Protein AF-A0A812R023-F1 (afdb_monomer_lite)

Structure (mmCIF, N/CA/C/O backbone):
data_AF-A0A812R023-F1
#
_entry.id   AF-A0A812R023-F1
#
loop_
_atom_site.group_PDB
_atom_site.id
_atom_site.type_symbol
_atom_site.label_atom_id
_atom_site.label_alt_id
_atom_site.label_comp_id
_atom_site.label_asym_id
_atom_site.label_entity_id
_atom_site.label_seq_id
_atom_site.pdbx_PDB_ins_code
_atom_site.Cartn_x
_atom_site.Cartn_y
_atom_site.Cartn_z
_atom_site.occupancy
_atom_site.B_iso_or_equiv
_atom_site.auth_seq_id
_atom_site.auth_comp_id
_atom_site.auth_asym_id
_atom_site.auth_atom_id
_atom_site.pdbx_PDB_model_num
ATOM 1 N N . MET A 1 1 ? 58.157 10.864 -123.471 1.00 41.25 1 MET A N 1
ATOM 2 C CA . MET A 1 1 ? 57.936 10.294 -122.129 1.00 41.25 1 MET A CA 1
ATOM 3 C C . MET A 1 1 ? 59.299 10.211 -121.471 1.00 41.25 1 MET A C 1
ATOM 5 O O . MET A 1 1 ? 60.120 9.439 -121.938 1.00 41.25 1 MET A O 1
ATOM 9 N N . ALA A 1 2 ? 59.599 11.113 -120.538 1.00 41.41 2 ALA A N 1
ATOM 10 C CA . ALA A 1 2 ? 60.885 11.131 -119.848 1.00 41.41 2 ALA A CA 1
ATOM 11 C C . ALA A 1 2 ? 60.764 10.238 -118.611 1.00 41.41 2 ALA A C 1
ATOM 13 O O . ALA A 1 2 ? 59.977 10.541 -117.714 1.00 41.41 2 ALA A O 1
ATOM 14 N N . GLU A 1 3 ? 61.476 9.114 -118.613 1.00 44.78 3 GLU A N 1
ATOM 15 C CA . GLU A 1 3 ? 61.574 8.230 -117.456 1.00 44.78 3 GLU A CA 1
ATOM 16 C C . GLU A 1 3 ? 62.321 8.965 -116.332 1.00 44.78 3 GLU A C 1
ATOM 18 O O . GLU A 1 3 ? 63.429 9.460 -116.559 1.00 44.78 3 GLU A O 1
ATOM 23 N N . PRO A 1 4 ? 61.737 9.096 -115.130 1.00 53.81 4 PRO A N 1
ATOM 24 C CA . PRO A 1 4 ? 62.428 9.713 -114.012 1.00 53.81 4 PRO A CA 1
ATOM 25 C C . PRO A 1 4 ? 63.581 8.804 -113.571 1.00 53.81 4 PRO A C 1
ATOM 27 O O . PRO A 1 4 ? 63.375 7.716 -113.035 1.00 53.81 4 PRO A O 1
ATOM 30 N N . THR A 1 5 ? 64.810 9.263 -113.801 1.00 57.03 5 THR A N 1
ATOM 31 C CA . THR A 1 5 ? 66.040 8.636 -113.311 1.00 57.03 5 THR A CA 1
ATOM 32 C C . THR A 1 5 ? 66.011 8.532 -111.789 1.00 57.03 5 THR A C 1
ATOM 34 O O . THR A 1 5 ? 65.862 9.539 -111.092 1.00 57.03 5 THR A O 1
ATOM 37 N N . SER A 1 6 ? 66.159 7.305 -111.286 1.00 55.06 6 SER A N 1
ATOM 38 C CA . SER A 1 6 ? 66.149 7.003 -109.856 1.00 55.06 6 SER A CA 1
ATOM 39 C C . SER A 1 6 ? 67.286 7.738 -109.122 1.00 55.06 6 SER A C 1
ATOM 41 O O . SER A 1 6 ? 68.417 7.759 -109.616 1.00 55.06 6 SER A O 1
ATOM 43 N N . PRO A 1 7 ? 67.030 8.360 -107.958 1.00 61.06 7 PRO A N 1
ATOM 44 C CA . PRO A 1 7 ? 68.030 9.144 -107.240 1.00 61.06 7 PRO A CA 1
ATOM 45 C C . PRO A 1 7 ? 69.207 8.278 -106.758 1.00 61.06 7 PRO A C 1
ATOM 47 O O . PRO A 1 7 ? 69.014 7.238 -106.132 1.00 61.06 7 PRO A O 1
ATOM 50 N N . ALA A 1 8 ? 70.441 8.753 -106.964 1.00 62.56 8 ALA A N 1
ATOM 51 C CA . ALA A 1 8 ? 71.709 8.052 -106.686 1.00 62.56 8 ALA A CA 1
ATOM 52 C C . ALA A 1 8 ? 71.958 7.635 -105.210 1.00 62.56 8 ALA A C 1
ATOM 54 O O . ALA A 1 8 ? 72.985 7.043 -104.897 1.00 62.56 8 ALA A O 1
ATOM 55 N N . ASN A 1 9 ? 71.025 7.917 -104.295 1.00 63.94 9 ASN A N 1
ATOM 56 C CA . ASN A 1 9 ? 71.064 7.553 -102.871 1.00 63.94 9 ASN A CA 1
ATOM 57 C C . ASN A 1 9 ? 69.840 6.718 -102.435 1.00 63.94 9 ASN A C 1
ATOM 59 O O . ASN A 1 9 ? 69.484 6.698 -101.256 1.00 63.94 9 ASN A O 1
ATOM 63 N N . GLN A 1 10 ? 69.185 6.024 -103.371 1.00 75.31 10 GLN A N 1
ATOM 64 C CA . GLN A 1 10 ? 67.965 5.251 -103.118 1.00 75.31 10 GLN A CA 1
ATOM 65 C C . GLN A 1 10 ? 68.116 4.229 -101.974 1.00 75.31 10 GLN A C 1
ATOM 67 O O . GLN A 1 10 ? 67.227 4.135 -101.134 1.00 75.31 10 GLN A O 1
ATOM 72 N N . GLY A 1 11 ? 69.257 3.535 -101.872 1.00 79.25 11 GLY A N 1
ATOM 73 C CA . GLY A 1 11 ? 69.516 2.571 -100.791 1.00 79.25 11 GLY A CA 1
ATOM 74 C C . GLY A 1 11 ? 69.517 3.203 -99.392 1.00 79.25 11 GLY A C 1
ATOM 75 O O . GLY A 1 11 ? 68.808 2.738 -98.506 1.00 79.25 11 GLY A O 1
ATOM 76 N N . LYS A 1 12 ? 70.215 4.335 -99.212 1.00 82.38 12 LYS A N 1
ATOM 77 C CA . LYS A 1 12 ? 70.228 5.080 -97.935 1.00 82.38 12 LYS A CA 1
ATOM 78 C C . LYS A 1 12 ? 68.857 5.659 -97.585 1.00 82.38 12 LYS A C 1
ATOM 80 O O . LYS A 1 12 ? 68.513 5.769 -96.411 1.00 82.38 12 LYS A O 1
ATOM 85 N N . TRP A 1 13 ? 68.071 6.043 -98.592 1.00 82.94 13 TRP A N 1
ATOM 86 C CA . TRP A 1 13 ? 66.703 6.520 -98.388 1.00 82.94 13 TRP A CA 1
ATOM 87 C C . TRP A 1 13 ? 65.764 5.393 -97.942 1.00 82.94 13 TRP A C 1
ATOM 89 O O . TRP A 1 13 ? 64.949 5.618 -97.048 1.00 82.94 13 TRP A O 1
ATOM 99 N N . ILE A 1 14 ? 65.912 4.186 -98.500 1.00 86.56 14 ILE A N 1
ATOM 100 C CA . ILE A 1 14 ? 65.163 2.993 -98.080 1.00 86.56 14 ILE A CA 1
ATOM 101 C C . ILE A 1 14 ? 65.532 2.613 -96.643 1.00 86.56 14 ILE A C 1
ATOM 103 O O . ILE A 1 14 ? 64.632 2.512 -95.818 1.00 86.56 14 ILE A O 1
ATOM 107 N N . GLU A 1 15 ? 66.822 2.502 -96.307 1.00 87.62 15 GLU A N 1
ATOM 108 C CA . GLU A 1 15 ? 67.268 2.179 -94.940 1.00 87.62 15 GLU A CA 1
ATOM 109 C C . GLU A 1 15 ? 66.812 3.227 -93.914 1.00 87.62 15 GLU A C 1
ATOM 111 O O . GLU A 1 15 ? 66.339 2.885 -92.831 1.00 87.62 15 GLU A O 1
ATOM 116 N N . SER A 1 16 ? 66.912 4.518 -94.251 1.00 89.31 16 SER A N 1
ATOM 117 C CA . SER A 1 16 ? 66.426 5.607 -93.395 1.00 89.31 16 SER A CA 1
ATOM 118 C C . SER A 1 16 ? 64.905 5.560 -93.230 1.00 89.31 16 SER A C 1
ATOM 120 O O . SER A 1 16 ? 64.399 5.686 -92.116 1.00 89.31 16 SER A O 1
ATOM 122 N N . SER A 1 17 ? 64.162 5.312 -94.312 1.00 87.50 17 SER A N 1
ATOM 123 C CA . SER A 1 17 ? 62.701 5.180 -94.270 1.00 87.50 17 SER A CA 1
ATOM 124 C C . SER A 1 17 ? 62.262 3.953 -93.477 1.00 87.50 17 SER A C 1
ATOM 126 O O . SER A 1 17 ? 61.326 4.046 -92.690 1.00 87.50 17 SER A O 1
ATOM 128 N N . GLU A 1 18 ? 62.952 2.822 -93.620 1.00 91.62 18 GLU A N 1
ATOM 129 C CA . GLU A 1 18 ? 62.696 1.600 -92.860 1.00 91.62 18 GLU A CA 1
ATOM 130 C C . GLU A 1 18 ? 63.017 1.792 -91.375 1.00 91.62 18 GLU A C 1
ATOM 132 O O . GLU A 1 18 ? 62.207 1.437 -90.518 1.00 91.62 18 GLU A O 1
ATOM 137 N N . LYS A 1 19 ? 64.135 2.453 -91.055 1.00 92.44 19 LYS A N 1
ATOM 138 C CA . LYS A 1 19 ? 64.490 2.827 -89.683 1.00 92.44 19 LYS A CA 1
ATOM 139 C C . LYS A 1 19 ? 63.460 3.779 -89.074 1.00 92.44 19 LYS A C 1
ATOM 141 O O . LYS A 1 19 ? 63.036 3.552 -87.943 1.00 92.44 19 LYS A O 1
ATOM 146 N N . ASN A 1 20 ? 62.997 4.783 -89.818 1.00 90.12 20 ASN A N 1
ATOM 147 C CA . ASN A 1 20 ? 61.951 5.711 -89.377 1.00 90.12 20 ASN A CA 1
ATOM 148 C C . ASN A 1 20 ? 60.595 5.004 -89.212 1.00 90.12 20 ASN A C 1
ATOM 150 O O . ASN A 1 20 ? 59.886 5.253 -88.241 1.00 90.12 20 ASN A O 1
ATOM 154 N N . MET A 1 21 ? 60.245 4.073 -90.105 1.00 90.19 21 MET A N 1
ATOM 155 C CA . MET A 1 21 ? 59.043 3.238 -89.995 1.00 90.19 21 MET A CA 1
ATOM 156 C C . MET A 1 21 ? 59.114 2.300 -88.785 1.00 90.19 21 MET A C 1
ATOM 158 O O . MET A 1 21 ? 58.121 2.125 -88.078 1.00 90.19 21 MET A O 1
ATOM 162 N N . MET A 1 22 ? 60.280 1.711 -88.509 1.00 92.62 22 MET A N 1
ATOM 163 C CA . MET A 1 22 ? 60.506 0.880 -87.328 1.00 92.62 22 MET A CA 1
ATOM 164 C C . MET A 1 22 ? 60.440 1.717 -86.044 1.00 92.62 22 MET A C 1
ATOM 166 O O . MET A 1 22 ? 59.779 1.307 -85.093 1.00 92.62 22 MET A O 1
ATOM 170 N N . GLN A 1 23 ? 61.042 2.911 -86.029 1.00 92.75 23 GLN A N 1
ATOM 171 C CA . GLN A 1 23 ? 60.918 3.870 -84.927 1.00 92.75 23 GLN A CA 1
ATOM 172 C C . GLN A 1 23 ? 59.460 4.285 -84.698 1.00 92.75 23 GLN A C 1
ATOM 174 O O . GLN A 1 23 ? 58.998 4.241 -83.563 1.00 92.75 23 GLN A O 1
ATOM 179 N N . ALA A 1 24 ? 58.705 4.597 -85.755 1.00 92.00 24 ALA A N 1
ATOM 180 C CA . ALA A 1 24 ? 57.287 4.938 -85.657 1.00 92.00 24 ALA A CA 1
ATOM 181 C C . ALA A 1 24 ? 56.447 3.770 -85.107 1.00 92.00 24 ALA A C 1
ATOM 183 O O . ALA A 1 24 ? 55.613 3.969 -84.226 1.00 92.00 24 ALA A O 1
ATOM 184 N N . ARG A 1 25 ? 56.695 2.533 -85.562 1.00 94.12 25 ARG A N 1
ATOM 185 C CA . ARG A 1 25 ? 56.036 1.326 -85.024 1.00 94.12 25 ARG A CA 1
ATOM 186 C C . ARG A 1 25 ? 56.373 1.089 -83.552 1.00 94.12 25 ARG A C 1
ATOM 188 O O . ARG A 1 25 ? 55.485 0.715 -82.788 1.00 94.12 25 ARG A O 1
ATOM 195 N N . ASN A 1 26 ? 57.627 1.305 -8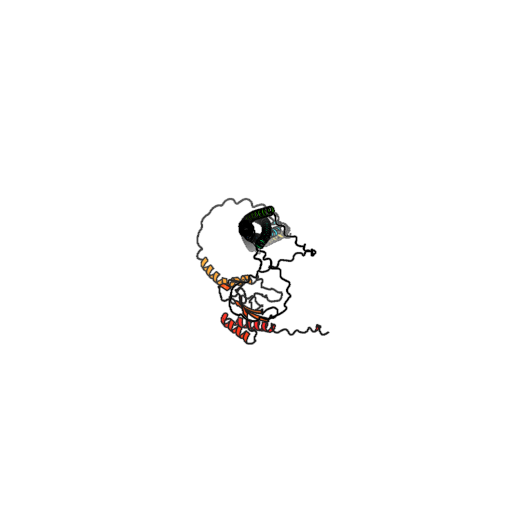3.157 1.00 94.44 26 ASN A N 1
ATOM 196 C CA . ASN A 1 26 ? 58.050 1.189 -81.763 1.00 94.44 26 ASN A CA 1
ATOM 197 C C . ASN A 1 26 ? 57.389 2.273 -80.898 1.00 94.44 26 ASN A C 1
ATOM 199 O O . ASN A 1 26 ? 56.789 1.925 -79.891 1.00 94.44 26 ASN A O 1
ATOM 203 N N . LEU A 1 27 ? 57.352 3.533 -81.347 1.00 94.31 27 LEU A N 1
ATOM 204 C CA . LEU A 1 27 ? 56.651 4.622 -80.653 1.00 94.31 27 LEU A CA 1
ATOM 205 C C . LEU A 1 27 ? 55.151 4.343 -80.472 1.00 94.31 27 LEU A C 1
ATOM 207 O O . LEU A 1 27 ? 54.616 4.573 -79.392 1.00 94.31 27 LEU A O 1
ATOM 211 N N . ILE A 1 28 ? 54.464 3.814 -81.493 1.00 93.69 28 ILE A N 1
ATOM 212 C CA . ILE A 1 28 ? 53.045 3.431 -81.378 1.00 93.69 28 ILE A CA 1
ATOM 213 C C . ILE A 1 28 ? 52.867 2.294 -80.361 1.00 93.69 28 ILE A C 1
ATOM 215 O O . ILE A 1 28 ? 51.945 2.341 -79.546 1.00 93.69 28 ILE A O 1
ATOM 219 N N . ARG A 1 29 ? 53.743 1.278 -80.380 1.00 95.62 29 ARG A N 1
ATOM 220 C CA . ARG A 1 29 ? 53.711 0.176 -79.404 1.00 95.62 29 ARG A CA 1
ATOM 221 C C . ARG A 1 29 ? 53.935 0.691 -77.980 1.00 95.62 29 ARG A C 1
ATOM 223 O O . ARG A 1 29 ? 53.199 0.292 -77.076 1.00 95.62 29 ARG A O 1
ATOM 230 N N . ASP A 1 30 ? 54.904 1.579 -77.794 1.00 94.31 30 ASP A N 1
ATOM 231 C CA . ASP A 1 30 ? 55.222 2.185 -76.501 1.00 94.31 30 ASP A CA 1
ATOM 232 C C . ASP A 1 30 ? 54.046 3.037 -76.006 1.00 94.31 30 ASP A C 1
ATOM 234 O O . ASP A 1 30 ? 53.598 2.863 -74.874 1.00 94.31 30 ASP A O 1
ATOM 238 N N . MET A 1 31 ? 53.453 3.862 -76.876 1.00 96.19 31 MET A N 1
ATOM 239 C CA . MET A 1 31 ? 52.259 4.655 -76.566 1.00 96.19 31 MET A CA 1
ATOM 240 C C . MET A 1 31 ? 51.079 3.773 -76.127 1.00 96.19 31 MET A C 1
ATOM 242 O O . MET A 1 31 ? 50.470 4.042 -75.094 1.00 96.19 31 MET A O 1
ATOM 246 N N . LEU A 1 32 ? 50.762 2.699 -76.860 1.00 95.75 32 LEU A N 1
ATOM 247 C CA . LEU A 1 32 ? 49.682 1.772 -76.487 1.00 95.75 32 LEU A CA 1
ATOM 248 C C . LEU A 1 32 ? 49.969 1.037 -75.169 1.00 95.75 32 LEU A C 1
ATOM 250 O O . LEU A 1 32 ? 49.051 0.783 -74.390 1.00 95.75 32 LEU A O 1
ATOM 254 N N . THR A 1 33 ? 51.237 0.717 -74.902 1.00 95.62 33 THR A N 1
ATOM 255 C CA . THR A 1 33 ? 51.662 0.110 -73.633 1.00 95.62 33 THR A CA 1
ATOM 256 C C . THR A 1 33 ? 51.467 1.084 -72.472 1.00 95.62 33 THR A C 1
ATOM 258 O O . THR A 1 33 ? 50.935 0.693 -71.436 1.00 95.62 33 THR A O 1
ATOM 261 N N . VAL A 1 34 ? 51.813 2.363 -72.654 1.00 95.75 34 VAL A N 1
ATOM 262 C CA . VAL A 1 34 ? 51.565 3.425 -71.666 1.00 95.75 34 VAL A CA 1
ATOM 263 C C . VAL A 1 34 ? 50.067 3.616 -71.420 1.00 95.75 34 VAL A C 1
ATOM 265 O O . VAL A 1 34 ? 49.662 3.676 -70.263 1.00 95.75 34 VAL A O 1
ATOM 268 N N . VAL A 1 35 ? 49.229 3.644 -72.465 1.00 95.50 35 VAL A N 1
ATOM 269 C CA . VAL A 1 35 ? 47.763 3.759 -72.315 1.00 95.50 35 VAL A CA 1
ATOM 270 C C . VAL A 1 35 ? 47.196 2.582 -71.522 1.00 95.50 35 VAL A C 1
ATOM 272 O O . VAL A 1 35 ? 46.502 2.803 -70.534 1.00 95.50 35 VAL A O 1
ATOM 275 N N . ARG A 1 36 ? 47.548 1.338 -71.875 1.00 96.12 36 ARG A N 1
ATOM 276 C CA . ARG A 1 36 ? 47.102 0.151 -71.126 1.00 96.12 36 ARG A CA 1
ATOM 277 C C . ARG A 1 36 ? 47.586 0.181 -69.673 1.00 96.12 36 ARG A C 1
ATOM 279 O O . ARG A 1 36 ? 46.825 -0.156 -68.771 1.00 96.12 36 ARG A O 1
ATOM 286 N N . ASN A 1 37 ? 48.832 0.588 -69.427 1.00 94.94 37 ASN A N 1
ATOM 287 C CA . ASN A 1 37 ? 49.352 0.721 -68.066 1.00 94.94 37 ASN A CA 1
ATOM 288 C C . ASN A 1 37 ? 48.592 1.795 -67.274 1.00 94.94 37 ASN A C 1
ATOM 290 O O . ASN A 1 37 ? 48.282 1.563 -66.109 1.00 94.94 37 ASN A O 1
ATOM 294 N N . ASN A 1 38 ? 48.238 2.922 -67.896 1.00 95.31 38 ASN A N 1
ATOM 295 C CA . ASN A 1 38 ? 47.414 3.961 -67.275 1.00 95.31 38 ASN A CA 1
ATOM 296 C C . ASN A 1 38 ? 45.992 3.468 -66.970 1.00 95.31 38 ASN A C 1
ATOM 298 O O . ASN A 1 38 ? 45.473 3.735 -65.895 1.00 95.31 38 ASN A O 1
ATOM 302 N N . GLU A 1 39 ? 45.372 2.692 -67.859 1.00 94.69 39 GLU A N 1
ATOM 303 C CA . GLU A 1 39 ? 44.062 2.081 -67.593 1.00 94.69 39 GLU A CA 1
ATOM 304 C C . GLU A 1 39 ? 44.117 1.109 -66.407 1.00 94.69 39 GLU A C 1
ATOM 306 O O . GLU A 1 39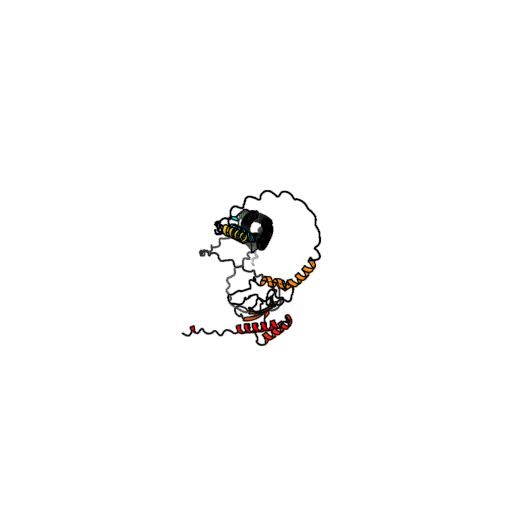 ? 43.234 1.117 -65.548 1.00 94.69 39 GLU A O 1
ATOM 311 N N . VAL A 1 40 ? 45.173 0.291 -66.324 1.00 95.25 40 VAL A N 1
ATOM 312 C CA . VAL A 1 40 ? 45.383 -0.640 -65.206 1.00 95.25 40 VAL A CA 1
ATOM 313 C C . VAL A 1 40 ? 45.623 0.115 -63.897 1.00 95.25 40 VAL A C 1
ATOM 315 O O . VAL A 1 40 ? 45.049 -0.257 -62.871 1.00 95.25 40 VAL A O 1
ATOM 318 N N . THR A 1 41 ? 46.424 1.185 -63.901 1.00 94.06 41 THR A N 1
ATOM 319 C CA . THR A 1 41 ? 46.658 1.993 -62.694 1.00 94.06 41 THR A CA 1
ATOM 320 C C . THR A 1 41 ? 45.411 2.770 -62.282 1.00 94.06 41 THR A C 1
ATOM 322 O O . THR A 1 41 ? 45.093 2.798 -61.097 1.00 94.06 41 THR A O 1
ATOM 325 N N . GLU A 1 42 ? 44.638 3.320 -63.220 1.00 94.50 42 GLU A N 1
ATOM 326 C CA . GLU A 1 42 ? 43.349 3.953 -62.929 1.00 94.50 42 GLU A CA 1
ATOM 327 C C . GLU A 1 42 ? 42.329 2.966 -62.358 1.00 94.50 42 GLU A C 1
ATOM 329 O O . GLU A 1 42 ? 41.632 3.293 -61.396 1.00 94.50 42 GLU A O 1
ATOM 334 N N . ALA A 1 43 ? 42.226 1.764 -62.931 1.00 94.75 43 ALA A N 1
ATOM 335 C CA . ALA A 1 43 ? 41.343 0.720 -62.425 1.00 94.75 43 ALA A CA 1
ATOM 336 C C . ALA A 1 43 ? 41.761 0.277 -61.014 1.00 94.75 43 ALA A C 1
ATOM 338 O O . ALA A 1 43 ? 40.909 0.169 -60.132 1.00 94.75 43 ALA A O 1
ATOM 339 N N . SER A 1 44 ? 43.065 0.097 -60.782 1.00 95.06 44 SER A N 1
ATOM 340 C CA . SER A 1 44 ? 43.631 -0.214 -59.465 1.00 95.06 44 SER A CA 1
ATOM 341 C C . SER A 1 44 ? 43.351 0.896 -58.448 1.00 95.06 44 SER A C 1
ATOM 343 O O . SER A 1 44 ? 42.867 0.623 -57.353 1.00 95.06 44 SER A O 1
ATOM 345 N N . ASN A 1 45 ? 43.543 2.162 -58.827 1.00 94.75 45 ASN A N 1
ATOM 346 C CA . ASN A 1 45 ? 43.265 3.310 -57.966 1.00 94.75 45 ASN A CA 1
ATOM 347 C C . ASN A 1 45 ? 41.768 3.432 -57.647 1.00 94.75 45 ASN A C 1
ATOM 349 O O . ASN A 1 45 ? 41.407 3.646 -56.492 1.00 94.75 45 ASN A O 1
ATOM 353 N N . LYS A 1 46 ? 40.878 3.236 -58.631 1.00 95.81 46 LYS A N 1
ATOM 354 C CA . LYS A 1 46 ? 39.420 3.203 -58.415 1.00 95.81 46 LYS A CA 1
ATOM 355 C C . LYS A 1 46 ? 39.021 2.068 -57.470 1.00 95.81 46 LYS A C 1
ATOM 357 O O . LYS A 1 46 ? 38.210 2.292 -56.574 1.00 95.81 46 LYS A O 1
ATOM 362 N N . ALA A 1 47 ? 39.601 0.879 -57.632 1.00 95.19 47 ALA A N 1
ATOM 363 C CA . ALA A 1 47 ? 39.366 -0.251 -56.736 1.00 95.19 47 ALA A CA 1
ATOM 364 C C . ALA A 1 47 ? 39.877 0.032 -55.313 1.00 95.19 47 ALA A C 1
ATOM 366 O O . ALA A 1 47 ? 39.150 -0.199 -54.349 1.00 95.19 47 ALA A O 1
ATOM 367 N N . ALA A 1 48 ? 41.076 0.607 -55.175 1.00 94.62 48 ALA A N 1
ATOM 368 C CA . ALA A 1 48 ? 41.653 0.978 -53.885 1.00 94.62 48 ALA A CA 1
ATOM 369 C C . ALA A 1 48 ? 40.822 2.059 -53.174 1.00 94.62 48 ALA A C 1
ATOM 371 O O . ALA A 1 48 ? 40.590 1.961 -51.970 1.00 94.62 48 ALA A O 1
ATOM 372 N N . MET A 1 49 ? 40.309 3.051 -53.912 1.00 93.94 49 MET A N 1
ATOM 373 C CA . MET A 1 49 ? 39.388 4.059 -53.375 1.00 93.94 49 MET A CA 1
ATOM 374 C C . MET A 1 49 ? 38.070 3.434 -52.904 1.00 93.94 49 MET A C 1
ATOM 376 O O . MET A 1 49 ? 37.622 3.712 -51.796 1.00 93.94 49 MET A O 1
ATOM 380 N N . GLN A 1 50 ? 37.470 2.542 -53.697 1.00 93.94 50 GLN A N 1
ATOM 381 C CA . GLN A 1 50 ? 36.242 1.841 -53.301 1.00 93.94 50 GLN A CA 1
ATOM 382 C C . GLN A 1 50 ? 36.449 0.950 -52.070 1.00 93.94 50 GLN A C 1
ATOM 384 O O . GLN A 1 50 ? 35.567 0.859 -51.213 1.00 93.94 50 GLN A O 1
ATOM 389 N N . GLU A 1 51 ? 37.603 0.291 -51.965 1.00 95.25 51 GLU A N 1
ATOM 390 C CA . GLU A 1 51 ? 37.950 -0.517 -50.800 1.00 95.25 51 GLU A CA 1
ATOM 391 C C . GLU A 1 51 ? 38.183 0.352 -49.556 1.00 95.25 51 GLU A C 1
ATOM 393 O O . GLU A 1 51 ? 37.682 0.015 -48.481 1.00 95.25 51 GLU A O 1
ATOM 398 N N . ALA A 1 52 ? 38.873 1.488 -49.693 1.00 94.88 52 ALA A N 1
ATOM 399 C CA . ALA A 1 52 ? 39.051 2.454 -48.611 1.00 94.88 52 ALA A CA 1
ATOM 400 C C . ALA A 1 52 ? 37.699 2.991 -48.107 1.00 94.88 52 ALA A C 1
ATOM 402 O O . ALA A 1 52 ? 37.429 2.923 -46.906 1.00 94.88 52 ALA A O 1
ATOM 403 N N . ASP A 1 53 ? 36.802 3.394 -49.013 1.00 92.69 53 ASP A N 1
ATOM 404 C CA . ASP A 1 53 ? 35.440 3.832 -48.682 1.00 92.69 53 ASP A CA 1
ATOM 405 C C . ASP A 1 53 ? 34.636 2.731 -47.977 1.00 92.69 53 ASP A C 1
ATOM 407 O O . ASP A 1 53 ? 33.853 2.995 -47.059 1.00 92.69 53 ASP A O 1
ATOM 411 N N . LYS A 1 54 ? 34.795 1.474 -48.411 1.00 93.81 54 LYS A N 1
ATOM 412 C CA . LYS A 1 54 ? 34.135 0.325 -47.786 1.00 93.81 54 LYS A CA 1
ATOM 413 C C . LYS A 1 54 ? 34.657 0.101 -46.367 1.00 93.81 54 LYS A C 1
ATOM 415 O O . LYS A 1 54 ? 33.839 -0.037 -45.458 1.00 93.81 54 LYS A O 1
ATOM 420 N N . ARG A 1 55 ? 35.978 0.128 -46.160 1.00 95.00 55 ARG A N 1
ATOM 421 C CA . ARG A 1 55 ? 36.601 -0.009 -44.832 1.00 95.00 55 ARG A CA 1
ATOM 422 C C . ARG A 1 55 ? 36.183 1.121 -43.897 1.00 95.00 55 ARG A C 1
ATOM 424 O O . ARG A 1 55 ? 35.858 0.862 -42.743 1.00 95.00 55 ARG A O 1
ATOM 431 N N . GLU A 1 56 ? 36.115 2.356 -44.389 1.00 93.88 56 GLU A N 1
ATOM 432 C CA . GLU A 1 56 ? 35.653 3.495 -43.593 1.00 93.88 56 GLU A CA 1
ATOM 433 C C . GLU A 1 56 ? 34.174 3.347 -43.196 1.00 93.88 56 GLU A C 1
ATOM 435 O O . GLU A 1 56 ? 33.806 3.564 -42.038 1.00 93.88 56 GLU A O 1
ATOM 440 N N . LYS A 1 57 ? 33.311 2.911 -44.125 1.00 92.94 57 LYS A N 1
ATOM 441 C CA . LYS A 1 57 ? 31.895 2.620 -43.838 1.00 92.94 57 LYS A CA 1
ATOM 442 C C . LYS A 1 57 ? 31.735 1.477 -42.837 1.00 92.94 57 LYS A C 1
ATOM 444 O O . LYS A 1 57 ? 30.874 1.558 -41.964 1.00 92.94 57 LYS A O 1
ATOM 449 N N . GLU A 1 58 ? 32.532 0.418 -42.947 1.00 94.81 58 GLU A N 1
ATOM 450 C CA . GLU A 1 58 ? 32.529 -0.704 -42.002 1.00 94.81 58 GLU A CA 1
ATOM 451 C C . GLU A 1 58 ? 33.021 -0.282 -40.612 1.00 94.81 58 GLU A C 1
ATOM 453 O O . GLU A 1 58 ? 32.382 -0.627 -39.618 1.00 94.81 58 GLU A O 1
ATOM 458 N N . ALA A 1 59 ? 34.064 0.549 -40.530 1.00 95.25 59 ALA A N 1
ATOM 459 C CA . ALA A 1 59 ? 34.537 1.121 -39.271 1.00 95.25 59 ALA A CA 1
ATOM 460 C C . ALA A 1 59 ? 33.461 1.999 -38.605 1.00 95.25 59 ALA A C 1
ATOM 462 O O . ALA A 1 59 ? 33.168 1.829 -37.421 1.00 95.25 59 ALA A O 1
ATOM 463 N N . LYS A 1 60 ? 32.795 2.877 -39.370 1.00 93.38 60 LYS A N 1
ATOM 464 C CA . LYS A 1 60 ? 31.668 3.697 -38.883 1.00 93.38 60 LYS A CA 1
ATOM 465 C C . LYS A 1 60 ? 30.501 2.838 -38.391 1.00 93.38 60 LYS A C 1
ATOM 467 O O . LYS A 1 60 ? 29.965 3.093 -37.313 1.00 93.38 60 LYS A O 1
ATOM 472 N N . LYS A 1 61 ? 30.143 1.785 -39.136 1.00 95.12 61 LYS A N 1
ATOM 473 C CA . LYS A 1 61 ? 29.129 0.803 -38.715 1.00 95.12 61 LYS A CA 1
ATOM 474 C C . LYS A 1 61 ? 29.506 0.146 -37.393 1.00 95.12 61 LYS A C 1
ATOM 476 O O . LYS A 1 61 ? 28.677 0.120 -36.491 1.00 95.12 61 LYS A O 1
ATOM 481 N N . ALA A 1 62 ? 30.738 -0.344 -37.255 1.00 95.50 62 ALA A N 1
ATOM 482 C CA . ALA A 1 62 ? 31.197 -0.997 -36.031 1.00 95.50 62 ALA A CA 1
ATOM 483 C C . ALA A 1 62 ? 31.109 -0.064 -34.810 1.00 95.50 62 ALA A C 1
ATOM 485 O O . ALA A 1 62 ? 30.627 -0.476 -33.757 1.00 95.50 62 ALA A O 1
ATOM 486 N N . VAL A 1 63 ? 31.499 1.207 -34.959 1.00 93.50 63 VAL A N 1
ATOM 487 C CA . VAL A 1 63 ? 31.393 2.212 -33.886 1.00 93.50 63 VAL A CA 1
ATOM 488 C C . VAL A 1 63 ? 29.936 2.437 -33.473 1.00 93.50 63 VAL A C 1
ATOM 490 O O . VAL A 1 63 ? 29.625 2.380 -32.282 1.00 93.50 63 VAL A O 1
ATOM 493 N N . VAL A 1 64 ? 29.029 2.632 -34.435 1.00 94.19 64 VAL A N 1
ATOM 494 C CA . VAL A 1 64 ? 27.599 2.839 -34.155 1.00 94.19 64 VAL A CA 1
ATOM 495 C C . VAL A 1 64 ? 26.959 1.603 -33.518 1.00 94.19 64 VAL A C 1
ATOM 497 O O . VAL A 1 64 ? 26.228 1.742 -32.541 1.00 94.19 64 VAL A O 1
ATOM 500 N N . PHE A 1 65 ? 27.253 0.394 -34.004 1.00 94.00 65 PHE A N 1
ATOM 501 C CA . PHE A 1 65 ? 26.720 -0.837 -33.411 1.00 94.00 65 PHE A CA 1
ATOM 502 C C . PHE A 1 65 ? 27.226 -1.062 -31.984 1.00 94.00 65 PHE A C 1
ATOM 504 O O . PHE A 1 65 ? 26.438 -1.432 -31.116 1.00 94.00 65 PHE A O 1
ATOM 511 N N . ASN A 1 66 ? 28.503 -0.785 -31.708 1.00 93.94 66 ASN A N 1
ATOM 512 C CA . ASN A 1 66 ? 29.045 -0.871 -30.351 1.00 93.94 66 ASN A CA 1
ATOM 513 C C . ASN A 1 66 ? 28.374 0.137 -29.406 1.00 93.94 66 ASN A C 1
ATOM 515 O O . ASN A 1 66 ? 28.041 -0.209 -28.271 1.00 93.94 66 ASN A O 1
ATOM 519 N N . LYS A 1 67 ? 28.123 1.364 -29.882 1.00 93.31 67 LYS A N 1
ATOM 520 C CA . LYS A 1 67 ? 27.402 2.393 -29.123 1.00 93.31 67 LYS A CA 1
ATOM 521 C C . LYS A 1 67 ? 25.943 1.994 -28.872 1.00 93.31 67 LYS A C 1
ATOM 523 O O . LYS A 1 67 ? 25.477 2.073 -27.737 1.00 93.31 67 LYS A O 1
ATOM 528 N N . ALA A 1 68 ? 25.246 1.488 -29.888 1.00 94.56 68 ALA A N 1
ATOM 529 C CA . ALA A 1 68 ? 23.880 0.982 -29.761 1.00 94.56 68 ALA A CA 1
ATOM 530 C C . ALA A 1 68 ? 23.794 -0.180 -28.757 1.00 94.56 68 ALA A C 1
ATOM 532 O O . ALA A 1 68 ? 22.941 -0.158 -27.873 1.00 94.56 68 ALA A O 1
ATOM 533 N N . ALA A 1 69 ? 24.729 -1.134 -28.812 1.00 95.88 69 ALA A N 1
ATOM 534 C CA . ALA A 1 69 ? 24.801 -2.241 -27.860 1.00 95.88 69 ALA A CA 1
ATOM 535 C C . ALA A 1 69 ? 25.068 -1.766 -26.418 1.00 95.88 69 ALA A C 1
ATOM 537 O O . ALA A 1 69 ? 24.551 -2.350 -25.463 1.00 95.88 69 ALA A O 1
ATOM 538 N N . ALA A 1 70 ? 25.856 -0.700 -26.230 1.00 93.56 70 ALA A N 1
ATOM 539 C CA . ALA A 1 70 ? 26.056 -0.086 -24.917 1.00 93.56 70 ALA A CA 1
ATOM 540 C C . ALA A 1 70 ? 24.766 0.571 -24.392 1.00 93.56 70 ALA A C 1
ATOM 542 O O . ALA A 1 70 ? 24.384 0.335 -23.243 1.00 93.56 70 ALA A O 1
ATOM 543 N N . HIS A 1 71 ? 24.052 1.327 -25.236 1.00 94.31 71 HIS A N 1
ATOM 544 C CA . HIS A 1 71 ? 22.749 1.897 -24.880 1.00 94.31 71 HIS A CA 1
ATOM 545 C C . HIS A 1 71 ? 21.715 0.815 -24.555 1.00 94.31 71 HIS A C 1
ATOM 547 O O . HIS A 1 71 ? 20.998 0.946 -23.565 1.00 94.31 71 HIS A O 1
ATOM 553 N N . GLU A 1 72 ? 21.661 -0.269 -25.330 1.00 96.44 72 GLU A N 1
ATOM 554 C CA . GLU A 1 72 ? 20.734 -1.383 -25.118 1.00 96.44 72 GLU A CA 1
ATOM 555 C C . GLU A 1 72 ? 20.931 -2.043 -23.746 1.00 96.44 72 GLU A C 1
ATOM 557 O O . GLU A 1 72 ? 19.956 -2.261 -23.024 1.00 96.44 72 GLU A O 1
ATOM 562 N N . LYS A 1 73 ? 22.186 -2.273 -23.333 1.00 95.94 73 LYS A N 1
ATOM 563 C CA . LYS A 1 73 ? 22.504 -2.801 -21.995 1.00 95.94 73 LYS A CA 1
ATOM 564 C C . LYS A 1 73 ? 21.989 -1.889 -20.882 1.00 95.94 73 LYS A C 1
ATOM 566 O O . LYS A 1 73 ? 21.348 -2.382 -19.957 1.00 95.94 73 LYS A O 1
ATOM 571 N N . VAL A 1 74 ? 22.226 -0.578 -20.990 1.00 94.69 74 VAL A N 1
ATOM 572 C CA . VAL A 1 74 ? 21.755 0.404 -19.996 1.00 94.69 74 VAL A CA 1
ATOM 573 C C . VAL A 1 74 ? 20.227 0.464 -19.967 1.00 94.69 74 VAL A C 1
ATOM 575 O O . VAL A 1 74 ? 19.630 0.463 -18.894 1.00 94.69 74 VAL A O 1
ATOM 578 N N . ILE A 1 75 ? 19.570 0.451 -21.130 1.00 96.00 75 ILE A N 1
ATOM 579 C CA . ILE A 1 75 ? 18.104 0.450 -21.226 1.00 96.00 75 ILE A CA 1
ATOM 580 C C . ILE A 1 75 ? 17.520 -0.800 -20.558 1.00 96.00 75 ILE A C 1
ATOM 582 O O . ILE A 1 75 ? 16.550 -0.688 -19.809 1.00 96.00 75 ILE A O 1
ATOM 586 N N . ALA A 1 76 ? 18.110 -1.974 -20.794 1.00 97.19 76 ALA A N 1
ATOM 587 C CA . ALA A 1 76 ? 17.666 -3.221 -20.181 1.00 97.19 76 ALA A CA 1
ATOM 588 C C . ALA A 1 76 ? 17.814 -3.195 -18.649 1.00 97.19 76 ALA A C 1
ATOM 590 O O . ALA A 1 76 ? 16.875 -3.563 -17.939 1.00 97.19 76 ALA A O 1
ATOM 591 N N . THR A 1 77 ? 18.947 -2.709 -18.125 1.00 96.69 77 THR A N 1
ATOM 592 C CA . THR A 1 77 ? 19.143 -2.567 -16.672 1.00 96.69 77 THR A CA 1
ATOM 593 C C . THR A 1 77 ? 18.185 -1.549 -16.062 1.00 96.69 77 THR A C 1
ATOM 595 O O . THR A 1 77 ? 17.558 -1.844 -15.048 1.00 96.69 77 THR A O 1
ATOM 598 N N . SER A 1 78 ? 17.994 -0.394 -16.705 1.00 96.00 78 SER A N 1
ATOM 599 C CA . SER A 1 78 ? 17.070 0.642 -16.234 1.00 96.00 78 SER A CA 1
ATOM 600 C C . SER A 1 78 ? 15.620 0.163 -16.244 1.00 96.00 78 SER A C 1
ATOM 602 O O . SER A 1 78 ? 14.868 0.488 -15.330 1.00 96.00 78 SER A O 1
ATOM 604 N N . PHE A 1 79 ? 15.219 -0.646 -17.231 1.00 97.50 79 PHE A N 1
ATOM 605 C CA . PHE A 1 79 ? 13.882 -1.240 -17.269 1.00 97.50 79 PHE A CA 1
ATOM 606 C C . PHE A 1 79 ? 13.640 -2.187 -16.093 1.00 97.50 79 PHE A C 1
ATOM 608 O O . PHE A 1 79 ? 12.604 -2.091 -15.437 1.00 97.50 79 PHE A O 1
ATOM 615 N N . LYS A 1 80 ? 14.618 -3.042 -15.773 1.00 97.88 80 LYS A N 1
ATOM 616 C CA . LYS A 1 80 ? 14.547 -3.900 -14.586 1.00 97.88 80 LYS A CA 1
ATOM 617 C C . LYS A 1 80 ? 14.454 -3.072 -13.299 1.00 97.88 80 LYS A C 1
ATOM 619 O O . LYS A 1 80 ? 13.571 -3.326 -12.490 1.00 97.88 80 LYS A O 1
ATOM 624 N N . CYS A 1 81 ? 15.280 -2.034 -13.152 1.00 97.56 81 CYS A N 1
ATOM 625 C CA . CYS A 1 81 ? 15.208 -1.137 -11.996 1.00 97.56 81 CYS A CA 1
ATOM 626 C C . CYS A 1 81 ? 13.851 -0.427 -11.878 1.00 97.56 81 CYS A C 1
ATOM 628 O O . CYS A 1 81 ? 13.353 -0.267 -10.770 1.00 97.56 81 CYS A O 1
ATOM 630 N N . MET A 1 82 ? 13.226 -0.019 -12.989 1.00 98.00 82 MET A N 1
ATOM 631 C CA . MET A 1 82 ? 11.876 0.560 -12.959 1.00 98.00 82 MET A CA 1
ATOM 632 C C . MET A 1 82 ? 10.830 -0.441 -12.457 1.00 98.00 82 MET A C 1
ATOM 634 O O . MET A 1 82 ? 9.968 -0.056 -11.672 1.00 98.00 82 MET A O 1
ATOM 638 N N . GLN A 1 83 ? 10.927 -1.711 -12.858 1.00 98.31 83 GLN A N 1
ATOM 639 C CA . GLN A 1 83 ? 10.042 -2.768 -12.368 1.00 98.31 83 GLN A CA 1
ATOM 640 C C . GLN A 1 83 ? 10.253 -3.028 -10.867 1.00 98.31 83 GLN A C 1
ATOM 642 O O . GLN A 1 83 ? 9.285 -3.070 -10.111 1.00 98.31 83 GLN A O 1
ATOM 647 N N . ASP A 1 84 ? 11.509 -3.096 -10.417 1.00 98.12 84 ASP A N 1
ATOM 648 C CA . ASP A 1 84 ? 11.842 -3.248 -8.996 1.00 98.12 84 ASP A CA 1
ATOM 649 C C . ASP A 1 84 ? 11.339 -2.044 -8.162 1.00 98.12 84 ASP A C 1
ATOM 651 O O . ASP A 1 84 ? 10.860 -2.218 -7.039 1.00 98.12 84 ASP A O 1
ATOM 655 N N . ILE A 1 85 ? 11.381 -0.819 -8.714 1.00 98.25 85 ILE A N 1
ATOM 656 C CA . ILE A 1 85 ? 10.777 0.378 -8.101 1.00 98.25 85 ILE A CA 1
ATOM 657 C C . ILE A 1 85 ? 9.257 0.238 -7.985 1.00 98.25 85 ILE A C 1
ATOM 659 O O . ILE A 1 85 ? 8.703 0.555 -6.934 1.00 98.25 85 ILE A O 1
ATOM 663 N N . GLU A 1 86 ? 8.570 -0.198 -9.040 1.00 98.50 86 GLU A N 1
ATOM 664 C CA . GLU A 1 86 ? 7.114 -0.379 -9.020 1.00 98.50 86 GLU A CA 1
ATOM 665 C C . GLU A 1 86 ? 6.692 -1.401 -7.958 1.00 98.50 86 GLU A C 1
ATOM 667 O O . GLU A 1 86 ? 5.791 -1.126 -7.161 1.00 98.50 86 GLU A O 1
ATOM 672 N N . ASP A 1 87 ? 7.407 -2.523 -7.869 1.00 98.25 87 ASP A N 1
ATOM 673 C CA . ASP A 1 87 ? 7.199 -3.521 -6.822 1.00 98.25 87 ASP A CA 1
ATOM 674 C C . ASP A 1 87 ? 7.487 -2.944 -5.424 1.00 98.25 87 ASP A C 1
ATOM 676 O O . ASP A 1 87 ? 6.724 -3.179 -4.481 1.00 98.25 87 ASP A O 1
ATOM 680 N N . GLY A 1 88 ? 8.547 -2.143 -5.278 1.00 98.25 88 GLY A N 1
ATOM 681 C CA . GLY A 1 88 ? 8.874 -1.433 -4.039 1.00 98.25 88 GLY A CA 1
ATOM 682 C C . GLY A 1 88 ? 7.783 -0.449 -3.601 1.00 98.25 88 GLY A C 1
ATOM 683 O O . GLY A 1 88 ? 7.416 -0.415 -2.421 1.00 98.25 88 GLY A O 1
ATOM 684 N N . ILE A 1 89 ? 7.208 0.307 -4.542 1.00 98.50 89 ILE A N 1
ATOM 685 C CA . ILE A 1 89 ? 6.081 1.218 -4.291 1.00 98.50 89 ILE A CA 1
ATOM 686 C C . ILE A 1 89 ? 4.873 0.421 -3.794 1.00 98.50 89 ILE A C 1
ATOM 688 O O . ILE A 1 89 ? 4.358 0.728 -2.720 1.00 98.50 89 ILE A O 1
ATOM 692 N N . LEU A 1 90 ? 4.471 -0.638 -4.507 1.00 98.44 90 LEU A N 1
ATOM 693 C CA . LEU A 1 90 ? 3.321 -1.469 -4.131 1.00 98.44 90 LEU A CA 1
ATOM 694 C C . LEU A 1 90 ? 3.481 -2.085 -2.733 1.00 98.44 90 LEU A C 1
ATOM 696 O O . LEU A 1 90 ? 2.550 -2.075 -1.925 1.00 98.44 90 LEU A O 1
ATOM 700 N N . GLN A 1 91 ? 4.673 -2.595 -2.416 1.00 98.19 91 GLN A N 1
ATOM 701 C CA . GLN A 1 91 ? 4.966 -3.159 -1.098 1.00 98.19 91 GLN A CA 1
ATOM 702 C C . GLN A 1 91 ? 4.917 -2.107 0.018 1.00 98.19 91 GLN A C 1
ATOM 704 O O . GLN A 1 91 ? 4.436 -2.392 1.120 1.00 98.19 91 GLN A O 1
ATOM 709 N N . THR A 1 92 ? 5.397 -0.893 -0.258 1.00 98.25 92 THR A N 1
ATOM 710 C CA . THR A 1 92 ? 5.356 0.215 0.705 1.00 98.25 92 THR A CA 1
ATOM 711 C C . THR A 1 92 ? 3.924 0.685 0.927 1.00 98.25 92 THR A C 1
ATOM 713 O O . THR A 1 92 ? 3.507 0.844 2.073 1.00 98.25 92 THR A O 1
ATOM 716 N N . GLU A 1 93 ? 3.133 0.833 -0.133 1.00 98.38 93 GLU A N 1
ATOM 717 C CA . GLU A 1 93 ? 1.723 1.232 -0.059 1.00 98.38 93 GLU A CA 1
ATOM 718 C C . GLU A 1 93 ? 0.858 0.208 0.706 1.00 98.38 93 GLU A C 1
ATOM 720 O O . GLU A 1 93 ? 0.008 0.600 1.513 1.00 98.38 93 GLU A O 1
ATOM 725 N N . ASP A 1 94 ? 1.116 -1.099 0.558 1.00 98.31 94 ASP A N 1
ATOM 726 C CA . ASP A 1 94 ? 0.487 -2.142 1.389 1.00 98.31 94 ASP A CA 1
ATOM 727 C C . ASP A 1 94 ? 0.850 -1.978 2.878 1.00 98.31 94 ASP A C 1
ATOM 729 O O . ASP A 1 94 ? -0.016 -2.045 3.757 1.00 98.31 94 ASP A O 1
ATOM 733 N N . SER A 1 95 ? 2.122 -1.700 3.186 1.00 98.31 95 SER A N 1
ATOM 734 C CA . SER A 1 95 ? 2.553 -1.453 4.568 1.00 98.31 95 SER A CA 1
ATOM 735 C C . SER A 1 95 ? 1.929 -0.180 5.163 1.00 98.31 95 SER A C 1
ATOM 737 O O . SER A 1 95 ? 1.440 -0.219 6.292 1.00 98.31 95 SER A O 1
ATOM 739 N N . LEU A 1 96 ? 1.815 0.902 4.384 1.00 98.44 96 LEU A N 1
ATOM 740 C CA . LEU A 1 96 ? 1.121 2.136 4.771 1.00 98.44 96 LEU A CA 1
ATOM 741 C C . LEU A 1 96 ? -0.370 1.892 5.036 1.00 98.44 96 LEU A C 1
ATOM 743 O O . LEU A 1 96 ? -0.927 2.396 6.013 1.00 98.44 96 LEU A O 1
ATOM 747 N N . SER A 1 97 ? -1.022 1.072 4.211 1.00 98.50 97 SER A N 1
ATOM 748 C CA . SER A 1 97 ? -2.424 0.682 4.406 1.00 98.50 97 SER A CA 1
ATOM 749 C C . SER A 1 97 ? -2.625 -0.084 5.721 1.00 98.50 97 SER A C 1
ATOM 751 O O . SER A 1 97 ? -3.613 0.118 6.429 1.00 98.50 97 SER A O 1
ATOM 753 N N . LYS A 1 98 ? -1.658 -0.924 6.108 1.00 98.38 98 LYS A N 1
ATOM 754 C CA . LYS A 1 98 ? -1.671 -1.632 7.399 1.00 98.38 98 LYS A CA 1
ATOM 755 C C . LYS A 1 98 ? -1.432 -0.689 8.578 1.00 98.38 98 LYS A C 1
ATOM 757 O O . LYS A 1 98 ? -2.173 -0.768 9.556 1.00 98.38 98 LYS A O 1
ATOM 762 N N . LEU A 1 99 ? -0.453 0.212 8.479 1.00 98.44 99 LEU A N 1
ATOM 763 C CA . LEU A 1 99 ? -0.176 1.220 9.511 1.00 98.44 99 LEU A CA 1
ATOM 764 C C . LEU A 1 99 ? -1.404 2.109 9.759 1.00 98.44 99 LEU A C 1
ATOM 766 O O . LEU A 1 99 ? -1.856 2.234 10.898 1.00 98.44 99 LEU A O 1
ATOM 770 N N . THR A 1 100 ? -2.012 2.625 8.688 1.00 98.38 100 THR A N 1
ATOM 771 C CA . THR A 1 100 ? -3.216 3.468 8.768 1.00 98.38 100 THR A CA 1
ATOM 772 C C . THR A 1 100 ? -4.401 2.727 9.369 1.00 98.38 100 THR A C 1
ATOM 774 O O . THR A 1 100 ? -5.091 3.279 10.230 1.00 98.38 100 THR A O 1
ATOM 777 N N . HIS A 1 101 ? -4.627 1.468 8.983 1.00 98.38 101 HIS A N 1
ATOM 778 C CA . HIS A 1 101 ? -5.683 0.646 9.567 1.00 98.38 101 HIS A CA 1
ATOM 779 C C . HIS A 1 101 ? -5.510 0.476 11.082 1.00 98.38 101 HIS A C 1
ATOM 781 O O . HIS A 1 101 ? -6.453 0.711 11.843 1.00 98.38 101 HIS A O 1
ATOM 787 N N . GLU A 1 102 ? -4.309 0.113 11.536 1.00 98.25 102 GLU A N 1
ATOM 788 C CA . GLU A 1 102 ? -4.037 -0.065 12.965 1.00 98.25 102 GLU A CA 1
ATOM 789 C C . GLU A 1 102 ? -4.088 1.256 13.734 1.00 98.25 102 GLU A C 1
ATOM 791 O O . GLU A 1 102 ? -4.592 1.284 14.855 1.00 98.25 102 GLU A O 1
ATOM 796 N N . ARG A 1 103 ? -3.678 2.372 13.123 1.00 98.12 103 ARG A N 1
ATOM 797 C CA . ARG A 1 103 ? -3.819 3.710 13.710 1.00 98.12 103 ARG A CA 1
ATOM 798 C C . ARG A 1 103 ? -5.286 4.064 13.959 1.00 98.12 103 ARG A C 1
ATOM 800 O O . ARG A 1 103 ? -5.630 4.508 15.056 1.00 98.12 103 ARG A O 1
ATOM 807 N N . TYR A 1 104 ? -6.168 3.844 12.980 1.00 98.25 104 TYR A N 1
ATOM 808 C CA . TYR A 1 104 ? -7.608 4.090 13.148 1.00 98.25 104 TYR A CA 1
ATOM 809 C C . TYR A 1 104 ? -8.242 3.145 14.169 1.00 98.25 104 TYR A C 1
ATOM 811 O O . TYR A 1 104 ? -9.072 3.570 14.976 1.00 98.25 104 TYR A O 1
ATOM 819 N N . ARG A 1 105 ? -7.824 1.878 14.177 1.00 97.25 105 ARG A N 1
ATOM 820 C CA . ARG A 1 105 ? -8.262 0.904 15.176 1.00 97.25 105 ARG A CA 1
ATOM 821 C C . ARG A 1 105 ? -7.838 1.317 16.591 1.00 97.25 105 ARG A C 1
ATOM 823 O O . ARG A 1 105 ? -8.671 1.321 17.494 1.00 97.25 105 ARG A O 1
ATOM 830 N N . GLY A 1 106 ? -6.578 1.709 16.777 1.00 96.56 106 GLY A N 1
ATOM 831 C CA . GLY A 1 106 ? -6.037 2.217 18.040 1.00 96.56 106 GLY A CA 1
ATOM 832 C C . GLY A 1 106 ? -6.756 3.475 18.531 1.00 96.56 106 GLY A C 1
ATOM 833 O O . GLY A 1 106 ? -7.050 3.594 19.718 1.00 96.56 106 GLY A O 1
ATOM 834 N N . PHE A 1 107 ? -7.127 4.379 17.619 1.00 97.75 107 PHE A N 1
ATOM 835 C CA . PHE A 1 107 ? -7.891 5.583 17.955 1.00 97.75 107 PHE A CA 1
ATOM 836 C C . PHE A 1 107 ? -9.269 5.268 18.553 1.00 97.75 107 PHE A C 1
ATOM 838 O O . PHE A 1 107 ? -9.673 5.907 19.523 1.00 97.75 107 PHE A O 1
ATOM 845 N N . ALA A 1 108 ? -9.970 4.256 18.034 1.00 97.69 108 ALA A N 1
ATOM 846 C CA . ALA A 1 108 ? -11.247 3.832 18.604 1.00 97.69 108 ALA A CA 1
ATOM 847 C C . ALA A 1 108 ? -11.090 3.314 20.047 1.00 97.69 108 ALA A C 1
ATOM 849 O O . ALA A 1 108 ? -11.892 3.662 20.914 1.00 97.69 108 ALA A O 1
ATOM 850 N N . TYR A 1 109 ? -10.039 2.534 20.330 1.00 97.38 109 TYR A N 1
ATOM 851 C CA . TYR A 1 109 ? -9.740 2.086 21.696 1.00 97.38 109 TYR A CA 1
ATOM 852 C C . TYR A 1 109 ? -9.385 3.256 22.621 1.00 97.38 109 TYR A C 1
ATOM 854 O O . TYR A 1 109 ? -9.880 3.321 23.746 1.00 97.38 109 TYR A O 1
ATOM 862 N N . LEU A 1 110 ? -8.610 4.227 22.127 1.00 98.00 110 LEU A N 1
ATOM 863 C CA . LEU A 1 110 ? -8.245 5.423 22.885 1.00 98.00 110 LEU A CA 1
ATOM 864 C C . LEU A 1 110 ? -9.484 6.226 23.300 1.00 98.00 110 LEU A C 1
ATOM 866 O O . LEU A 1 110 ? -9.611 6.567 24.472 1.00 98.00 110 LEU A O 1
ATOM 870 N N . GLN A 1 111 ? -10.440 6.441 22.389 1.00 98.31 111 GLN A N 1
ATOM 871 C CA . GLN A 1 111 ? -11.694 7.139 22.704 1.00 98.31 111 GLN A CA 1
ATOM 872 C C . GLN A 1 111 ? -12.510 6.427 23.792 1.00 98.31 111 GLN A C 1
ATOM 874 O O . GLN A 1 111 ? -13.091 7.073 24.667 1.00 98.31 111 GLN A O 1
ATOM 879 N N . VAL A 1 112 ? -12.556 5.091 23.764 1.00 97.81 112 VAL A N 1
ATOM 880 C CA . VAL A 1 112 ? -13.226 4.306 24.811 1.00 97.81 112 VAL A CA 1
ATOM 881 C C . VAL A 1 112 ? -12.511 4.484 26.151 1.00 97.81 112 VAL A C 1
ATOM 883 O O . VAL A 1 112 ? -13.171 4.703 27.169 1.00 97.81 112 VAL A O 1
ATOM 886 N N . CYS A 1 113 ? -11.179 4.428 26.161 1.00 98.19 113 CYS A N 1
ATOM 887 C CA . CYS A 1 113 ? -10.374 4.619 27.363 1.00 98.19 113 CYS A CA 1
ATOM 888 C C . CYS A 1 113 ? -10.549 6.029 27.956 1.00 98.19 113 CYS A C 1
ATOM 890 O O . CYS A 1 113 ? -10.809 6.174 29.153 1.00 98.19 113 CYS A O 1
ATOM 892 N N . GLU A 1 114 ? -10.502 7.069 27.123 1.00 98.25 114 GLU A N 1
ATOM 893 C CA . GLU A 1 114 ? -10.753 8.457 27.526 1.00 98.25 114 GLU A CA 1
ATOM 894 C C . GLU A 1 114 ? -12.155 8.627 28.106 1.00 98.25 114 GLU A C 1
ATOM 896 O O . GLU A 1 114 ? -12.312 9.211 29.178 1.00 98.25 114 GLU A O 1
ATOM 901 N N . ARG A 1 115 ? -13.174 8.041 27.467 1.00 98.38 115 ARG A N 1
ATOM 902 C CA . ARG A 1 115 ? -14.545 8.097 27.979 1.00 98.38 115 ARG A CA 1
ATOM 903 C C . ARG A 1 115 ? -14.691 7.385 29.324 1.00 98.38 115 ARG A C 1
ATOM 905 O O . ARG A 1 115 ? -15.416 7.868 30.192 1.00 98.38 115 ARG A O 1
ATOM 912 N N . ARG A 1 116 ? -14.012 6.249 29.526 1.00 97.50 116 ARG A N 1
ATOM 913 C CA . ARG A 1 116 ? -13.991 5.538 30.819 1.00 97.50 116 ARG A CA 1
ATOM 914 C C . ARG A 1 116 ? -13.355 6.396 31.916 1.00 97.50 116 ARG A C 1
ATOM 916 O O . ARG A 1 116 ? -13.884 6.433 33.027 1.00 97.50 116 ARG A O 1
ATOM 923 N N . LEU A 1 117 ? -12.264 7.098 31.609 1.00 97.38 117 LEU A N 1
ATOM 924 C CA . LEU A 1 117 ? -11.609 8.027 32.534 1.00 97.38 117 LEU A CA 1
ATOM 925 C C . LEU A 1 117 ? -12.487 9.253 32.835 1.00 97.38 117 LEU A C 1
ATOM 927 O O . LEU A 1 117 ? -12.649 9.609 33.998 1.00 97.38 117 LEU A O 1
ATOM 931 N N . GLU A 1 118 ? -13.129 9.845 31.827 1.00 97.38 118 GLU A N 1
ATOM 932 C CA . GLU A 1 118 ? -14.047 10.982 31.995 1.00 97.38 118 GLU A CA 1
ATOM 933 C C . GLU A 1 118 ? -15.239 10.621 32.900 1.00 97.38 118 GLU A C 1
ATOM 935 O O . GLU A 1 118 ? -15.585 11.361 33.820 1.00 97.38 118 GLU A O 1
ATOM 940 N N . LEU A 1 119 ? -15.853 9.450 32.690 1.00 96.56 119 LEU A N 1
ATOM 941 C CA . LEU A 1 119 ? -16.950 8.968 33.538 1.00 96.56 119 LEU A CA 1
ATOM 942 C C . LEU A 1 119 ? -16.514 8.737 34.990 1.00 96.56 119 LEU A C 1
ATOM 944 O O . LEU A 1 119 ? -17.334 8.845 35.898 1.00 96.56 119 LEU A O 1
ATOM 948 N N . ARG A 1 120 ? -15.237 8.421 35.220 1.00 95.00 120 ARG A N 1
ATOM 949 C CA . ARG A 1 120 ? -14.667 8.275 36.565 1.00 95.00 120 ARG A CA 1
ATOM 950 C C . ARG A 1 120 ? -14.403 9.622 37.226 1.00 95.00 120 ARG A C 1
ATOM 952 O O . ARG A 1 120 ? -14.683 9.761 38.409 1.00 95.00 120 ARG A O 1
ATOM 959 N N . GLN A 1 121 ? -13.944 10.612 36.466 1.00 95.69 121 GLN A N 1
ATOM 960 C CA . GLN A 1 121 ? -13.749 11.980 36.955 1.00 95.69 121 GLN A CA 1
ATOM 961 C C . GLN A 1 121 ? -15.065 12.662 37.355 1.00 95.69 121 GLN A C 1
ATOM 963 O O . GLN A 1 121 ? -15.057 13.533 38.213 1.00 95.69 121 GLN A O 1
ATOM 968 N N . LYS A 1 122 ? -16.197 12.256 36.763 1.00 96.88 122 LYS A N 1
ATOM 969 C CA . LYS A 1 122 ? -17.537 12.777 37.095 1.00 96.88 122 LYS A CA 1
ATOM 970 C C . LYS A 1 122 ? -18.181 12.151 38.337 1.00 96.88 122 LYS A C 1
ATOM 972 O O . LYS A 1 122 ? -19.306 12.519 38.672 1.00 96.88 122 LYS A O 1
ATOM 977 N N . ARG A 1 123 ? -17.534 11.181 38.988 1.00 95.00 123 ARG A N 1
ATOM 978 C CA . ARG A 1 123 ? -18.071 10.576 40.216 1.00 95.00 123 ARG A CA 1
ATOM 979 C C . ARG A 1 123 ? -18.035 11.590 41.368 1.00 95.00 123 ARG A C 1
ATOM 981 O O . ARG A 1 123 ? -17.171 12.467 41.355 1.00 95.00 123 ARG A O 1
ATOM 988 N N . PRO A 1 124 ? -18.939 11.487 42.360 1.00 96.25 124 PRO A N 1
ATOM 989 C CA . PRO A 1 124 ? -18.887 12.324 43.555 1.00 96.25 124 PRO A CA 1
ATOM 990 C C . PRO A 1 124 ? -17.502 12.265 44.203 1.00 96.25 124 PRO A C 1
ATOM 992 O O . PRO A 1 124 ? -16.864 11.214 44.198 1.00 96.25 124 PRO A O 1
ATOM 995 N N . GLN A 1 125 ? -17.050 13.369 44.801 1.00 93.00 125 GLN A N 1
ATOM 996 C CA . GLN A 1 125 ? -15.697 13.474 45.361 1.00 93.00 125 GLN A CA 1
ATOM 997 C C . GLN A 1 125 ? -15.394 12.389 46.412 1.00 93.00 125 GLN A C 1
ATOM 999 O O . GLN A 1 125 ? -14.263 11.919 46.499 1.00 93.00 125 GLN A O 1
ATOM 1004 N N . ALA A 1 126 ? -16.414 11.917 47.138 1.00 92.19 126 ALA A N 1
ATOM 1005 C CA . ALA A 1 126 ? -16.307 10.802 48.082 1.00 92.19 126 ALA A CA 1
ATOM 1006 C C . ALA A 1 126 ? -15.925 9.455 47.425 1.00 92.19 126 ALA A C 1
ATOM 1008 O O . ALA A 1 126 ? -15.366 8.583 48.083 1.00 92.19 126 ALA A O 1
ATOM 1009 N N . GLU A 1 127 ? -16.196 9.279 46.130 1.00 86.81 127 GLU A N 1
ATOM 1010 C CA . GLU A 1 127 ? -15.877 8.073 45.355 1.00 86.81 127 GLU A CA 1
ATOM 1011 C C . GLU A 1 127 ? -14.625 8.233 44.476 1.00 86.81 127 GLU A C 1
ATOM 1013 O O . GLU A 1 127 ? -14.238 7.303 43.762 1.00 86.81 127 GLU A O 1
ATOM 1018 N N . MET A 1 128 ? -13.974 9.400 44.508 1.00 89.50 128 MET A N 1
ATOM 1019 C CA . MET A 1 128 ? -12.749 9.672 43.757 1.00 89.50 128 MET A CA 1
ATOM 1020 C C . MET A 1 128 ? -11.519 9.106 44.480 1.00 89.50 128 MET A C 1
ATOM 1022 O O . MET A 1 128 ? -10.670 9.846 44.970 1.00 89.50 128 MET A O 1
ATOM 1026 N N . PHE A 1 129 ? -11.398 7.782 44.545 1.00 89.38 129 PHE A N 1
ATOM 1027 C CA . PHE A 1 129 ? -10.178 7.122 45.013 1.00 89.38 129 PHE A CA 1
ATOM 1028 C C . PHE A 1 129 ? -9.381 6.548 43.837 1.00 89.38 129 PHE A C 1
ATOM 1030 O O . PHE A 1 129 ? -9.943 6.095 42.838 1.00 89.38 129 PHE A O 1
ATOM 1037 N N . LYS A 1 130 ? -8.049 6.570 43.957 1.00 92.88 130 LYS A N 1
ATOM 1038 C CA . LYS A 1 130 ? -7.152 5.911 43.002 1.00 92.88 130 LYS A CA 1
ATOM 1039 C C . LYS A 1 130 ? -7.226 4.403 43.234 1.00 92.88 130 LYS A C 1
ATOM 1041 O O . LYS A 1 130 ? -6.745 3.907 44.248 1.00 92.88 130 LYS A O 1
ATOM 1046 N N . ASP A 1 131 ? -7.883 3.699 42.323 1.00 94.81 131 ASP A N 1
ATOM 1047 C CA . ASP A 1 131 ? -7.988 2.241 42.309 1.00 94.81 131 ASP A CA 1
ATOM 1048 C C . ASP A 1 131 ? -7.092 1.629 41.224 1.00 94.81 131 ASP A C 1
ATOM 1050 O O . ASP A 1 131 ? -6.685 2.296 40.271 1.00 94.81 131 ASP A O 1
ATOM 1054 N N . ALA A 1 132 ? -6.860 0.317 41.322 1.00 96.62 132 ALA A N 1
ATOM 1055 C CA . ALA A 1 132 ? -6.081 -0.434 40.335 1.00 96.62 132 ALA A CA 1
ATOM 1056 C C . ALA A 1 132 ? -6.626 -0.291 38.900 1.00 96.62 132 ALA A C 1
ATOM 1058 O O . ALA A 1 132 ? -5.877 -0.375 37.931 1.00 96.62 132 ALA A O 1
ATOM 1059 N N . LEU A 1 133 ? -7.933 -0.052 38.748 1.00 96.25 133 LEU A N 1
ATOM 1060 C CA . LEU A 1 133 ? -8.545 0.184 37.444 1.00 96.25 133 LEU A CA 1
ATOM 1061 C C . LEU A 1 133 ? -8.224 1.580 36.885 1.00 96.25 133 LEU A C 1
ATOM 1063 O O . LEU A 1 133 ? -8.107 1.722 35.673 1.00 96.25 133 LEU A O 1
ATOM 1067 N N . THR A 1 134 ? -8.054 2.607 37.722 1.00 96.62 134 THR A N 1
ATOM 1068 C CA . THR A 1 134 ? -7.577 3.921 37.264 1.00 96.62 134 THR A CA 1
ATOM 1069 C C . THR A 1 134 ? -6.163 3.788 36.721 1.00 96.62 134 THR A C 1
ATOM 1071 O O . THR A 1 134 ? -5.912 4.254 35.615 1.00 96.62 134 THR A O 1
ATOM 1074 N N . ASP A 1 135 ? -5.286 3.081 37.434 1.00 97.38 135 ASP A N 1
ATOM 1075 C CA . ASP A 1 135 ? -3.903 2.841 37.006 1.00 97.38 135 ASP A CA 1
ATOM 1076 C C . ASP A 1 135 ? -3.833 1.982 35.725 1.00 97.38 135 ASP A C 1
ATOM 1078 O O . ASP A 1 135 ? -3.027 2.230 34.822 1.00 97.38 135 ASP A O 1
ATOM 1082 N N . ALA A 1 136 ? -4.723 0.993 35.588 1.00 98.06 136 ALA A N 1
ATOM 1083 C CA . ALA A 1 136 ? -4.843 0.201 34.364 1.00 98.06 136 ALA A CA 1
ATOM 1084 C C . ALA A 1 136 ? -5.316 1.049 33.168 1.00 98.06 136 ALA A C 1
ATOM 1086 O O . ALA A 1 136 ? -4.757 0.938 32.082 1.00 98.06 136 ALA A O 1
ATOM 1087 N N . LEU A 1 137 ? -6.302 1.932 33.356 1.00 98.00 137 LEU A N 1
ATOM 1088 C CA . LEU A 1 137 ? -6.797 2.808 32.286 1.00 98.00 137 LEU A CA 1
ATOM 1089 C C . LEU A 1 137 ? -5.792 3.907 31.909 1.00 98.00 137 LEU A C 1
ATOM 1091 O O . LEU A 1 137 ? -5.676 4.252 30.737 1.00 98.00 137 LEU A O 1
ATOM 1095 N N . THR A 1 138 ? -5.050 4.472 32.864 1.00 97.81 138 THR A N 1
ATOM 1096 C CA . THR A 1 138 ? -4.011 5.471 32.555 1.00 97.81 138 THR A CA 1
ATOM 1097 C C . THR A 1 138 ? -2.838 4.842 31.809 1.00 97.81 138 THR A C 1
ATOM 1099 O O . THR A 1 138 ? -2.375 5.418 30.824 1.00 97.81 138 THR A O 1
ATOM 1102 N N . SER A 1 139 ? -2.407 3.640 32.207 1.00 97.75 139 SER A N 1
ATOM 1103 C CA . SER A 1 139 ? -1.377 2.889 31.477 1.00 97.75 139 SER A CA 1
ATOM 1104 C C . SER A 1 139 ? -1.848 2.435 30.089 1.00 97.75 139 SER A C 1
ATOM 1106 O O . SER A 1 139 ? -1.081 2.536 29.132 1.00 97.75 139 SER A O 1
ATOM 1108 N N . GLU A 1 140 ? -3.112 2.020 29.935 1.00 98.12 140 GLU A N 1
ATOM 1109 C CA . GLU A 1 140 ? -3.717 1.718 28.629 1.00 98.12 140 GLU A CA 1
ATOM 1110 C C . GLU A 1 140 ? -3.743 2.950 27.716 1.00 98.12 140 GLU A C 1
ATOM 1112 O O . GLU A 1 140 ? -3.304 2.874 26.566 1.00 98.12 140 GLU A O 1
ATOM 1117 N N . LYS A 1 141 ? -4.179 4.103 28.240 1.00 98.38 141 LYS A N 1
ATOM 1118 C CA . LYS A 1 141 ? -4.160 5.377 27.512 1.00 98.38 141 LYS A CA 1
ATOM 1119 C C . LYS A 1 141 ? -2.749 5.724 27.033 1.00 98.38 141 LYS A C 1
ATOM 1121 O O . LYS A 1 141 ? -2.561 6.006 25.851 1.00 98.38 141 LYS A O 1
ATOM 1126 N N . GLN A 1 142 ? -1.761 5.670 27.926 1.00 98.25 142 GLN A N 1
ATOM 1127 C CA . GLN A 1 142 ? -0.372 5.987 27.593 1.00 98.25 142 GLN A CA 1
ATOM 1128 C C . GLN A 1 142 ? 0.183 5.042 26.517 1.00 98.25 142 GLN A C 1
ATOM 1130 O O . GLN A 1 142 ? 0.815 5.503 25.567 1.00 98.25 142 GLN A O 1
ATOM 1135 N N . ALA A 1 143 ? -0.085 3.736 26.619 1.00 98.00 143 ALA A N 1
ATOM 1136 C CA . ALA A 1 143 ? 0.345 2.758 25.620 1.00 98.00 143 ALA A CA 1
ATOM 1137 C C . ALA A 1 143 ? -0.261 3.043 24.233 1.00 98.00 143 ALA A C 1
ATOM 1139 O O . ALA A 1 143 ? 0.447 2.999 23.227 1.00 98.00 143 ALA A O 1
ATOM 1140 N N . LEU A 1 144 ? -1.552 3.390 24.173 1.00 97.94 144 LEU A N 1
ATOM 1141 C CA . LEU A 1 144 ? -2.241 3.746 22.927 1.00 97.94 144 LEU A CA 1
ATOM 1142 C C . LEU A 1 144 ? -1.713 5.052 22.312 1.00 97.94 144 LEU A C 1
ATOM 1144 O O . LEU A 1 144 ? -1.584 5.145 21.090 1.00 97.94 144 LEU A O 1
ATOM 1148 N N . GLU A 1 145 ? -1.385 6.055 23.129 1.00 98.25 145 GLU A N 1
ATOM 1149 C CA . GLU A 1 145 ? -0.800 7.318 22.660 1.00 98.25 145 GLU A CA 1
ATOM 1150 C C . GLU A 1 145 ? 0.613 7.133 22.097 1.00 98.25 145 GLU A C 1
ATOM 1152 O O . GLU A 1 145 ? 0.918 7.676 21.032 1.00 98.25 145 GLU A O 1
ATOM 1157 N N . VAL A 1 146 ? 1.459 6.347 22.774 1.00 98.06 146 VAL A N 1
ATOM 1158 C CA . VAL A 1 146 ? 2.807 6.005 22.291 1.00 98.06 146 VAL A CA 1
ATOM 1159 C C . VAL A 1 146 ? 2.715 5.239 20.974 1.00 98.06 146 VAL A C 1
ATOM 1161 O O . VAL A 1 146 ? 3.315 5.658 19.986 1.00 98.06 146 VAL A O 1
ATOM 1164 N N . ALA A 1 147 ? 1.881 4.196 20.915 1.00 98.06 147 ALA A N 1
ATOM 1165 C CA . ALA A 1 147 ? 1.652 3.426 19.694 1.00 98.06 147 ALA A CA 1
ATOM 1166 C C . ALA A 1 147 ? 1.184 4.308 18.526 1.00 98.06 147 ALA A C 1
ATOM 1168 O O . ALA A 1 147 ? 1.648 4.161 17.398 1.00 98.06 147 ALA A O 1
ATOM 1169 N N . ARG A 1 148 ? 0.282 5.263 18.781 1.00 98.06 148 ARG A N 1
ATOM 1170 C CA . ARG A 1 148 ? -0.211 6.182 17.749 1.00 98.06 148 ARG A CA 1
ATOM 1171 C C . ARG A 1 148 ? 0.895 7.077 17.189 1.00 98.06 148 ARG A C 1
ATOM 1173 O O . ARG A 1 148 ? 0.899 7.314 15.983 1.00 98.06 148 ARG A O 1
ATOM 1180 N N . LYS A 1 149 ? 1.795 7.582 18.038 1.00 98.38 149 LYS A N 1
ATOM 1181 C CA . LYS A 1 149 ? 2.941 8.398 17.604 1.00 98.38 149 LYS A CA 1
ATOM 1182 C C . LYS A 1 149 ? 3.906 7.576 16.749 1.00 98.38 149 LYS A C 1
ATOM 1184 O O . LYS A 1 149 ? 4.205 7.991 15.636 1.00 98.38 149 LYS A O 1
ATOM 1189 N N . GLU A 1 150 ? 4.277 6.379 17.209 1.00 98.12 150 GLU A N 1
ATOM 1190 C CA . GLU A 1 150 ? 5.155 5.467 16.457 1.00 98.12 150 GLU A CA 1
ATOM 1191 C C . GLU A 1 150 ? 4.576 5.128 15.067 1.00 98.12 150 GLU A C 1
ATOM 1193 O O . GLU A 1 150 ? 5.287 5.172 14.063 1.00 98.12 150 GLU A O 1
ATOM 1198 N N . LEU A 1 151 ? 3.271 4.835 14.983 1.00 98.06 151 LEU A N 1
ATOM 1199 C CA . LEU A 1 151 ? 2.603 4.549 13.707 1.00 98.06 151 LEU A CA 1
ATOM 1200 C C . LEU A 1 151 ? 2.579 5.767 12.769 1.00 98.06 151 LEU A C 1
ATOM 1202 O O . LEU A 1 151 ? 2.797 5.607 11.572 1.00 98.06 151 LEU A O 1
ATOM 1206 N N . LEU A 1 152 ? 2.338 6.975 13.291 1.00 98.25 152 LEU A N 1
ATOM 1207 C CA . LEU A 1 152 ? 2.341 8.212 12.497 1.00 98.25 152 LEU A CA 1
ATOM 1208 C C . LEU A 1 152 ? 3.723 8.520 11.909 1.00 98.25 152 LEU A C 1
ATOM 1210 O O . LEU A 1 152 ? 3.825 8.844 10.728 1.00 98.25 152 LEU A O 1
ATOM 1214 N N . GLU A 1 153 ? 4.783 8.378 12.705 1.00 98.38 153 GLU A N 1
ATOM 1215 C CA . GLU A 1 153 ? 6.157 8.598 12.243 1.00 98.38 153 GLU A CA 1
ATOM 1216 C C . GLU A 1 153 ? 6.534 7.629 11.113 1.00 98.38 153 GLU A C 1
ATOM 1218 O O . GLU A 1 153 ? 7.146 8.030 10.120 1.00 98.38 153 GLU A O 1
ATOM 1223 N N . LEU A 1 154 ? 6.129 6.358 11.224 1.00 98.31 154 LEU A N 1
ATOM 1224 C CA . LEU A 1 154 ? 6.329 5.374 10.159 1.00 98.31 154 LEU A CA 1
ATOM 1225 C C . LEU A 1 154 ? 5.481 5.683 8.919 1.00 98.31 154 LEU A C 1
ATOM 1227 O O . LEU A 1 154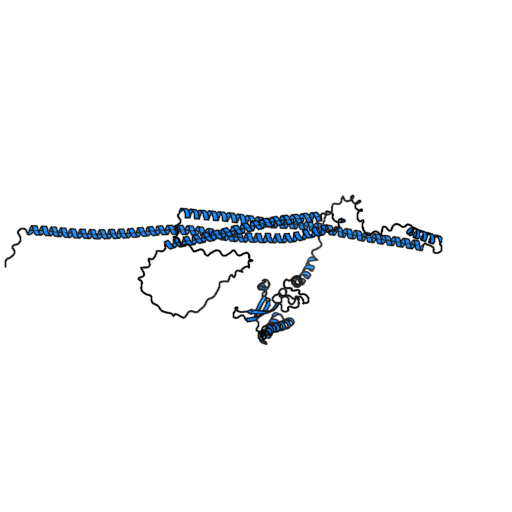 ? 5.990 5.570 7.806 1.00 98.31 154 LEU A O 1
ATOM 1231 N N . GLU A 1 155 ? 4.230 6.124 9.075 1.00 98.31 155 GLU A N 1
ATOM 1232 C CA . GLU A 1 155 ? 3.399 6.551 7.940 1.00 98.31 155 GLU A CA 1
ATOM 1233 C C . GLU A 1 155 ? 4.056 7.697 7.150 1.00 98.31 155 GLU A C 1
ATOM 1235 O O . GLU A 1 155 ? 4.063 7.682 5.918 1.00 98.31 155 GLU A O 1
ATOM 1240 N N . GLU A 1 156 ? 4.624 8.691 7.835 1.00 98.44 156 GLU A N 1
ATOM 1241 C CA . GLU A 1 156 ? 5.328 9.803 7.189 1.00 98.44 156 GLU A CA 1
ATOM 1242 C C . GLU A 1 156 ? 6.610 9.351 6.483 1.00 98.44 156 GLU A C 1
ATOM 1244 O O . GLU A 1 156 ? 6.877 9.776 5.356 1.00 98.44 156 GLU A O 1
ATOM 1249 N N . GLN A 1 157 ? 7.388 8.464 7.109 1.00 98.31 157 GLN A N 1
ATOM 1250 C CA . GLN A 1 157 ? 8.589 7.888 6.498 1.00 98.31 157 GLN A CA 1
ATOM 1251 C C . GLN A 1 157 ? 8.253 7.091 5.233 1.00 98.31 157 GLN A C 1
ATOM 1253 O O . GLN A 1 157 ? 8.903 7.283 4.205 1.00 98.31 157 GLN A O 1
ATOM 1258 N N . GLY A 1 158 ? 7.218 6.248 5.275 1.00 98.12 158 GLY A N 1
ATOM 1259 C CA . GLY A 1 158 ? 6.794 5.462 4.118 1.00 98.12 158 GLY A CA 1
ATOM 1260 C C . GLY A 1 158 ? 6.303 6.341 2.968 1.00 98.12 158 GLY A C 1
ATOM 1261 O O . GLY A 1 158 ? 6.661 6.097 1.818 1.00 98.12 158 GLY A O 1
ATOM 1262 N N . LYS A 1 159 ? 5.572 7.428 3.259 1.00 98.50 159 LYS A N 1
ATOM 1263 C CA . LYS A 1 159 ? 5.165 8.411 2.237 1.00 98.50 159 LYS A CA 1
ATOM 1264 C C . LYS A 1 159 ? 6.365 9.070 1.554 1.00 98.50 159 LYS A C 1
ATOM 1266 O O . LYS A 1 159 ? 6.362 9.171 0.331 1.00 98.50 159 LYS A O 1
ATOM 1271 N N . LYS A 1 160 ? 7.394 9.461 2.319 1.00 98.44 160 LYS A N 1
ATOM 1272 C CA . LYS A 1 160 ? 8.641 10.032 1.773 1.00 98.44 160 LYS A CA 1
ATOM 1273 C C . LYS A 1 160 ? 9.381 9.038 0.870 1.00 98.44 160 LYS A C 1
ATOM 1275 O O . LYS A 1 160 ? 9.845 9.410 -0.202 1.00 98.44 160 LYS A O 1
ATOM 1280 N N . ILE A 1 161 ? 9.442 7.764 1.263 1.00 98.25 161 ILE A N 1
ATOM 1281 C CA . ILE A 1 161 ? 10.049 6.705 0.438 1.00 98.25 161 ILE A CA 1
ATOM 1282 C C . ILE A 1 161 ? 9.276 6.529 -0.878 1.00 98.25 161 ILE A C 1
ATOM 1284 O O . ILE A 1 161 ? 9.890 6.462 -1.940 1.00 98.25 161 ILE A O 1
ATOM 1288 N N . VAL A 1 162 ? 7.938 6.511 -0.837 1.00 98.38 162 VAL A N 1
ATOM 1289 C CA . VAL A 1 162 ? 7.109 6.399 -2.051 1.00 98.38 162 VAL A CA 1
ATOM 1290 C C . VAL A 1 162 ? 7.328 7.587 -2.992 1.00 98.38 162 VAL A C 1
ATOM 1292 O O . VAL A 1 162 ? 7.424 7.381 -4.202 1.00 98.38 162 VAL A O 1
ATOM 1295 N N . THR A 1 163 ? 7.439 8.816 -2.476 1.00 98.31 163 THR A N 1
ATOM 1296 C CA . THR A 1 163 ? 7.749 9.986 -3.315 1.00 98.31 163 THR A CA 1
ATOM 1297 C C . THR A 1 163 ? 9.144 9.890 -3.933 1.00 98.31 163 THR A C 1
ATOM 1299 O O . THR A 1 163 ? 9.261 10.026 -5.147 1.00 98.31 163 THR A O 1
ATOM 1302 N N . GLU A 1 164 ? 10.171 9.533 -3.146 1.00 98.19 164 GLU A N 1
ATOM 1303 C CA . GLU A 1 164 ? 11.547 9.341 -3.640 1.00 98.19 164 GLU A CA 1
ATOM 1304 C C . GLU A 1 164 ? 11.603 8.277 -4.758 1.00 98.19 164 GLU A C 1
ATOM 1306 O O . GLU A 1 164 ? 12.252 8.475 -5.787 1.00 98.19 164 GLU A O 1
ATOM 1311 N N . LEU A 1 165 ? 10.880 7.160 -4.599 1.00 98.25 165 LEU A N 1
ATOM 1312 C CA . LEU A 1 165 ? 10.797 6.094 -5.603 1.00 98.25 165 LEU A CA 1
ATOM 1313 C C . LEU A 1 165 ? 10.104 6.561 -6.891 1.00 98.25 165 LEU A C 1
ATOM 1315 O O . LEU A 1 165 ? 10.574 6.261 -7.990 1.00 98.25 165 LEU A O 1
ATOM 1319 N N . ARG A 1 166 ? 9.004 7.317 -6.781 1.00 98.31 166 ARG A N 1
ATOM 1320 C CA . ARG A 1 166 ? 8.287 7.867 -7.946 1.00 98.31 166 ARG A CA 1
ATOM 1321 C C . ARG A 1 166 ? 9.157 8.848 -8.734 1.00 98.31 166 ARG A C 1
ATOM 1323 O O . ARG A 1 166 ? 9.164 8.779 -9.964 1.00 98.31 166 ARG A O 1
ATOM 1330 N N . ASP A 1 167 ? 9.931 9.686 -8.049 1.00 97.88 167 ASP A N 1
ATOM 1331 C CA . ASP A 1 167 ? 10.851 10.633 -8.685 1.00 97.88 167 ASP A CA 1
ATOM 1332 C C . ASP A 1 167 ? 11.983 9.907 -9.426 1.00 97.88 167 ASP A C 1
ATOM 1334 O O . ASP A 1 167 ? 12.267 10.207 -10.589 1.00 97.88 167 ASP A O 1
ATOM 1338 N N . LYS A 1 168 ? 12.579 8.877 -8.806 1.00 97.69 168 LYS A N 1
ATOM 1339 C CA . LYS A 1 168 ? 13.606 8.043 -9.455 1.00 97.69 168 LYS A CA 1
ATOM 1340 C C . LYS A 1 168 ? 13.050 7.277 -10.660 1.00 97.69 168 LYS A C 1
ATOM 1342 O O . LYS A 1 168 ? 13.712 7.223 -11.696 1.00 97.69 168 LYS A O 1
ATOM 1347 N N . ARG A 1 169 ? 11.820 6.751 -10.575 1.00 97.94 169 ARG A N 1
ATOM 1348 C CA . ARG A 1 169 ? 11.132 6.106 -11.711 1.00 97.94 169 ARG A CA 1
ATOM 1349 C C . ARG A 1 169 ? 10.944 7.075 -12.875 1.00 97.94 169 ARG A C 1
ATOM 1351 O O . ARG A 1 169 ? 11.215 6.707 -14.016 1.00 97.94 169 ARG A O 1
ATOM 1358 N N . LYS A 1 170 ? 10.508 8.309 -12.598 1.00 97.81 170 LYS A N 1
ATOM 1359 C CA . LYS A 1 170 ? 10.346 9.355 -13.618 1.00 97.81 170 LYS A CA 1
ATOM 1360 C C . LYS A 1 170 ? 11.676 9.657 -14.313 1.00 97.81 170 LYS A C 1
ATO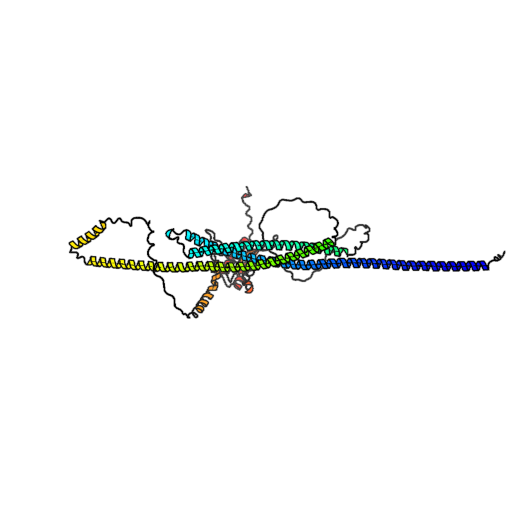M 1362 O O . LYS A 1 170 ? 11.728 9.626 -15.538 1.00 97.81 170 LYS A O 1
ATOM 1367 N N . PHE A 1 171 ? 12.749 9.848 -13.545 1.00 96.56 171 PHE A N 1
ATOM 1368 C CA . PHE A 1 171 ? 14.074 10.123 -14.105 1.00 96.56 171 PHE A CA 1
ATOM 1369 C C . PHE A 1 171 ? 14.587 8.969 -14.983 1.00 96.56 171 PHE A C 1
ATOM 1371 O O . PHE A 1 171 ? 15.054 9.199 -16.096 1.00 96.56 171 PHE A O 1
ATOM 1378 N N . LEU A 1 172 ? 14.466 7.714 -14.528 1.00 96.44 172 LEU A N 1
ATOM 1379 C CA . LEU A 1 172 ? 14.860 6.541 -15.323 1.00 96.44 172 LEU A CA 1
ATOM 1380 C C . LEU A 1 172 ? 14.042 6.420 -16.616 1.00 96.44 172 LEU A C 1
ATOM 1382 O O . LEU A 1 172 ? 14.579 6.063 -17.666 1.00 96.44 172 LEU A O 1
ATOM 1386 N N . SER A 1 173 ? 12.749 6.739 -16.563 1.00 97.31 173 SER A N 1
ATOM 1387 C CA . SER A 1 173 ? 11.891 6.760 -17.749 1.00 97.31 173 SER A CA 1
ATOM 1388 C C . SER A 1 173 ? 12.332 7.827 -18.760 1.00 97.31 173 SER A C 1
ATOM 1390 O O . SER A 1 173 ? 12.326 7.568 -19.962 1.00 97.31 173 SER A O 1
ATOM 1392 N N . GLU A 1 174 ? 12.722 9.016 -18.299 1.00 96.38 174 GLU A N 1
ATOM 1393 C CA . GLU A 1 174 ? 13.222 10.093 -19.163 1.00 96.38 174 GLU A CA 1
ATOM 1394 C C . GLU A 1 174 ? 14.586 9.732 -19.781 1.00 96.38 174 GLU A C 1
ATOM 1396 O O . GLU A 1 174 ? 14.736 9.799 -21.003 1.00 96.38 174 GLU A O 1
ATOM 1401 N N . ASP A 1 175 ? 15.544 9.246 -18.980 1.00 95.44 175 ASP A N 1
ATOM 1402 C CA . ASP A 1 175 ? 16.875 8.820 -19.452 1.00 95.44 175 ASP A CA 1
ATOM 1403 C C . ASP A 1 175 ? 16.779 7.673 -20.473 1.00 95.44 175 ASP A C 1
ATOM 1405 O O . ASP A 1 175 ? 17.408 7.714 -21.534 1.00 95.44 175 ASP A O 1
ATOM 1409 N N . THR A 1 176 ? 15.931 6.670 -20.221 1.00 96.50 176 THR A N 1
ATOM 1410 C CA . THR A 1 176 ? 15.716 5.572 -21.181 1.00 96.50 176 THR A CA 1
ATOM 1411 C C . THR A 1 176 ? 15.061 6.046 -22.478 1.00 96.50 176 THR A C 1
ATOM 1413 O O . THR A 1 176 ? 15.410 5.545 -23.550 1.00 96.50 176 THR A O 1
ATOM 1416 N N . GLY A 1 177 ? 14.157 7.027 -22.412 1.00 96.69 177 GLY A N 1
ATOM 1417 C CA . GLY A 1 177 ? 13.580 7.677 -23.588 1.00 96.69 177 GLY A CA 1
ATOM 1418 C C . GLY A 1 177 ? 14.638 8.386 -24.435 1.00 96.69 177 GLY A C 1
ATOM 1419 O O . GLY A 1 177 ? 14.722 8.143 -25.641 1.00 96.69 177 GLY A O 1
ATOM 1420 N N . ILE A 1 178 ? 15.493 9.191 -23.799 1.00 94.88 178 ILE A N 1
ATOM 1421 C CA . ILE A 1 178 ? 16.582 9.922 -24.465 1.00 94.88 178 ILE A CA 1
ATOM 1422 C C . ILE A 1 178 ? 17.555 8.949 -25.139 1.00 94.88 178 ILE A C 1
ATOM 1424 O O . ILE A 1 178 ? 17.867 9.107 -26.319 1.00 94.88 178 ILE A O 1
ATOM 1428 N N . ARG A 1 179 ? 17.982 7.887 -24.444 1.00 95.19 179 ARG A N 1
ATOM 1429 C CA . ARG A 1 179 ? 18.910 6.888 -25.006 1.00 95.19 179 ARG A CA 1
ATOM 1430 C C . ARG A 1 179 ? 18.326 6.144 -26.205 1.00 95.19 179 ARG A C 1
ATOM 1432 O O . ARG A 1 179 ? 19.052 5.861 -27.153 1.00 95.19 179 ARG A O 1
ATOM 1439 N N . ARG A 1 180 ? 17.023 5.839 -26.197 1.00 96.88 180 ARG A N 1
ATOM 1440 C CA . ARG A 1 180 ? 16.345 5.224 -27.353 1.00 96.88 180 ARG A CA 1
ATOM 1441 C C . ARG A 1 180 ? 16.349 6.147 -28.567 1.00 96.88 180 ARG A C 1
ATOM 1443 O O . ARG A 1 180 ? 16.596 5.672 -29.672 1.00 96.88 180 ARG A O 1
ATOM 1450 N N . LEU A 1 181 ? 16.108 7.443 -28.365 1.00 96.06 181 LEU A N 1
ATOM 1451 C CA . LEU A 1 181 ? 16.173 8.437 -29.439 1.00 96.06 181 LEU A CA 1
ATOM 1452 C C . LEU A 1 181 ? 17.596 8.567 -29.993 1.00 96.06 181 LEU A C 1
ATOM 1454 O O . LEU A 1 181 ? 17.769 8.466 -31.204 1.00 96.06 181 LEU A O 1
ATOM 1458 N N . GLN A 1 182 ? 18.607 8.668 -29.124 1.00 93.38 182 GLN A N 1
ATOM 1459 C CA . GLN A 1 182 ? 20.020 8.709 -29.526 1.00 93.38 182 GLN A CA 1
ATOM 1460 C C . GLN A 1 182 ? 20.426 7.461 -30.321 1.00 93.38 182 GLN A C 1
ATOM 1462 O O . GLN A 1 182 ? 21.014 7.570 -31.392 1.00 93.38 182 GLN A O 1
ATOM 1467 N N . MET A 1 183 ? 20.037 6.271 -29.854 1.00 95.38 183 MET A N 1
ATOM 1468 C CA . MET A 1 183 ? 20.287 5.017 -30.567 1.00 95.38 183 MET A CA 1
ATOM 1469 C C . MET A 1 183 ? 19.614 5.000 -31.950 1.00 95.38 183 MET A C 1
ATOM 1471 O O . MET A 1 183 ? 20.208 4.542 -32.924 1.00 95.38 183 MET A O 1
ATOM 1475 N N . MET A 1 184 ? 18.386 5.517 -32.067 1.00 95.56 184 MET A N 1
ATOM 1476 C CA . MET A 1 184 ? 17.702 5.643 -33.359 1.00 95.56 184 MET A CA 1
ATOM 1477 C C . MET A 1 184 ? 18.385 6.647 -34.293 1.00 95.56 184 MET A C 1
ATOM 1479 O O . MET A 1 184 ? 18.446 6.403 -35.497 1.00 95.56 184 MET A O 1
ATOM 1483 N N . GLU A 1 185 ? 18.868 7.773 -33.772 1.00 93.88 185 GLU A N 1
ATOM 1484 C CA . GLU A 1 185 ? 19.624 8.767 -34.539 1.00 93.88 185 GLU A CA 1
ATOM 1485 C C . GLU A 1 185 ? 20.940 8.183 -35.052 1.00 93.88 185 GLU A C 1
ATOM 1487 O O . GLU A 1 185 ? 21.207 8.267 -36.251 1.00 93.88 185 GLU A O 1
ATOM 1492 N N . ASP A 1 186 ? 21.696 7.496 -34.193 1.00 92.81 186 ASP A N 1
ATOM 1493 C CA . ASP A 1 186 ? 22.936 6.820 -34.575 1.00 92.81 186 ASP A CA 1
ATOM 1494 C C . ASP A 1 186 ? 22.679 5.792 -35.693 1.00 92.81 186 ASP A C 1
ATOM 1496 O O . ASP A 1 186 ? 23.376 5.786 -36.708 1.00 92.81 186 ASP A O 1
ATOM 1500 N N . LEU A 1 187 ? 21.625 4.976 -35.582 1.00 93.75 187 LEU A N 1
ATOM 1501 C CA . LEU A 1 187 ? 21.250 4.015 -36.628 1.00 93.75 187 LEU A CA 1
ATOM 1502 C C . LEU A 1 187 ? 20.830 4.696 -37.941 1.00 93.75 187 LEU A C 1
ATOM 1504 O O . LEU A 1 187 ? 21.143 4.187 -39.019 1.00 93.75 187 LEU A O 1
ATOM 1508 N N . LYS A 1 188 ? 20.166 5.859 -37.882 1.00 94.25 188 LYS A N 1
ATOM 1509 C CA . LYS A 1 188 ? 19.824 6.642 -39.082 1.00 94.25 188 LYS A CA 1
ATOM 1510 C C . LYS A 1 188 ? 21.067 7.149 -39.812 1.00 94.25 188 LYS A C 1
ATOM 1512 O O . LYS A 1 188 ? 21.029 7.209 -41.037 1.00 94.25 188 LYS A O 1
ATOM 1517 N N . THR A 1 189 ? 22.166 7.451 -39.112 1.00 91.88 189 THR A N 1
ATOM 1518 C CA . THR A 1 189 ? 23.425 7.870 -39.768 1.00 91.88 189 THR A CA 1
ATOM 1519 C C . THR A 1 189 ? 24.066 6.765 -40.613 1.00 91.88 189 THR A C 1
ATOM 1521 O O . THR A 1 189 ? 24.804 7.062 -41.551 1.00 91.88 189 THR A O 1
ATOM 1524 N N . LEU A 1 190 ? 23.760 5.493 -40.327 1.00 91.00 190 LEU A N 1
ATOM 1525 C CA . LEU A 1 190 ? 24.220 4.353 -41.125 1.00 91.00 190 LEU A CA 1
ATOM 1526 C C . LEU A 1 190 ? 23.361 4.095 -42.361 1.00 91.00 190 LEU A C 1
ATOM 1528 O O . LEU A 1 190 ? 23.810 3.396 -43.275 1.00 91.00 190 LEU A O 1
ATOM 1532 N N . SER A 1 191 ? 22.129 4.611 -42.381 1.00 89.81 191 SER A N 1
ATOM 1533 C CA . SER A 1 191 ? 21.273 4.493 -43.551 1.00 89.81 191 SER A CA 1
ATOM 1534 C C . SER A 1 191 ? 21.937 5.264 -44.687 1.00 89.81 191 SER A C 1
ATOM 1536 O O . SER A 1 191 ? 22.168 6.465 -44.531 1.00 89.81 191 SER A O 1
ATOM 1538 N N . PRO A 1 192 ? 22.245 4.623 -45.831 1.00 81.31 192 PRO A N 1
ATOM 1539 C CA . PRO A 1 192 ? 22.741 5.357 -46.976 1.00 81.31 192 PRO A CA 1
ATOM 1540 C C . PRO A 1 192 ? 21.716 6.444 -47.282 1.00 81.31 192 PRO A C 1
ATOM 1542 O O . PRO A 1 192 ? 20.541 6.140 -47.503 1.00 81.31 192 PRO A O 1
ATOM 1545 N N . GLN A 1 193 ? 22.141 7.710 -47.241 1.00 71.69 193 GLN A N 1
ATOM 1546 C CA . GLN A 1 193 ? 21.379 8.773 -47.872 1.00 71.69 193 GLN A CA 1
ATOM 1547 C C . GLN A 1 193 ? 21.352 8.403 -49.347 1.00 71.69 193 GLN A C 1
ATOM 1549 O O . GLN A 1 193 ? 22.295 8.665 -50.091 1.00 71.69 193 GLN A O 1
ATOM 1554 N N . VAL A 1 194 ? 20.299 7.693 -49.751 1.00 74.62 194 VAL A N 1
ATOM 1555 C CA . VAL A 1 194 ? 19.931 7.567 -51.148 1.00 74.62 194 VAL A CA 1
ATOM 1556 C C . VAL A 1 194 ? 19.672 9.003 -51.554 1.00 74.62 194 VAL A C 1
ATOM 1558 O O . VAL A 1 194 ? 18.623 9.557 -51.226 1.00 74.62 194 VAL A O 1
ATOM 1561 N N . ALA A 1 195 ? 20.687 9.641 -52.139 1.00 64.19 195 ALA A N 1
ATOM 1562 C CA . ALA A 1 195 ? 20.542 10.932 -52.769 1.00 64.19 195 ALA A CA 1
ATOM 1563 C C . ALA A 1 195 ? 19.439 10.721 -53.794 1.00 64.19 195 ALA A C 1
ATOM 1565 O O . ALA A 1 195 ? 19.650 10.070 -54.819 1.00 64.19 195 ALA A O 1
ATOM 1566 N N . LEU A 1 196 ? 18.228 11.150 -53.436 1.00 62.38 196 LEU A N 1
ATOM 1567 C CA . LEU A 1 196 ? 17.108 11.135 -54.349 1.00 62.38 196 LEU A CA 1
ATOM 1568 C C . LEU A 1 196 ? 17.626 11.852 -55.595 1.00 62.38 196 LEU A C 1
ATOM 1570 O O . LEU A 1 196 ? 18.103 12.987 -55.464 1.00 62.38 196 LEU A O 1
ATOM 1574 N N . PRO A 1 197 ? 17.645 11.184 -56.764 1.00 66.81 197 PRO A N 1
ATOM 1575 C CA . PRO A 1 197 ? 18.108 11.822 -57.981 1.00 66.81 197 PRO A CA 1
ATOM 1576 C C . PRO A 1 197 ? 17.349 13.145 -58.116 1.00 66.81 197 PRO A C 1
ATOM 1578 O O . PRO A 1 197 ? 16.152 13.161 -57.809 1.00 66.81 197 PRO A O 1
ATOM 1581 N N . PRO A 1 198 ? 18.024 14.249 -58.491 1.00 66.62 198 PRO A N 1
ATOM 1582 C CA . PRO A 1 198 ? 17.424 15.575 -58.506 1.00 66.62 198 PRO A CA 1
ATOM 1583 C C . PRO A 1 198 ? 16.117 15.493 -59.280 1.00 66.62 198 PRO A C 1
ATOM 1585 O O . PRO A 1 198 ? 16.107 15.229 -60.485 1.00 66.62 198 PRO A O 1
ATOM 1588 N N . VAL A 1 199 ? 15.009 15.629 -58.551 1.00 56.78 199 VAL A N 1
ATOM 1589 C CA . VAL A 1 199 ? 13.672 15.542 -59.118 1.00 56.78 199 VAL A CA 1
ATOM 1590 C C . VAL A 1 199 ? 13.568 16.726 -60.063 1.00 56.78 199 VAL A C 1
ATOM 1592 O O . VAL A 1 199 ? 13.401 17.865 -59.631 1.00 56.78 199 VAL A O 1
ATOM 1595 N N . LYS A 1 200 ? 13.737 16.468 -61.366 1.00 57.47 200 LYS A N 1
ATOM 1596 C CA . LYS A 1 200 ? 13.382 17.424 -62.409 1.00 57.47 200 LYS A CA 1
ATOM 1597 C C . LYS A 1 200 ? 11.941 17.817 -62.131 1.00 57.47 200 LYS A C 1
ATOM 1599 O O . LYS A 1 200 ? 11.057 16.961 -62.191 1.00 57.47 200 LYS A O 1
ATOM 1604 N N . ALA A 1 201 ? 11.744 19.089 -61.793 1.00 53.97 201 ALA A N 1
ATOM 1605 C CA . ALA A 1 201 ? 10.446 19.718 -61.651 1.00 53.97 201 ALA A CA 1
ATOM 1606 C C . ALA A 1 201 ? 9.638 19.439 -62.924 1.00 53.97 201 ALA A C 1
ATOM 1608 O O . ALA A 1 201 ? 9.799 20.101 -63.946 1.00 53.97 201 ALA A O 1
ATOM 1609 N N . SER A 1 202 ? 8.826 18.391 -62.882 1.00 48.91 202 SER A N 1
ATOM 1610 C CA . SER A 1 202 ? 7.860 18.063 -63.912 1.00 48.91 202 SER A CA 1
ATOM 1611 C C . SER A 1 202 ? 6.498 18.144 -63.256 1.00 48.91 202 SER A C 1
ATOM 1613 O O . SER A 1 202 ? 6.281 17.693 -62.131 1.00 48.91 202 SER A O 1
ATOM 1615 N N . ALA A 1 203 ? 5.649 18.886 -63.947 1.00 51.56 203 ALA A N 1
ATOM 1616 C CA . ALA A 1 203 ? 4.385 19.395 -63.489 1.00 51.56 203 ALA A CA 1
ATOM 1617 C C . ALA A 1 203 ? 3.460 18.307 -62.935 1.00 51.56 203 ALA A C 1
ATOM 1619 O O . ALA A 1 203 ? 3.409 17.175 -63.414 1.00 51.56 203 ALA A O 1
ATOM 1620 N N . SER A 1 204 ? 2.673 18.734 -61.955 1.00 51.12 204 SER A N 1
ATOM 1621 C CA . SER A 1 204 ? 1.464 18.092 -61.462 1.00 51.12 204 SER A CA 1
ATOM 1622 C C . SER A 1 204 ? 0.639 17.412 -62.561 1.00 51.12 204 SER A C 1
ATOM 1624 O O . SER A 1 204 ? 0.341 18.043 -63.578 1.00 51.12 204 SER A O 1
ATOM 1626 N N . PRO A 1 205 ? 0.066 16.237 -62.268 1.00 49.56 205 PRO A N 1
ATOM 1627 C CA . PRO A 1 205 ? -1.256 15.893 -62.758 1.00 49.56 205 PRO A CA 1
ATOM 1628 C C . PRO A 1 205 ? -2.252 15.851 -61.596 1.00 49.56 205 PRO A C 1
ATOM 1630 O O . PRO A 1 205 ? -2.076 15.159 -60.594 1.00 49.56 205 PRO A O 1
ATOM 1633 N N . LYS A 1 206 ? -3.327 16.623 -61.767 1.00 49.62 206 LYS A N 1
ATOM 1634 C CA . LYS A 1 206 ? -4.616 16.434 -61.093 1.00 49.62 206 LYS A CA 1
ATOM 1635 C C . LYS A 1 206 ? -5.214 15.068 -61.478 1.00 49.62 206 LYS A C 1
ATOM 1637 O O . LYS A 1 206 ? -4.859 14.532 -62.523 1.00 49.62 206 LYS A O 1
ATOM 1642 N N . ASN A 1 207 ? -6.243 14.659 -60.722 1.00 39.25 207 ASN A N 1
ATOM 1643 C CA . ASN A 1 207 ? -7.212 13.575 -60.983 1.00 39.25 207 ASN A CA 1
ATOM 1644 C C . ASN A 1 207 ? -6.722 12.142 -60.670 1.00 39.25 207 ASN A C 1
ATOM 1646 O O . ASN A 1 207 ? -5.580 11.813 -60.922 1.00 39.25 207 ASN A O 1
ATOM 1650 N N . ASN A 1 208 ? -7.523 11.208 -60.148 1.00 38.38 208 ASN A N 1
ATOM 1651 C CA . ASN A 1 208 ? -8.949 11.193 -59.827 1.00 38.38 208 ASN A CA 1
ATOM 1652 C C . ASN A 1 208 ? -9.247 10.063 -58.818 1.00 38.38 208 ASN A C 1
ATOM 1654 O O . ASN A 1 208 ? -8.468 9.134 -58.635 1.00 38.38 208 ASN A O 1
ATOM 1658 N N . SER A 1 209 ? -10.433 10.176 -58.236 1.00 46.47 209 SER A N 1
ATOM 1659 C CA . SER A 1 209 ? -11.228 9.201 -57.489 1.00 46.47 209 SER A CA 1
ATOM 1660 C C . SER A 1 209 ? -11.342 7.773 -58.070 1.00 46.47 209 SER A C 1
ATOM 1662 O O . SER A 1 209 ? -11.111 7.537 -59.251 1.00 46.47 209 SER A O 1
ATOM 1664 N N . ASN A 1 210 ? -11.851 6.885 -57.200 1.00 41.56 210 ASN A N 1
ATOM 1665 C CA . ASN A 1 210 ? -12.358 5.517 -57.396 1.00 41.56 210 ASN A CA 1
ATOM 1666 C C . ASN A 1 210 ? -11.355 4.360 -57.286 1.00 41.56 210 ASN A C 1
ATOM 1668 O O . ASN A 1 210 ? -10.719 3.971 -58.255 1.00 41.56 210 ASN A O 1
ATOM 1672 N N . ASN A 1 211 ? -11.391 3.673 -56.136 1.00 39.59 211 ASN A N 1
ATOM 1673 C CA . ASN A 1 211 ? -11.806 2.272 -56.163 1.00 39.59 211 ASN A CA 1
ATOM 1674 C C . ASN A 1 211 ? -12.509 1.839 -54.869 1.00 39.59 211 ASN A C 1
ATOM 1676 O O . ASN A 1 211 ? -12.089 2.119 -53.749 1.00 39.59 211 ASN A O 1
ATOM 1680 N N . LYS A 1 212 ? -13.645 1.194 -55.115 1.00 39.09 212 LYS A N 1
ATOM 1681 C CA . LYS A 1 212 ? -14.676 0.642 -54.240 1.00 39.09 212 LYS A CA 1
ATOM 1682 C C . LYS A 1 212 ? -14.697 -0.863 -54.532 1.00 39.09 212 LYS A C 1
ATOM 1684 O O . LYS A 1 212 ? -14.487 -1.223 -55.684 1.00 39.09 212 LYS A O 1
ATOM 1689 N N . ALA A 1 213 ? -15.070 -1.667 -53.529 1.00 37.12 213 ALA A N 1
ATOM 1690 C CA . ALA A 1 213 ? -15.191 -3.138 -53.549 1.00 37.12 213 ALA A CA 1
ATOM 1691 C C . ALA A 1 213 ? -13.834 -3.861 -53.486 1.00 37.12 213 ALA A C 1
ATOM 1693 O O . ALA A 1 213 ? -12.863 -3.414 -54.070 1.00 37.12 213 ALA A O 1
ATOM 1694 N N . GLU A 1 214 ? -13.642 -4.975 -52.797 1.00 37.75 214 GLU A N 1
ATOM 1695 C CA . GLU A 1 214 ? -14.487 -5.877 -52.018 1.00 37.75 214 GLU A CA 1
ATOM 1696 C C . GLU A 1 214 ? -13.478 -6.767 -51.283 1.00 37.75 214 GLU A C 1
ATOM 1698 O O . GLU A 1 214 ? -12.558 -7.263 -51.923 1.00 37.75 214 GLU A O 1
ATOM 1703 N N . GLN A 1 215 ? -13.625 -6.978 -49.975 1.00 36.31 215 GLN A N 1
ATOM 1704 C CA . GLN A 1 215 ? -13.318 -8.271 -49.358 1.00 36.31 215 GLN A CA 1
ATOM 1705 C C . GLN A 1 215 ? -13.837 -8.292 -47.922 1.00 36.31 215 GLN A C 1
ATOM 1707 O O . GLN A 1 215 ? -13.449 -7.521 -47.046 1.00 36.31 215 GLN A O 1
ATOM 1712 N N . LYS A 1 216 ? -14.794 -9.192 -47.744 1.00 37.88 216 LYS A N 1
ATOM 1713 C CA . LYS A 1 216 ? -15.485 -9.582 -46.528 1.00 37.88 216 LYS A CA 1
ATOM 1714 C C . LYS A 1 216 ? -15.187 -11.074 -46.393 1.00 37.88 216 LYS A C 1
ATOM 1716 O O . LYS A 1 216 ? -15.552 -11.795 -47.308 1.00 37.88 216 LYS A O 1
ATOM 1721 N N . GLU A 1 217 ? -14.527 -11.505 -45.319 1.00 40.88 217 GLU A N 1
ATOM 1722 C CA . GLU A 1 217 ? -14.968 -12.608 -44.440 1.00 40.88 217 GLU A CA 1
ATOM 1723 C C . GLU A 1 217 ? -13.913 -13.012 -43.382 1.00 40.88 217 GLU A C 1
ATOM 1725 O O . GLU A 1 217 ? -12.760 -13.291 -43.678 1.00 40.88 217 GLU A O 1
ATOM 1730 N N . GLU A 1 218 ? -14.389 -13.011 -42.130 1.00 38.16 218 GLU A N 1
ATOM 1731 C CA . GLU A 1 218 ? -14.149 -13.967 -41.030 1.00 38.16 218 GLU A CA 1
ATOM 1732 C C . GLU A 1 218 ? -12.744 -14.305 -40.480 1.00 38.16 218 GLU A C 1
ATOM 1734 O O . GLU A 1 218 ? -12.048 -15.180 -40.981 1.00 38.16 218 GLU A O 1
ATOM 1739 N N . LYS A 1 219 ? -12.447 -13.766 -39.280 1.00 35.41 219 LYS A N 1
ATOM 1740 C CA . LYS A 1 219 ? -12.265 -14.472 -37.970 1.00 35.41 219 LYS A CA 1
ATOM 1741 C C . LYS A 1 219 ? -11.702 -13.462 -36.942 1.00 35.41 219 LYS A C 1
ATOM 1743 O O . LYS A 1 219 ? -10.668 -12.865 -37.197 1.00 35.41 219 LYS A O 1
ATOM 1748 N N . LYS A 1 220 ? -12.402 -13.040 -35.871 1.00 34.72 220 LYS A N 1
ATOM 1749 C CA . LYS A 1 220 ? -12.650 -13.724 -34.570 1.00 34.72 220 LYS A CA 1
ATOM 1750 C C . LYS A 1 220 ? -11.331 -14.280 -33.989 1.00 34.72 220 LYS A C 1
ATOM 1752 O O . LYS A 1 220 ? -10.705 -15.081 -34.660 1.00 34.72 220 LYS A O 1
ATOM 1757 N N . GLU A 1 221 ? -10.827 -13.963 -32.797 1.00 38.41 221 GLU A N 1
ATOM 1758 C CA . GLU A 1 221 ? -11.388 -13.536 -31.508 1.00 38.41 221 GLU A CA 1
ATOM 1759 C C . GLU A 1 221 ? -10.184 -13.137 -30.598 1.00 38.41 221 GLU A C 1
ATOM 1761 O O . GLU A 1 221 ? -9.055 -13.481 -30.924 1.00 38.41 221 GLU A O 1
ATOM 1766 N N . GLU A 1 222 ? -10.427 -12.473 -29.460 1.00 38.16 222 GLU A N 1
ATOM 1767 C CA . GLU A 1 222 ? -9.469 -12.142 -28.370 1.00 38.16 222 GLU A CA 1
ATOM 1768 C C . GLU A 1 222 ? -8.543 -10.910 -28.509 1.00 38.16 222 GLU A C 1
ATOM 1770 O O . GLU A 1 222 ? -7.370 -11.015 -28.848 1.00 38.16 222 GLU A O 1
ATOM 1775 N N . LYS A 1 223 ? -8.991 -9.753 -27.988 1.00 36.09 223 LYS A N 1
ATOM 1776 C CA . LYS A 1 223 ? -8.255 -9.122 -26.875 1.00 36.09 223 LYS A CA 1
ATOM 1777 C C . LYS A 1 223 ? -9.131 -8.195 -26.027 1.00 36.09 223 LYS A C 1
ATOM 1779 O O . LYS A 1 223 ? -9.854 -7.335 -26.511 1.00 36.09 223 LYS A O 1
ATOM 1784 N N . LYS A 1 224 ? -9.040 -8.490 -24.737 1.00 37.66 224 LYS A N 1
ATOM 1785 C CA . LYS A 1 224 ? -9.629 -7.914 -23.528 1.00 37.66 224 LYS A CA 1
ATOM 1786 C C . LYS A 1 224 ? -9.421 -6.396 -23.425 1.00 37.66 224 LYS A C 1
ATOM 1788 O O . LYS A 1 224 ? -8.292 -5.928 -23.521 1.00 37.66 224 LYS A O 1
ATOM 1793 N N . GLU A 1 225 ? -10.503 -5.674 -23.146 1.00 35.28 225 GLU A N 1
ATOM 1794 C CA . GLU A 1 225 ? -10.481 -4.310 -22.613 1.00 35.28 225 GLU A CA 1
ATOM 1795 C C . GLU A 1 225 ? -10.038 -4.351 -21.139 1.00 35.28 225 GLU A C 1
ATOM 1797 O O . GLU A 1 225 ? -10.730 -4.915 -20.287 1.00 35.28 225 GLU A O 1
ATOM 1802 N N . GLU A 1 226 ? -8.888 -3.751 -20.840 1.00 36.78 226 GLU A N 1
ATOM 1803 C CA . GLU A 1 226 ? -8.593 -3.188 -19.522 1.00 36.78 226 GLU A CA 1
ATOM 1804 C C . GLU A 1 226 ? -9.171 -1.775 -19.496 1.00 36.78 226 GLU A C 1
ATOM 1806 O O . GLU A 1 226 ? -8.692 -0.875 -20.180 1.00 36.78 226 GLU A O 1
ATOM 1811 N N . ASN A 1 227 ? -10.248 -1.597 -18.736 1.00 34.50 227 ASN A N 1
ATOM 1812 C CA . ASN A 1 227 ? -10.805 -0.290 -18.433 1.00 34.50 227 ASN A CA 1
ATOM 1813 C C . ASN A 1 227 ? -10.400 0.029 -16.992 1.00 34.50 227 ASN A C 1
ATOM 1815 O O . ASN A 1 227 ? -10.987 -0.510 -16.052 1.00 34.50 227 ASN A O 1
ATOM 1819 N N . ILE A 1 228 ? -9.334 0.815 -16.842 1.00 40.72 228 ILE A N 1
ATOM 1820 C CA . ILE A 1 228 ? -8.850 1.290 -15.547 1.00 40.72 228 ILE A CA 1
ATOM 1821 C C . ILE A 1 228 ? -9.789 2.393 -15.060 1.00 40.72 228 ILE A C 1
ATOM 1823 O O . ILE A 1 228 ? -10.091 3.366 -15.750 1.00 40.72 228 ILE A O 1
ATOM 1827 N N . GLU A 1 229 ? -10.265 2.165 -13.848 1.00 41.41 229 GLU A N 1
ATOM 1828 C CA . GLU A 1 229 ? -11.128 2.998 -13.034 1.00 41.41 229 GLU A CA 1
ATOM 1829 C C . GLU A 1 229 ? -10.405 4.318 -12.716 1.00 41.41 229 GLU A C 1
ATOM 1831 O O . GLU A 1 229 ? -9.440 4.353 -11.958 1.00 41.41 229 GLU A O 1
ATOM 1836 N N . ALA A 1 230 ? -10.840 5.409 -13.351 1.00 37.47 230 ALA A N 1
ATOM 1837 C CA . ALA A 1 230 ? -10.373 6.753 -13.037 1.00 37.47 230 ALA A CA 1
ATOM 1838 C C . ALA A 1 230 ? -10.955 7.180 -11.683 1.00 37.47 230 ALA A C 1
ATOM 1840 O O . ALA A 1 230 ? -12.125 7.563 -11.573 1.00 37.47 230 ALA A O 1
ATOM 1841 N N . GLU A 1 231 ? -10.125 7.073 -10.652 1.00 44.66 231 GLU A N 1
ATOM 1842 C CA . GLU A 1 231 ? -10.402 7.568 -9.315 1.00 44.66 231 GLU A CA 1
ATOM 1843 C C . GLU A 1 231 ? -10.385 9.102 -9.306 1.00 44.66 231 GLU A C 1
ATOM 1845 O O . GLU A 1 231 ? -9.485 9.775 -9.811 1.00 44.66 231 GLU A O 1
ATOM 1850 N N . LYS A 1 232 ? -11.467 9.650 -8.763 1.00 36.94 232 LYS A N 1
ATOM 1851 C CA . LYS A 1 232 ? -11.786 11.068 -8.685 1.00 36.94 232 LYS A CA 1
ATOM 1852 C C . LYS A 1 232 ? -10.996 11.689 -7.531 1.00 36.94 232 LYS A C 1
ATOM 1854 O O . LYS A 1 232 ? -11.485 11.700 -6.406 1.00 36.94 232 LYS A O 1
ATOM 1859 N N . VAL A 1 233 ? -9.796 12.194 -7.813 1.00 40.06 233 VAL A N 1
ATOM 1860 C CA . VAL A 1 233 ? -9.015 12.992 -6.855 1.00 40.06 233 VAL A CA 1
ATOM 1861 C C . VAL A 1 233 ? -9.573 14.412 -6.782 1.00 40.06 233 VAL A C 1
ATOM 1863 O O . VAL A 1 233 ? -9.947 15.021 -7.787 1.00 40.06 233 VAL A O 1
ATOM 1866 N N . GLU A 1 234 ? -9.699 14.880 -5.545 1.00 39.06 234 GLU A N 1
ATOM 1867 C CA . GLU A 1 234 ? -10.218 16.178 -5.155 1.00 39.06 234 GLU A CA 1
ATOM 1868 C C . GLU A 1 234 ? -9.425 17.355 -5.727 1.00 39.06 234 GLU A C 1
ATOM 1870 O O . GLU A 1 234 ? -8.217 17.331 -5.937 1.00 39.06 234 GLU A O 1
ATOM 1875 N N . LYS A 1 235 ? -10.206 18.405 -5.949 1.00 40.34 235 LYS A N 1
ATOM 1876 C CA . LYS A 1 235 ? -9.879 19.740 -6.418 1.00 40.34 235 LYS A CA 1
ATOM 1877 C C . LYS A 1 235 ? -8.986 20.465 -5.400 1.00 40.34 235 LYS A C 1
ATOM 1879 O O . LYS A 1 235 ? -9.481 20.844 -4.343 1.00 40.34 235 LYS A O 1
ATOM 1884 N N . SER A 1 236 ? -7.734 20.734 -5.760 1.00 38.44 236 SER A N 1
ATOM 1885 C CA . SER A 1 236 ? -6.905 21.761 -5.120 1.00 38.44 236 SER A CA 1
ATOM 1886 C C . SER A 1 236 ? -6.216 22.618 -6.182 1.00 38.44 236 SER A C 1
ATOM 1888 O O . SER A 1 236 ? -5.421 22.115 -6.967 1.00 38.44 236 SER A O 1
ATOM 1890 N N . GLU A 1 237 ? -6.607 23.890 -6.166 1.00 38.34 237 GLU A N 1
ATOM 1891 C CA . GLU A 1 237 ? -5.849 25.104 -6.484 1.00 38.34 237 GLU A CA 1
ATOM 1892 C C . GLU A 1 237 ? -5.126 25.210 -7.841 1.00 38.34 237 GLU A C 1
ATOM 1894 O O . GLU A 1 237 ? -4.113 24.590 -8.142 1.00 38.34 237 GLU A O 1
ATOM 1899 N N . GLU A 1 238 ? -5.720 26.090 -8.638 1.00 41.03 238 GLU A N 1
ATOM 1900 C CA . GLU A 1 238 ? -5.329 26.642 -9.926 1.00 41.03 238 GLU A CA 1
ATOM 1901 C C . GLU A 1 238 ? -4.152 27.622 -9.755 1.00 41.03 238 GLU A C 1
ATOM 1903 O O . GLU A 1 238 ? -4.293 28.592 -9.007 1.00 41.03 238 GLU A O 1
ATOM 1908 N N . PRO A 1 239 ? -3.005 27.436 -10.438 1.00 44.03 239 PRO A N 1
ATOM 1909 C CA . PRO A 1 239 ? -2.066 28.515 -10.664 1.00 44.03 239 PRO A CA 1
ATOM 1910 C C . PRO A 1 239 ? -2.328 29.157 -12.029 1.00 44.03 239 PRO A C 1
ATOM 1912 O O . PRO A 1 239 ? -2.376 28.506 -13.072 1.00 44.03 239 PRO A O 1
ATOM 1915 N N . THR A 1 240 ? -2.491 30.469 -11.951 1.00 42.34 240 THR A N 1
ATOM 1916 C CA . THR A 1 240 ? -2.478 31.490 -12.996 1.00 42.34 240 THR A CA 1
ATOM 1917 C C . THR A 1 240 ? -1.622 31.168 -14.225 1.00 42.34 240 THR A C 1
ATOM 1919 O O . THR A 1 240 ? -0.403 31.029 -14.135 1.00 42.34 240 THR A O 1
ATOM 1922 N N . GLU A 1 241 ? -2.311 31.115 -15.366 1.00 48.72 241 GLU A N 1
ATOM 1923 C CA . GLU A 1 241 ? -1.967 31.689 -16.675 1.00 48.72 241 GLU A CA 1
ATOM 1924 C C . GLU A 1 241 ? -0.548 32.289 -16.779 1.00 48.72 241 GLU A C 1
ATOM 1926 O O . GLU A 1 241 ? -0.312 33.456 -16.467 1.00 48.72 241 GLU A O 1
ATOM 1931 N N . ALA A 1 242 ? 0.407 31.469 -17.228 1.00 41.09 242 ALA A N 1
ATOM 1932 C CA . ALA A 1 242 ? 1.742 31.905 -17.622 1.00 41.09 242 ALA A CA 1
ATOM 1933 C C . ALA A 1 242 ? 1.869 31.854 -19.149 1.00 41.09 242 ALA A C 1
ATOM 1935 O O . ALA A 1 242 ? 1.489 30.875 -19.792 1.00 41.09 242 ALA A O 1
ATOM 1936 N N . ALA A 1 243 ? 2.397 32.952 -19.683 1.00 45.94 243 ALA A N 1
ATOM 1937 C CA . ALA A 1 243 ? 2.518 33.300 -21.086 1.00 45.94 243 ALA A CA 1
ATOM 1938 C C . ALA A 1 243 ? 3.083 32.188 -21.986 1.00 45.94 243 ALA A C 1
ATOM 1940 O O . ALA A 1 243 ? 4.073 31.524 -21.675 1.00 45.94 243 ALA A O 1
ATOM 1941 N N . GLU A 1 244 ? 2.457 32.066 -23.152 1.00 46.28 244 GLU A N 1
ATOM 1942 C CA . GLU A 1 244 ? 2.883 31.294 -24.313 1.00 46.28 244 GLU A CA 1
ATOM 1943 C C . GLU A 1 244 ? 4.216 31.858 -24.844 1.00 46.28 244 GLU A C 1
ATOM 1945 O O . GLU A 1 244 ? 4.253 32.763 -25.672 1.00 46.28 244 GLU A O 1
ATOM 1950 N N . ALA A 1 245 ? 5.330 31.368 -24.294 1.00 44.41 245 ALA A N 1
ATOM 1951 C CA . ALA A 1 245 ? 6.674 31.723 -24.732 1.00 44.41 245 ALA A CA 1
ATOM 1952 C C . ALA A 1 245 ? 7.028 30.996 -26.040 1.00 44.41 245 ALA A C 1
ATOM 1954 O O . ALA A 1 245 ? 6.891 29.774 -26.162 1.00 44.41 245 ALA A O 1
ATOM 1955 N N . GLU A 1 246 ? 7.493 31.779 -27.010 1.00 48.09 246 GLU A N 1
ATOM 1956 C CA . GLU A 1 246 ? 7.926 31.365 -28.341 1.00 48.09 246 GLU A CA 1
ATOM 1957 C C . GLU A 1 246 ? 8.912 30.185 -28.289 1.00 48.09 246 GLU A C 1
ATOM 1959 O O . GLU A 1 246 ? 9.913 30.203 -27.571 1.00 48.09 246 GLU A O 1
ATOM 1964 N N . ARG A 1 247 ? 8.630 29.133 -29.069 1.00 42.31 247 ARG A N 1
ATOM 1965 C CA . ARG A 1 247 ? 9.516 27.970 -29.198 1.00 42.31 247 ARG A CA 1
ATOM 1966 C C . ARG A 1 247 ? 10.826 28.403 -29.877 1.00 42.31 247 ARG A C 1
ATOM 1968 O O . ARG A 1 247 ? 10.767 28.830 -31.031 1.00 42.31 247 ARG A O 1
ATOM 1975 N N . PRO A 1 248 ? 11.995 28.261 -29.225 1.00 51.31 248 PRO A N 1
ATOM 1976 C CA . PRO A 1 248 ? 13.268 28.628 -29.826 1.00 51.31 248 PRO A CA 1
ATOM 1977 C C . PRO A 1 248 ? 13.571 27.733 -31.031 1.00 51.31 248 PRO A C 1
ATOM 1979 O O . PRO A 1 248 ? 13.415 26.510 -30.990 1.00 51.31 248 PRO A O 1
ATOM 1982 N N . VAL A 1 249 ? 13.998 28.382 -32.112 1.00 49.31 249 VAL A N 1
ATOM 1983 C CA . VAL A 1 249 ? 14.449 27.774 -33.364 1.00 49.31 249 VAL A CA 1
ATOM 1984 C C . VAL A 1 249 ? 15.540 26.745 -33.059 1.00 49.31 249 VAL A C 1
ATOM 1986 O O . VAL A 1 249 ? 16.532 27.045 -32.399 1.00 49.31 249 VAL A O 1
ATOM 1989 N N . THR A 1 250 ? 15.320 25.515 -33.523 1.00 46.72 250 THR A N 1
ATOM 1990 C CA . THR A 1 250 ? 16.172 24.336 -33.336 1.00 46.72 250 THR A CA 1
ATOM 1991 C C . THR A 1 250 ? 17.620 24.618 -33.730 1.00 46.72 250 THR A C 1
ATOM 1993 O O . THR A 1 250 ? 17.953 24.641 -34.916 1.00 46.72 250 THR A O 1
ATOM 1996 N N . ALA A 1 251 ? 18.476 24.811 -32.726 1.00 54.19 251 ALA A N 1
ATOM 1997 C CA . ALA A 1 251 ? 19.919 24.802 -32.900 1.00 54.19 251 ALA A CA 1
ATOM 1998 C C . ALA A 1 251 ? 20.373 23.428 -33.443 1.00 54.19 251 ALA A C 1
ATOM 2000 O O . ALA A 1 251 ? 19.763 22.408 -33.100 1.00 54.19 251 ALA A O 1
ATOM 2001 N N . PRO A 1 252 ? 21.412 23.379 -34.297 1.00 59.59 252 PRO A N 1
ATOM 2002 C CA . PRO A 1 252 ? 21.930 22.126 -34.830 1.00 59.59 252 PRO A CA 1
ATOM 2003 C C . PRO A 1 252 ? 22.324 21.164 -33.696 1.00 59.59 252 PRO A C 1
ATOM 2005 O O . PRO A 1 252 ? 22.849 21.616 -32.675 1.00 59.59 252 PRO A O 1
ATOM 2008 N N . PRO A 1 253 ? 22.070 19.850 -33.851 1.00 57.97 253 PRO A N 1
ATOM 2009 C CA . PRO A 1 253 ? 22.323 18.857 -32.815 1.00 57.97 253 PRO A CA 1
ATOM 2010 C C . PRO A 1 253 ? 23.808 18.864 -32.450 1.00 57.97 253 PRO A C 1
ATOM 2012 O O . PRO A 1 253 ? 24.663 18.472 -33.246 1.00 57.97 253 PRO A O 1
ATOM 2015 N N . HIS A 1 254 ? 24.114 19.343 -31.245 1.00 67.38 254 HIS A N 1
ATOM 2016 C CA . HIS A 1 254 ? 25.463 19.318 -30.705 1.00 67.38 254 HIS A CA 1
ATOM 2017 C C . HIS A 1 254 ? 25.884 17.851 -30.571 1.00 67.38 254 HIS A C 1
ATOM 2019 O O . HIS A 1 254 ? 25.318 17.099 -29.779 1.00 67.38 254 HIS A O 1
ATOM 2025 N N . MET A 1 255 ? 26.862 17.427 -31.371 1.00 69.44 255 MET A N 1
ATOM 2026 C CA . MET A 1 255 ? 27.480 16.110 -31.231 1.00 69.44 255 MET A CA 1
ATOM 2027 C C . MET A 1 255 ? 28.093 16.034 -29.832 1.00 69.44 255 MET A C 1
ATOM 2029 O O . MET A 1 255 ? 29.010 16.801 -29.532 1.00 69.44 255 MET A O 1
ATOM 2033 N N . MET A 1 256 ? 27.552 15.171 -28.964 1.00 78.56 256 MET A N 1
ATOM 2034 C CA . MET A 1 256 ? 28.111 14.973 -27.625 1.00 78.56 256 MET A CA 1
ATOM 2035 C C . MET A 1 256 ? 29.530 14.435 -27.753 1.00 78.56 256 MET A C 1
ATOM 2037 O O . MET A 1 256 ? 29.770 13.448 -28.459 1.00 78.56 256 MET A O 1
ATOM 2041 N N . THR A 1 257 ? 30.464 15.065 -27.052 1.00 88.75 257 THR A N 1
ATOM 2042 C CA . THR A 1 257 ? 31.856 14.618 -27.045 1.00 88.75 257 THR A CA 1
ATOM 2043 C C . THR A 1 257 ? 31.963 13.242 -26.364 1.00 88.75 257 THR A C 1
ATOM 2045 O O . THR A 1 257 ? 31.151 12.907 -25.494 1.00 88.75 257 THR A O 1
ATOM 2048 N N . PRO A 1 258 ? 32.960 12.404 -26.712 1.00 85.69 258 PRO A N 1
ATOM 2049 C CA . PRO A 1 258 ? 33.165 11.108 -26.055 1.00 85.69 258 PRO A CA 1
ATOM 2050 C C . PRO A 1 258 ? 33.300 11.201 -24.525 1.00 85.69 258 PRO A C 1
ATOM 2052 O O . PRO A 1 258 ? 32.946 10.263 -23.810 1.00 85.69 258 PRO A O 1
ATOM 2055 N N . GLU A 1 259 ? 33.787 12.331 -24.006 1.00 90.25 259 GLU A N 1
ATOM 2056 C CA . GLU A 1 259 ? 33.867 12.589 -22.566 1.00 90.25 259 GLU A CA 1
ATOM 2057 C C . GLU A 1 259 ? 32.492 12.793 -21.927 1.00 90.25 259 GLU A C 1
ATOM 2059 O O . GLU A 1 259 ? 32.226 12.252 -20.853 1.00 90.25 259 GLU A O 1
ATOM 2064 N N . GLU A 1 260 ? 31.590 13.519 -22.587 1.00 89.44 260 GLU A N 1
ATOM 2065 C CA . GLU A 1 260 ? 30.219 13.708 -22.108 1.00 89.44 260 GLU A CA 1
ATOM 2066 C C . GLU A 1 260 ? 29.433 12.394 -22.117 1.00 89.44 260 GLU A C 1
ATOM 2068 O O . GLU A 1 260 ? 28.659 12.138 -21.197 1.00 89.44 260 GLU A O 1
ATOM 2073 N N . GLN A 1 261 ? 29.677 11.520 -23.100 1.00 84.50 261 GLN A N 1
ATOM 2074 C CA . GLN A 1 261 ? 29.073 10.183 -23.132 1.00 84.50 261 GLN A CA 1
ATOM 2075 C C . GLN A 1 261 ? 29.518 9.333 -21.936 1.00 84.50 261 GLN A C 1
ATOM 2077 O O . GLN A 1 261 ? 28.680 8.714 -21.278 1.00 84.50 261 GLN A O 1
ATOM 2082 N N . LYS A 1 262 ? 30.815 9.352 -21.596 1.00 89.50 262 LYS A N 1
ATOM 2083 C CA . LYS A 1 262 ? 31.332 8.661 -20.402 1.00 89.50 262 LYS A CA 1
ATOM 2084 C C . LYS A 1 262 ? 30.737 9.226 -19.112 1.00 89.50 262 LYS A C 1
ATOM 2086 O O . LYS A 1 262 ? 30.341 8.453 -18.243 1.00 89.50 262 LYS A O 1
ATOM 2091 N N . LYS A 1 263 ? 30.613 10.555 -19.002 1.00 92.81 263 LYS A N 1
ATOM 2092 C CA . LYS A 1 263 ? 29.959 11.213 -17.855 1.00 92.81 263 LYS A CA 1
ATOM 2093 C C . LYS A 1 263 ? 28.486 10.812 -17.737 1.00 92.81 263 LYS A C 1
ATOM 2095 O O . LYS A 1 263 ? 28.033 10.491 -16.644 1.00 92.81 263 LYS A O 1
ATOM 2100 N N . ALA A 1 264 ? 27.753 10.754 -18.850 1.00 88.81 264 ALA A N 1
ATOM 2101 C CA . ALA A 1 264 ? 26.354 10.324 -18.873 1.00 88.81 264 ALA A CA 1
ATOM 2102 C C . ALA A 1 264 ? 26.177 8.831 -18.535 1.00 88.81 264 ALA A C 1
ATOM 2104 O O . ALA A 1 264 ? 25.165 8.435 -17.952 1.00 88.81 264 ALA A O 1
ATOM 2105 N N . GLU A 1 265 ? 27.138 7.980 -18.900 1.00 88.88 265 GLU A N 1
ATOM 2106 C CA . GLU A 1 265 ? 27.147 6.571 -18.499 1.00 88.88 265 GLU A CA 1
ATOM 2107 C C . GLU A 1 265 ? 27.432 6.420 -17.001 1.00 88.88 265 GLU A C 1
ATOM 2109 O O . GLU A 1 265 ? 26.750 5.659 -16.314 1.00 88.88 265 GLU A O 1
ATOM 2114 N N . GLN A 1 266 ? 28.398 7.174 -16.475 1.00 93.19 266 GLN A N 1
ATOM 2115 C CA . GLN A 1 266 ? 28.708 7.179 -15.050 1.00 93.19 266 GLN A CA 1
ATOM 2116 C C . GLN A 1 266 ? 27.526 7.690 -14.214 1.00 93.19 266 GLN A C 1
ATOM 2118 O O . GLN A 1 266 ? 27.137 7.023 -13.259 1.00 93.19 266 GLN A O 1
ATOM 2123 N N . ALA A 1 267 ? 26.888 8.789 -14.626 1.00 93.38 267 ALA A N 1
ATOM 2124 C CA . ALA A 1 267 ? 25.697 9.319 -13.963 1.00 93.38 267 ALA A CA 1
ATOM 2125 C C . ALA A 1 267 ? 24.542 8.299 -13.934 1.00 93.38 267 ALA A C 1
ATOM 2127 O O . ALA A 1 267 ? 23.848 8.165 -12.928 1.00 93.38 267 ALA A O 1
ATOM 2128 N N . SER A 1 268 ? 24.359 7.524 -15.011 1.00 91.31 268 SER A N 1
ATOM 2129 C CA . SER A 1 268 ? 23.361 6.445 -15.055 1.00 91.31 268 SER A CA 1
ATOM 2130 C C . SER A 1 268 ? 23.696 5.309 -14.080 1.00 91.31 268 SER A C 1
ATOM 2132 O O . SER A 1 268 ? 22.818 4.825 -13.367 1.00 91.31 268 SER A O 1
ATOM 2134 N N . LYS A 1 269 ? 24.973 4.921 -13.976 1.00 92.31 269 LYS A N 1
ATOM 2135 C CA . LYS A 1 269 ? 25.429 3.908 -13.006 1.00 92.31 269 LYS A CA 1
ATOM 2136 C C . LYS A 1 269 ? 25.231 4.366 -11.561 1.00 92.31 269 LYS A C 1
ATOM 2138 O O . LYS A 1 269 ? 24.758 3.583 -10.741 1.00 92.31 269 LYS A O 1
ATOM 2143 N N . GLU A 1 270 ? 25.555 5.620 -11.260 1.00 96.06 270 GLU A N 1
ATOM 2144 C CA . GLU A 1 270 ? 25.344 6.218 -9.936 1.00 96.06 270 GLU A CA 1
ATOM 2145 C C . GLU A 1 270 ? 23.853 6.266 -9.584 1.00 96.06 270 GLU A C 1
ATOM 2147 O O . GLU A 1 270 ? 23.458 5.845 -8.497 1.00 96.06 270 GLU A O 1
ATOM 2152 N N . LEU A 1 271 ? 23.000 6.653 -10.535 1.00 95.19 271 LEU A N 1
ATOM 2153 C CA . LEU A 1 271 ? 21.552 6.643 -10.353 1.00 95.19 271 LEU A CA 1
ATOM 2154 C C . LEU A 1 271 ? 21.000 5.237 -10.072 1.00 95.19 271 LEU A C 1
ATOM 2156 O O . LEU A 1 271 ? 20.133 5.078 -9.208 1.00 95.19 271 LEU A O 1
ATOM 2160 N N . ILE A 1 272 ? 21.481 4.220 -10.791 1.00 94.44 272 ILE A N 1
ATOM 2161 C CA . ILE A 1 272 ? 21.094 2.824 -10.557 1.00 94.44 272 ILE A CA 1
ATOM 2162 C C . ILE A 1 272 ? 21.534 2.395 -9.152 1.00 94.44 272 ILE A C 1
ATOM 2164 O O . ILE A 1 272 ? 20.734 1.826 -8.413 1.00 94.44 272 ILE A O 1
ATOM 2168 N N . ALA A 1 273 ? 22.761 2.719 -8.739 1.00 96.44 273 ALA A N 1
ATOM 2169 C CA . ALA A 1 273 ? 23.255 2.398 -7.400 1.00 96.44 273 ALA A CA 1
ATOM 2170 C C . ALA A 1 273 ? 22.423 3.071 -6.291 1.00 96.44 273 ALA A C 1
ATOM 2172 O O . ALA A 1 273 ? 22.053 2.420 -5.312 1.00 96.44 273 ALA A O 1
ATOM 2173 N N . ASP A 1 274 ? 22.067 4.345 -6.460 1.00 97.19 274 ASP A N 1
ATOM 2174 C CA . ASP A 1 274 ? 21.186 5.066 -5.536 1.00 97.19 274 ASP A CA 1
ATOM 2175 C C . ASP A 1 274 ? 19.782 4.460 -5.479 1.00 97.19 274 ASP A C 1
ATOM 2177 O O . ASP A 1 274 ? 19.175 4.379 -4.410 1.00 97.19 274 ASP A O 1
ATOM 2181 N N . THR A 1 275 ? 19.275 3.997 -6.622 1.00 97.50 275 THR A N 1
ATOM 2182 C CA . THR A 1 275 ? 17.986 3.303 -6.703 1.00 97.50 275 THR A CA 1
ATOM 2183 C C . THR A 1 275 ? 18.018 2.007 -5.895 1.00 97.50 275 THR A C 1
ATOM 2185 O O . THR A 1 275 ? 17.106 1.757 -5.111 1.00 97.50 275 THR A O 1
ATOM 2188 N N . MET A 1 276 ? 19.089 1.215 -6.006 1.00 97.44 276 MET A N 1
ATOM 2189 C CA . MET A 1 276 ? 19.232 -0.025 -5.235 1.00 97.44 276 MET A CA 1
ATOM 2190 C C . MET A 1 276 ? 19.282 0.244 -3.723 1.00 97.44 276 MET A C 1
ATOM 2192 O O . MET A 1 276 ? 18.587 -0.426 -2.962 1.00 97.44 276 MET A O 1
ATOM 2196 N N . LYS A 1 277 ? 19.995 1.289 -3.280 1.00 98.25 277 LYS A N 1
ATOM 2197 C CA . LYS A 1 277 ? 19.991 1.716 -1.865 1.00 98.25 277 LYS A CA 1
ATOM 2198 C C . LYS A 1 277 ? 18.593 2.121 -1.383 1.00 98.25 277 LYS A C 1
ATOM 2200 O O . LYS A 1 277 ? 18.205 1.821 -0.254 1.00 98.25 277 LYS A O 1
ATOM 2205 N N . LEU A 1 278 ? 17.817 2.800 -2.228 1.00 97.94 278 LEU A N 1
ATOM 2206 C CA . LEU A 1 278 ? 16.445 3.189 -1.901 1.00 97.94 278 LEU A CA 1
ATOM 2207 C C . LEU A 1 278 ? 15.506 1.972 -1.807 1.00 97.94 278 LEU A C 1
ATOM 2209 O O . LEU A 1 278 ? 14.625 1.935 -0.943 1.00 97.94 278 LEU A O 1
ATOM 2213 N N . LEU A 1 279 ? 15.721 0.945 -2.631 1.00 98.06 279 LEU A N 1
ATOM 2214 C CA . LEU A 1 279 ? 15.001 -0.330 -2.545 1.00 98.06 279 LEU A CA 1
ATOM 2215 C C . LEU A 1 279 ? 15.348 -1.107 -1.263 1.00 98.06 279 LEU A C 1
ATOM 2217 O O . LEU A 1 279 ? 14.458 -1.654 -0.610 1.00 98.06 279 LEU A O 1
ATOM 2221 N N . GLU A 1 280 ? 16.606 -1.091 -0.825 1.00 98.31 280 GLU A N 1
ATOM 2222 C CA . GLU A 1 280 ? 17.002 -1.658 0.473 1.00 98.31 280 GLU A CA 1
ATOM 2223 C C . GLU A 1 280 ? 16.335 -0.918 1.643 1.00 98.31 280 GLU A C 1
ATOM 2225 O O . GLU A 1 280 ? 15.745 -1.547 2.530 1.00 98.31 280 GLU A O 1
ATOM 2230 N N . LYS A 1 281 ? 16.340 0.424 1.611 1.00 98.25 281 LYS A N 1
ATOM 2231 C CA . LYS A 1 281 ? 15.621 1.277 2.577 1.00 98.25 281 LYS A CA 1
ATOM 2232 C C . LYS A 1 281 ? 14.125 0.948 2.604 1.00 98.25 281 LYS A C 1
ATOM 2234 O O . LYS A 1 281 ? 13.534 0.892 3.681 1.00 98.25 281 LYS A O 1
ATOM 2239 N N . THR A 1 282 ? 13.535 0.666 1.444 1.00 98.50 282 THR A N 1
ATOM 2240 C CA . THR A 1 282 ? 12.134 0.248 1.302 1.00 98.50 282 THR A CA 1
ATOM 2241 C C . THR A 1 282 ? 11.858 -1.087 1.999 1.00 98.50 282 THR A C 1
ATOM 2243 O O . THR A 1 282 ? 10.929 -1.187 2.803 1.00 98.50 282 THR A O 1
ATOM 2246 N N . SER A 1 283 ? 12.697 -2.100 1.766 1.00 98.31 283 SER A N 1
ATOM 2247 C CA . SER A 1 283 ? 12.584 -3.412 2.423 1.00 98.31 283 SER A CA 1
ATOM 2248 C C . SER A 1 283 ? 12.733 -3.308 3.948 1.00 98.31 283 SER A C 1
ATOM 2250 O O . SER A 1 283 ? 11.923 -3.853 4.704 1.00 98.31 283 SER A O 1
ATOM 2252 N N . CYS A 1 284 ? 13.710 -2.525 4.417 1.00 98.38 284 CYS A N 1
ATOM 2253 C CA . CYS A 1 284 ? 13.911 -2.249 5.840 1.00 98.38 284 CYS A CA 1
ATOM 2254 C C . CYS A 1 284 ? 12.688 -1.559 6.467 1.00 98.38 284 CYS A C 1
ATOM 2256 O O . CYS A 1 284 ? 12.182 -2.001 7.502 1.00 98.38 284 CYS A O 1
ATOM 2258 N N . HIS A 1 285 ? 12.155 -0.524 5.809 1.00 98.38 285 HIS A N 1
ATOM 2259 C CA . HIS A 1 285 ? 10.962 0.185 6.265 1.00 98.38 285 HIS A CA 1
ATOM 2260 C C . HIS A 1 285 ? 9.738 -0.734 6.346 1.00 98.38 285 HIS A C 1
ATOM 2262 O O . HIS A 1 285 ? 8.996 -0.689 7.329 1.00 98.38 285 HIS A O 1
ATOM 2268 N N . ARG A 1 286 ? 9.547 -1.611 5.354 1.00 98.25 286 ARG A N 1
ATOM 2269 C CA . ARG A 1 286 ? 8.462 -2.597 5.348 1.00 98.25 286 ARG A CA 1
ATOM 2270 C C . ARG A 1 286 ? 8.556 -3.541 6.546 1.00 98.25 286 ARG A C 1
ATOM 2272 O O . ARG A 1 286 ? 7.560 -3.730 7.244 1.00 98.25 286 ARG A O 1
ATOM 2279 N N . ASN A 1 287 ? 9.732 -4.112 6.802 1.00 98.31 287 ASN A N 1
ATOM 2280 C CA . ASN A 1 287 ? 9.937 -5.036 7.920 1.00 98.31 287 ASN A CA 1
ATOM 2281 C C . ASN A 1 287 ? 9.702 -4.342 9.264 1.00 98.31 287 ASN A C 1
ATOM 2283 O O . ASN A 1 287 ? 8.925 -4.843 10.078 1.00 98.31 287 ASN A O 1
ATOM 2287 N N . LYS A 1 288 ? 10.269 -3.143 9.443 1.00 98.62 288 LYS A N 1
ATOM 2288 C CA . LYS A 1 288 ? 10.050 -2.315 10.635 1.00 98.62 288 LYS A CA 1
ATOM 2289 C C . LYS A 1 288 ? 8.566 -2.004 10.840 1.00 98.62 288 LYS A C 1
ATOM 2291 O O . LYS A 1 288 ? 8.058 -2.130 11.946 1.00 98.62 288 LYS A O 1
ATOM 2296 N N . SER A 1 289 ? 7.846 -1.665 9.772 1.00 98.56 289 SER A N 1
ATOM 2297 C CA . SER A 1 289 ? 6.408 -1.380 9.832 1.00 98.56 289 SER A CA 1
ATOM 2298 C C . SER A 1 289 ? 5.590 -2.593 10.273 1.00 98.56 289 SER A C 1
ATOM 2300 O O . SER A 1 289 ? 4.694 -2.464 11.107 1.00 98.56 289 SER A O 1
ATOM 2302 N N . LEU A 1 290 ? 5.902 -3.786 9.756 1.00 98.31 290 LEU A N 1
ATOM 2303 C CA . LEU A 1 290 ? 5.225 -5.024 10.153 1.00 98.31 290 LEU A CA 1
ATOM 2304 C C . LEU A 1 290 ? 5.523 -5.404 11.609 1.00 98.31 290 LEU A C 1
ATOM 2306 O O . LEU A 1 290 ? 4.609 -5.803 12.333 1.00 98.31 290 LEU A O 1
ATOM 2310 N N . GLU A 1 291 ? 6.771 -5.245 12.044 1.00 98.56 291 GLU A N 1
ATOM 2311 C CA . GLU A 1 291 ? 7.185 -5.489 13.425 1.00 98.56 291 GLU A CA 1
ATOM 2312 C C . GLU A 1 291 ? 6.495 -4.524 14.397 1.00 98.56 291 GLU A C 1
ATOM 2314 O O . GLU A 1 291 ? 5.901 -4.966 15.383 1.00 98.56 291 GLU A O 1
ATOM 2319 N N . THR A 1 292 ? 6.469 -3.223 14.088 1.00 98.25 292 THR A N 1
ATOM 2320 C CA . THR A 1 292 ? 5.762 -2.222 14.898 1.00 98.25 292 THR A CA 1
ATOM 2321 C C . THR A 1 292 ? 4.267 -2.517 14.964 1.00 98.25 292 THR A C 1
ATOM 2323 O O . THR A 1 292 ? 3.692 -2.475 16.048 1.00 98.25 292 THR A O 1
ATOM 2326 N N . VAL A 1 293 ? 3.624 -2.896 13.854 1.00 98.44 293 VAL A N 1
ATOM 2327 C CA . VAL A 1 293 ? 2.210 -3.313 13.863 1.00 98.44 293 VAL A CA 1
ATOM 2328 C C . VAL A 1 293 ? 1.983 -4.506 14.794 1.00 98.44 293 VAL A C 1
ATOM 2330 O O . VAL A 1 293 ? 1.013 -4.519 15.555 1.00 98.44 293 VAL A O 1
ATOM 2333 N N . PHE A 1 294 ? 2.859 -5.510 14.759 1.00 98.50 294 PHE A N 1
ATOM 2334 C CA . PHE A 1 294 ? 2.754 -6.673 15.638 1.00 98.50 294 PHE A CA 1
ATOM 2335 C C . PHE A 1 294 ? 2.946 -6.298 17.114 1.00 98.50 294 PHE A C 1
ATOM 2337 O O . PHE A 1 294 ? 2.129 -6.683 17.955 1.00 98.50 294 PHE A O 1
ATOM 2344 N N . LYS A 1 295 ? 3.969 -5.492 17.419 1.00 98.44 295 LYS A N 1
ATOM 2345 C CA . LYS A 1 295 ? 4.248 -4.973 18.763 1.00 98.44 295 LYS A CA 1
ATOM 2346 C C . LYS A 1 295 ? 3.062 -4.174 19.307 1.00 98.44 295 LYS A C 1
ATOM 2348 O O . LYS A 1 295 ? 2.551 -4.495 20.376 1.00 98.44 295 LYS A O 1
ATOM 2353 N N . VAL A 1 296 ? 2.545 -3.216 18.533 1.00 98.19 296 VAL A N 1
ATOM 2354 C CA . VAL A 1 296 ? 1.376 -2.405 18.906 1.00 98.19 296 VAL A CA 1
ATOM 2355 C C . VAL A 1 296 ? 0.161 -3.287 19.184 1.00 98.19 296 VAL A C 1
ATOM 2357 O O . VAL A 1 296 ? -0.522 -3.084 20.186 1.00 98.19 296 VAL A O 1
ATOM 2360 N N . LYS A 1 297 ? -0.107 -4.311 18.365 1.00 98.19 297 LYS A N 1
ATOM 2361 C CA . LYS A 1 297 ? -1.200 -5.264 18.632 1.00 98.19 297 LYS A CA 1
ATOM 2362 C C . LYS A 1 297 ? -1.023 -6.001 19.951 1.00 98.19 297 LYS A C 1
ATOM 2364 O O . LYS A 1 297 ? -1.989 -6.154 20.696 1.00 98.19 297 LYS A O 1
ATOM 2369 N N . GLN A 1 298 ? 0.187 -6.470 20.233 1.00 98.31 298 GLN A N 1
ATOM 2370 C CA . GLN A 1 298 ? 0.474 -7.196 21.462 1.00 98.31 298 GLN A CA 1
ATOM 2371 C C . GLN A 1 298 ? 0.329 -6.291 22.692 1.00 98.31 298 GLN A C 1
ATOM 2373 O O . GLN A 1 298 ? -0.336 -6.677 23.654 1.00 98.31 298 GLN A O 1
ATOM 2378 N N . ASP A 1 299 ? 0.900 -5.090 22.651 1.00 97.81 299 ASP A N 1
ATOM 2379 C CA . ASP A 1 299 ? 0.888 -4.152 23.773 1.00 97.81 299 ASP A CA 1
ATOM 2380 C C . ASP A 1 299 ? -0.521 -3.620 24.050 1.00 97.81 299 ASP A C 1
ATOM 2382 O O . ASP A 1 299 ? -0.975 -3.637 25.196 1.00 97.81 299 ASP A O 1
ATOM 2386 N N . THR A 1 300 ? -1.268 -3.252 23.005 1.00 97.00 300 THR A N 1
ATOM 2387 C CA . THR A 1 300 ? -2.668 -2.816 23.147 1.00 97.00 300 THR A CA 1
ATOM 2388 C C . THR A 1 300 ? -3.573 -3.940 23.642 1.00 97.00 300 THR A C 1
ATOM 2390 O O . THR A 1 300 ? -4.407 -3.713 24.517 1.00 97.00 300 THR A O 1
ATOM 2393 N N . SER A 1 301 ? -3.376 -5.175 23.168 1.00 97.81 301 SER A N 1
ATOM 2394 C CA . SER A 1 301 ? -4.118 -6.334 23.673 1.00 97.81 301 SER A CA 1
ATOM 2395 C C . SER A 1 301 ? -3.810 -6.617 25.143 1.00 97.81 301 SER A C 1
ATOM 2397 O O . SER A 1 301 ? -4.726 -6.932 25.900 1.00 97.81 301 SER A O 1
ATOM 2399 N N . ARG A 1 302 ? -2.542 -6.513 25.564 1.00 98.19 302 ARG A N 1
ATOM 2400 C CA . ARG A 1 302 ? -2.140 -6.688 26.968 1.00 98.19 302 ARG A CA 1
ATOM 2401 C C . ARG A 1 302 ? -2.731 -5.599 27.858 1.00 98.19 302 ARG A C 1
ATOM 2403 O O . ARG A 1 302 ? -3.209 -5.910 28.945 1.00 98.19 302 ARG A O 1
ATOM 2410 N N . ALA A 1 303 ? -2.708 -4.346 27.407 1.00 97.62 303 ALA A N 1
ATOM 2411 C CA . ALA A 1 303 ? -3.264 -3.222 28.148 1.00 97.62 303 ALA A CA 1
ATOM 2412 C C . ALA A 1 303 ? -4.789 -3.340 28.316 1.00 97.62 303 ALA A C 1
ATOM 2414 O O . ALA A 1 303 ? -5.279 -3.247 29.440 1.00 97.62 303 ALA A O 1
ATOM 2415 N N . ASN A 1 304 ? -5.517 -3.655 27.237 1.00 96.81 304 ASN A N 1
ATOM 2416 C CA . ASN A 1 304 ? -6.966 -3.865 27.303 1.00 96.81 304 ASN A CA 1
ATOM 2417 C C . ASN A 1 304 ? -7.330 -5.068 28.189 1.00 96.81 304 ASN A C 1
ATOM 2419 O O . ASN A 1 304 ? -8.246 -4.983 28.997 1.00 96.81 304 ASN A O 1
ATOM 2423 N N . HIS A 1 305 ? -6.588 -6.178 28.104 1.00 98.25 305 HIS A N 1
ATOM 2424 C CA . HIS A 1 305 ? -6.852 -7.333 28.967 1.00 98.25 305 HIS A CA 1
ATOM 2425 C C . HIS A 1 305 ? -6.687 -6.989 30.454 1.00 98.25 305 HIS A C 1
ATOM 2427 O O . HIS A 1 305 ? -7.526 -7.358 31.268 1.00 98.25 305 HIS A O 1
ATOM 2433 N N . ARG A 1 306 ? -5.660 -6.204 30.812 1.00 98.31 306 ARG A N 1
ATOM 2434 C CA . ARG A 1 306 ? -5.478 -5.728 32.193 1.00 98.31 306 ARG A CA 1
ATOM 2435 C C . ARG A 1 306 ? -6.643 -4.855 32.661 1.00 98.31 306 ARG A C 1
ATOM 2437 O O . ARG A 1 306 ? -7.096 -5.019 33.793 1.00 98.31 306 ARG A O 1
ATOM 2444 N N . SER A 1 307 ? -7.136 -3.938 31.826 1.00 97.88 307 SER A N 1
ATOM 2445 C CA . SER A 1 307 ? -8.264 -3.080 32.207 1.00 97.88 307 SER A CA 1
ATOM 2446 C C . SER A 1 307 ? -9.581 -3.863 32.302 1.00 97.88 307 SER A C 1
ATOM 2448 O O . SER A 1 307 ? -10.359 -3.634 33.232 1.00 97.88 307 SER A O 1
ATOM 2450 N N . GLU A 1 308 ? -9.801 -4.846 31.425 1.00 97.44 308 GLU A N 1
ATOM 2451 C CA . GLU A 1 308 ? -10.925 -5.789 31.493 1.00 97.44 308 GLU A CA 1
ATOM 2452 C C . GLU A 1 308 ? -10.877 -6.676 32.745 1.00 97.44 308 GLU A C 1
ATOM 2454 O O . GLU A 1 308 ? -11.894 -6.823 33.427 1.00 97.44 308 GLU A O 1
ATOM 2459 N N . ASP A 1 309 ? -9.708 -7.201 33.111 1.00 98.19 309 ASP A N 1
ATOM 2460 C CA . ASP A 1 309 ? -9.520 -7.996 34.327 1.00 98.19 309 ASP A CA 1
ATOM 2461 C C . ASP A 1 309 ? -9.812 -7.174 35.588 1.00 98.19 309 ASP A C 1
ATOM 2463 O O . ASP A 1 309 ? -10.512 -7.635 36.495 1.00 98.19 309 ASP A O 1
ATOM 2467 N N . CYS A 1 310 ? -9.321 -5.932 35.647 1.00 97.88 310 CYS A N 1
ATOM 2468 C CA . CYS A 1 310 ? -9.614 -5.009 36.743 1.00 97.88 310 CYS A CA 1
ATOM 2469 C C . CYS A 1 310 ? -11.114 -4.683 36.835 1.00 97.88 310 CYS A C 1
ATOM 2471 O O . CYS A 1 310 ? -11.668 -4.648 37.936 1.00 97.88 310 CYS A O 1
ATOM 2473 N N . LEU A 1 311 ? -11.788 -4.479 35.697 1.00 96.06 311 LEU A N 1
ATOM 2474 C CA . LEU A 1 311 ? -13.242 -4.293 35.646 1.00 96.06 311 LEU A CA 1
ATOM 2475 C C . LEU A 1 311 ? -13.978 -5.532 36.159 1.00 96.06 311 LEU A C 1
ATOM 2477 O O . LEU A 1 311 ? -14.847 -5.405 37.019 1.00 96.06 311 LEU A O 1
ATOM 2481 N N . SER A 1 312 ? -13.599 -6.717 35.681 1.00 97.75 312 SER A N 1
ATOM 2482 C CA . SER A 1 312 ? -14.193 -7.998 36.068 1.00 97.75 312 SER A CA 1
ATOM 2483 C C . SER A 1 312 ? -14.081 -8.240 37.578 1.00 97.75 312 SER A C 1
ATOM 2485 O O . SER A 1 312 ? -15.096 -8.447 38.253 1.00 97.75 312 SER A O 1
ATOM 2487 N N . ARG A 1 313 ? -12.881 -8.077 38.155 1.00 97.62 313 ARG A N 1
ATOM 2488 C CA . ARG A 1 313 ? -12.665 -8.174 39.611 1.00 97.62 313 ARG A CA 1
ATOM 2489 C C . ARG A 1 313 ? -13.538 -7.191 40.382 1.00 97.62 313 ARG A C 1
ATOM 2491 O O . ARG A 1 313 ? -14.240 -7.597 41.305 1.00 97.62 313 ARG A O 1
ATOM 2498 N N . ARG A 1 314 ? -13.579 -5.924 39.956 1.00 94.75 314 ARG A N 1
ATOM 2499 C CA . ARG A 1 314 ? -14.390 -4.900 40.626 1.00 94.75 314 ARG A CA 1
ATOM 2500 C C . ARG A 1 314 ? -15.886 -5.200 40.553 1.00 94.75 314 ARG A C 1
ATOM 2502 O O . ARG A 1 314 ? -16.602 -4.956 41.520 1.00 94.75 314 ARG A O 1
ATOM 2509 N N . THR A 1 315 ? -16.373 -5.737 39.433 1.00 96.12 315 THR A N 1
ATOM 2510 C CA . THR A 1 315 ? -17.775 -6.166 39.329 1.00 96.12 315 THR A CA 1
ATOM 2511 C C . THR A 1 315 ? -18.092 -7.334 40.260 1.00 96.12 315 THR A C 1
ATOM 2513 O O . THR A 1 315 ? -19.169 -7.345 40.854 1.00 96.12 315 THR A O 1
ATOM 2516 N N . GLY A 1 316 ? -17.147 -8.260 40.455 1.00 97.12 316 GLY A N 1
ATOM 2517 C CA . GLY A 1 316 ? -17.257 -9.334 41.443 1.00 97.12 316 GLY A CA 1
ATOM 2518 C C . GLY A 1 316 ? -17.336 -8.806 42.876 1.00 97.12 316 GLY A C 1
ATOM 2519 O O . GLY A 1 316 ? -18.272 -9.144 43.596 1.00 97.12 316 GLY A O 1
ATOM 2520 N N . GLU A 1 317 ? -16.421 -7.909 43.259 1.00 95.88 317 GLU A N 1
ATOM 2521 C CA . GLU A 1 317 ? -16.416 -7.261 44.581 1.00 95.88 317 GLU A CA 1
ATOM 2522 C C . GLU A 1 317 ? -17.724 -6.509 44.863 1.00 95.88 317 GLU A C 1
ATOM 2524 O O . GLU A 1 317 ? -18.295 -6.627 45.946 1.00 95.88 317 GLU A O 1
ATOM 2529 N N . LEU A 1 318 ? -18.236 -5.748 43.887 1.00 93.50 318 LEU A N 1
ATOM 2530 C CA . LEU A 1 318 ? -19.501 -5.019 44.027 1.00 93.50 318 LEU A CA 1
ATOM 2531 C C . LEU A 1 318 ? -20.697 -5.966 44.168 1.00 93.50 318 LEU A C 1
ATOM 2533 O O . LEU A 1 318 ? -21.596 -5.704 44.967 1.00 93.50 318 LEU A O 1
ATOM 2537 N N . ALA A 1 319 ? -20.708 -7.073 43.422 1.00 97.50 319 ALA A N 1
ATOM 2538 C CA . ALA A 1 319 ? -21.744 -8.090 43.551 1.00 97.50 319 ALA A CA 1
ATOM 2539 C C . ALA A 1 319 ? -21.702 -8.775 44.928 1.00 97.50 319 ALA A C 1
ATOM 2541 O O . ALA A 1 319 ? -22.753 -9.063 45.498 1.00 97.50 319 ALA A O 1
ATOM 2542 N N . GLU A 1 320 ? -20.512 -9.009 45.484 1.00 98.12 320 GLU A N 1
ATOM 2543 C CA . GLU A 1 320 ? -20.348 -9.572 46.825 1.00 98.12 320 GLU A CA 1
ATOM 2544 C C . GLU A 1 320 ? -20.771 -8.586 47.922 1.00 98.12 320 GLU A C 1
ATOM 2546 O O . GLU A 1 320 ? -21.559 -8.954 48.794 1.00 98.12 320 GLU A O 1
ATOM 2551 N N . MET A 1 321 ? -20.341 -7.321 47.851 1.00 97.12 321 MET A N 1
ATOM 2552 C CA . MET A 1 321 ? -20.772 -6.284 48.799 1.00 97.12 321 MET A CA 1
ATOM 2553 C C . MET A 1 321 ? -22.287 -6.081 48.770 1.00 97.12 321 MET A C 1
ATOM 2555 O O . MET A 1 321 ? -22.909 -5.959 49.823 1.00 97.12 321 MET A O 1
ATOM 2559 N N . LYS A 1 322 ? -22.903 -6.107 47.582 1.00 97.31 322 LYS A N 1
ATOM 2560 C CA . LYS A 1 322 ? -24.362 -6.052 47.449 1.00 97.31 322 LYS A CA 1
ATOM 2561 C C . LYS A 1 322 ? -25.032 -7.205 48.202 1.00 97.31 322 LYS A C 1
ATOM 2563 O O . LYS A 1 322 ? -25.922 -6.951 49.004 1.00 97.31 322 LYS A O 1
ATOM 2568 N N . LYS A 1 323 ? -24.569 -8.446 48.007 1.00 98.19 323 LYS A N 1
ATOM 2569 C CA . LYS A 1 323 ? -25.097 -9.617 48.731 1.00 98.19 323 LYS A CA 1
ATOM 2570 C C . LYS A 1 323 ? -24.944 -9.479 50.248 1.00 98.19 323 LYS A C 1
ATOM 2572 O O . LYS A 1 323 ? -25.837 -9.873 50.990 1.00 98.19 323 LYS A O 1
ATOM 2577 N N . GLN A 1 324 ? -23.821 -8.931 50.717 1.00 98.06 324 GLN A N 1
ATOM 2578 C CA . GLN A 1 324 ? -23.600 -8.688 52.145 1.00 98.06 324 GLN A CA 1
ATOM 2579 C C . GLN A 1 324 ? -24.579 -7.645 52.698 1.00 98.06 324 GLN A C 1
ATOM 2581 O O . GLN A 1 324 ? -25.157 -7.868 53.757 1.00 98.06 324 GLN A O 1
ATOM 2586 N N . LEU A 1 325 ? -24.809 -6.542 51.981 1.00 97.50 325 LEU A N 1
ATOM 2587 C CA . LEU A 1 325 ? -25.774 -5.513 52.381 1.00 97.50 325 LEU A CA 1
ATOM 2588 C C . LEU A 1 325 ? -27.214 -6.032 52.371 1.00 97.50 325 LEU A C 1
ATOM 2590 O O . LEU A 1 325 ? -27.953 -5.765 53.311 1.00 97.50 325 LEU A O 1
ATOM 2594 N N . GLU A 1 326 ? -27.596 -6.814 51.360 1.00 97.88 326 GLU A N 1
ATOM 2595 C CA . GLU A 1 326 ? -28.908 -7.473 51.306 1.00 97.88 326 GLU A CA 1
ATOM 2596 C C . GLU A 1 326 ? -29.097 -8.427 52.493 1.00 97.88 326 GLU A C 1
ATOM 2598 O O . GLU A 1 326 ? -30.146 -8.423 53.131 1.00 97.88 326 GLU A O 1
ATOM 2603 N N . LYS A 1 327 ? -28.060 -9.192 52.855 1.00 98.06 327 LYS A N 1
ATOM 2604 C CA . LYS A 1 327 ? -28.089 -10.040 54.051 1.00 98.06 327 LYS A CA 1
ATOM 2605 C C . LYS A 1 327 ? -28.231 -9.218 55.336 1.00 98.06 327 LYS A C 1
ATOM 2607 O O . LYS A 1 327 ? -29.060 -9.553 56.173 1.00 98.06 327 LYS A O 1
ATOM 2612 N N . HIS A 1 328 ? -27.457 -8.144 55.486 1.00 97.62 328 HIS A N 1
ATOM 2613 C CA . HIS A 1 328 ? -27.557 -7.265 56.652 1.00 97.62 328 HIS A CA 1
ATOM 2614 C C . HIS A 1 328 ? -28.933 -6.604 56.765 1.00 97.62 328 HIS A C 1
ATOM 2616 O O . HIS A 1 328 ? -29.450 -6.494 57.871 1.00 97.62 328 HIS A O 1
ATOM 2622 N N . ALA A 1 329 ? -29.543 -6.210 55.644 1.00 97.62 329 ALA A N 1
ATOM 2623 C CA . ALA A 1 329 ? -30.904 -5.686 55.629 1.00 97.62 329 ALA A CA 1
ATOM 2624 C C . ALA A 1 329 ? -31.905 -6.724 56.163 1.00 97.62 329 ALA A C 1
ATOM 2626 O O . ALA A 1 329 ? -32.674 -6.410 57.068 1.00 97.62 329 ALA A O 1
ATOM 2627 N N . LEU A 1 330 ? -31.818 -7.979 55.703 1.00 97.75 330 LEU A N 1
ATOM 2628 C CA . LEU A 1 330 ? -32.656 -9.075 56.207 1.00 97.75 330 LEU A CA 1
ATOM 2629 C C . LEU A 1 330 ? -32.424 -9.363 57.700 1.00 97.75 330 LEU A C 1
ATOM 2631 O O . LEU A 1 330 ? -33.375 -9.627 58.434 1.00 97.75 330 LEU A O 1
ATOM 2635 N N . ASP A 1 331 ? -31.175 -9.305 58.169 1.00 97.69 331 ASP A N 1
ATOM 2636 C CA . ASP A 1 331 ? -30.847 -9.497 59.587 1.00 97.69 331 ASP A CA 1
ATOM 2637 C C . ASP A 1 331 ? -31.446 -8.376 60.460 1.00 97.69 331 ASP A C 1
ATOM 2639 O O . ASP A 1 331 ? -31.957 -8.646 61.552 1.00 97.69 331 ASP A O 1
ATOM 2643 N N . VAL A 1 332 ? -31.424 -7.128 59.974 1.00 98.12 332 VAL A N 1
ATOM 2644 C CA . VAL A 1 332 ? -32.039 -5.968 60.641 1.00 98.12 332 VAL A CA 1
ATOM 2645 C C . VAL A 1 332 ? -33.561 -6.095 60.661 1.00 98.12 332 VAL A C 1
ATOM 2647 O O . VAL A 1 332 ? -34.159 -5.943 61.723 1.00 98.12 332 VAL A O 1
ATOM 2650 N N . GLU A 1 333 ? -34.194 -6.450 59.542 1.00 97.81 333 GLU A N 1
ATOM 2651 C CA . GLU A 1 333 ? -35.639 -6.711 59.482 1.00 97.81 333 GLU A CA 1
ATOM 2652 C C . GLU A 1 333 ? -36.047 -7.828 60.452 1.00 97.81 333 GLU A C 1
ATOM 2654 O O . GLU A 1 333 ? -37.007 -7.695 61.214 1.00 97.81 333 GLU A O 1
ATOM 2659 N N . ALA A 1 334 ? -35.274 -8.915 60.509 1.00 97.88 334 ALA A N 1
ATOM 2660 C CA . ALA A 1 334 ? -35.511 -9.995 61.457 1.00 97.88 334 ALA A CA 1
ATOM 2661 C C . ALA A 1 334 ? -35.352 -9.542 62.919 1.00 97.88 334 ALA A C 1
ATOM 2663 O O . ALA A 1 334 ? -36.078 -10.031 63.790 1.00 97.88 334 ALA A O 1
ATOM 2664 N N . ALA A 1 335 ? -34.417 -8.632 63.212 1.00 97.94 335 ALA A N 1
ATOM 2665 C CA . ALA A 1 335 ? -34.243 -8.050 64.540 1.00 97.94 335 ALA A CA 1
ATOM 2666 C C . ALA A 1 335 ? -35.422 -7.143 64.924 1.00 97.94 335 ALA A C 1
ATOM 2668 O O . ALA A 1 335 ? -35.930 -7.274 66.039 1.00 97.94 335 ALA A O 1
ATOM 2669 N N . ILE A 1 336 ? -35.906 -6.314 63.993 1.00 97.12 336 ILE A N 1
ATOM 2670 C CA . ILE A 1 336 ? -37.108 -5.485 64.166 1.00 97.12 336 ILE A CA 1
ATOM 2671 C C . ILE A 1 336 ? -38.312 -6.380 64.488 1.00 97.12 336 ILE A C 1
ATOM 2673 O O . ILE A 1 336 ? -38.914 -6.229 65.546 1.00 97.12 336 ILE A O 1
ATOM 2677 N N . LEU A 1 337 ? -38.568 -7.425 63.692 1.00 97.56 337 LEU A N 1
ATOM 2678 C CA . LEU A 1 337 ? -39.665 -8.377 63.934 1.00 97.56 337 LEU A CA 1
ATOM 2679 C C . LEU A 1 337 ? -39.546 -9.138 65.267 1.00 97.56 337 LEU A C 1
ATOM 2681 O O . LEU A 1 337 ? -40.536 -9.636 65.810 1.00 97.56 337 LEU A O 1
ATOM 2685 N N . ARG A 1 338 ? -38.329 -9.343 65.786 1.00 97.81 338 ARG A N 1
ATOM 2686 C CA . ARG A 1 338 ? -38.129 -9.930 67.125 1.00 97.81 338 ARG A CA 1
ATOM 2687 C C . ARG A 1 338 ? -38.442 -8.915 68.220 1.00 97.81 338 ARG A C 1
ATOM 2689 O O . ARG A 1 338 ? -39.066 -9.302 69.206 1.00 97.81 338 ARG A O 1
ATOM 2696 N N . ALA A 1 339 ? -38.024 -7.662 68.049 1.00 96.56 339 ALA A N 1
ATOM 2697 C CA . ALA A 1 339 ? -38.319 -6.576 68.976 1.00 96.56 339 ALA A CA 1
ATOM 2698 C C . ALA A 1 339 ? -39.829 -6.305 69.044 1.00 96.56 339 ALA A C 1
ATOM 2700 O O . ALA A 1 339 ? -40.384 -6.300 70.138 1.00 96.56 339 ALA A O 1
ATOM 2701 N N . GLU A 1 340 ? -40.509 -6.226 67.899 1.00 95.50 340 GLU A N 1
ATOM 2702 C CA . GLU A 1 340 ? -41.966 -6.069 67.803 1.00 95.50 340 GLU A CA 1
ATOM 2703 C C . GLU A 1 340 ? -42.711 -7.207 68.507 1.00 95.50 340 GLU A C 1
ATOM 2705 O O . GLU A 1 340 ? -43.556 -6.964 69.362 1.00 95.50 340 GLU A O 1
ATOM 2710 N N . ARG A 1 341 ? -42.339 -8.469 68.251 1.00 97.19 341 ARG A N 1
ATOM 2711 C CA . ARG A 1 341 ? -42.932 -9.617 68.964 1.00 97.19 341 ARG A CA 1
ATOM 2712 C C . ARG A 1 341 ? -42.649 -9.598 70.466 1.00 97.19 341 ARG A C 1
ATOM 2714 O O . ARG A 1 341 ? -43.436 -10.136 71.243 1.00 97.19 341 ARG A O 1
ATOM 2721 N N . SER A 1 342 ? -41.509 -9.055 70.891 1.00 95.88 342 SER A N 1
ATOM 2722 C CA . SER A 1 342 ? -41.202 -8.884 72.313 1.00 95.88 342 SER A CA 1
ATOM 2723 C C . SER A 1 342 ? -42.092 -7.810 72.937 1.00 95.88 342 SER A C 1
ATOM 2725 O O . SER A 1 342 ? -42.639 -8.052 74.012 1.00 95.88 342 SER A O 1
ATOM 2727 N N . LEU A 1 343 ? -42.273 -6.681 72.244 1.00 92.31 343 LEU A N 1
ATOM 2728 C CA . LEU A 1 343 ? -43.173 -5.598 72.640 1.00 92.31 343 LEU A CA 1
ATOM 2729 C C . LEU A 1 343 ? -44.620 -6.091 72.744 1.00 92.31 343 LEU A C 1
ATOM 2731 O O . LEU A 1 343 ? -45.237 -5.944 73.794 1.00 92.31 343 LEU A O 1
ATOM 2735 N N . GLU A 1 344 ? -45.111 -6.816 71.740 1.00 93.75 344 GLU A N 1
ATOM 2736 C CA . GLU A 1 344 ? -46.459 -7.397 71.731 1.00 93.75 344 GLU A CA 1
ATOM 2737 C C . GLU A 1 344 ? -46.682 -8.359 72.916 1.00 93.75 344 GLU A C 1
ATOM 2739 O O . GLU A 1 344 ? -47.745 -8.394 73.538 1.00 93.75 344 GLU A O 1
ATOM 2744 N N . ARG A 1 345 ? -45.666 -9.149 73.294 1.00 95.00 345 ARG A N 1
ATOM 2745 C CA . ARG A 1 345 ? -45.742 -10.011 74.489 1.00 95.00 345 ARG A CA 1
ATOM 2746 C C . ARG A 1 345 ? -45.778 -9.205 75.781 1.00 95.00 345 ARG A C 1
ATOM 2748 O O . ARG A 1 345 ? -46.460 -9.625 76.715 1.00 95.00 345 ARG A O 1
ATOM 2755 N N . THR A 1 346 ? -45.019 -8.112 75.876 1.00 89.06 346 THR A N 1
ATOM 2756 C CA . THR A 1 346 ? -45.058 -7.235 77.054 1.00 89.06 346 THR A CA 1
ATOM 2757 C C . THR A 1 346 ? -46.386 -6.494 77.156 1.00 89.06 346 THR A C 1
ATOM 2759 O O . THR A 1 346 ? -46.937 -6.433 78.251 1.00 89.06 346 THR A O 1
ATOM 2762 N N . GLU A 1 347 ? -46.956 -6.062 76.029 1.00 86.50 347 GLU A N 1
ATOM 2763 C CA . GLU A 1 347 ? -48.299 -5.481 75.951 1.00 86.50 347 GLU A CA 1
ATOM 2764 C C . GLU A 1 347 ? -49.369 -6.469 76.413 1.00 86.50 347 GLU A C 1
ATOM 2766 O O . GLU A 1 347 ? -50.186 -6.142 77.264 1.00 86.50 347 GLU A O 1
ATOM 2771 N N . ARG A 1 348 ? -49.324 -7.725 75.949 1.00 89.62 348 ARG A N 1
ATOM 2772 C CA . ARG A 1 348 ? -50.276 -8.765 76.385 1.00 89.62 348 ARG A CA 1
ATOM 2773 C C . ARG A 1 348 ? -50.170 -9.130 77.868 1.00 89.62 348 ARG A C 1
ATOM 2775 O O . ARG A 1 348 ? -51.125 -9.662 78.423 1.00 89.62 348 ARG A O 1
ATOM 2782 N N . ARG A 1 349 ? -49.013 -8.912 78.503 1.00 87.19 349 ARG A N 1
ATOM 2783 C CA . ARG A 1 349 ? -48.803 -9.155 79.944 1.00 87.19 349 ARG A CA 1
ATOM 2784 C C . ARG A 1 349 ? -49.241 -7.980 80.816 1.00 87.19 349 ARG A C 1
ATOM 2786 O O . ARG A 1 349 ? -49.286 -8.136 82.037 1.00 87.19 349 ARG A O 1
ATOM 2793 N N . LEU A 1 350 ? -49.525 -6.818 80.228 1.00 79.94 350 LEU A N 1
ATOM 2794 C CA . LEU A 1 350 ? -50.127 -5.709 80.954 1.00 79.94 350 LEU A CA 1
ATOM 2795 C C . LEU A 1 350 ? -51.587 -6.058 81.240 1.00 79.94 350 LEU A C 1
ATOM 2797 O O . LEU A 1 350 ? -52.436 -6.082 80.354 1.00 79.94 350 LEU A O 1
ATOM 2801 N N . ASP A 1 351 ? -51.857 -6.368 82.503 1.00 72.44 351 ASP A N 1
ATOM 2802 C CA . ASP A 1 351 ? -53.196 -6.664 82.987 1.00 72.44 351 ASP A CA 1
ATOM 2803 C C . ASP A 1 351 ? -54.055 -5.397 82.881 1.00 72.44 351 ASP A C 1
ATOM 2805 O O . ASP A 1 351 ? -53.729 -4.366 83.474 1.00 72.44 351 ASP A O 1
ATOM 2809 N N . VAL A 1 352 ? -55.160 -5.460 82.134 1.00 77.25 352 VAL A N 1
ATOM 2810 C CA . VAL A 1 352 ? -56.006 -4.291 81.807 1.00 77.25 352 VAL A CA 1
ATOM 2811 C C . VAL A 1 352 ? -56.555 -3.600 83.067 1.00 77.25 352 VAL A C 1
ATOM 2813 O O . VAL A 1 352 ? -56.933 -2.434 83.031 1.00 77.25 352 VAL A O 1
ATOM 2816 N N . LYS A 1 353 ? -56.585 -4.310 84.201 1.00 76.25 353 LYS A N 1
ATOM 2817 C CA . LYS A 1 353 ? -57.098 -3.816 85.487 1.00 76.25 353 LYS A CA 1
ATOM 2818 C C . LYS A 1 353 ? -56.039 -3.150 86.372 1.00 76.25 353 LYS A C 1
ATOM 2820 O O . LYS A 1 353 ? -56.397 -2.498 87.350 1.00 76.25 353 LYS A O 1
ATOM 2825 N N . ASP A 1 354 ? -54.751 -3.293 86.062 1.00 80.06 354 ASP A N 1
ATOM 2826 C CA . ASP A 1 354 ? -53.654 -2.763 86.876 1.00 80.06 354 ASP A CA 1
ATOM 2827 C C . ASP A 1 354 ? -53.305 -1.329 86.421 1.00 80.06 354 ASP A C 1
ATOM 2829 O O . ASP A 1 354 ? -52.255 -1.066 85.828 1.00 80.06 354 ASP A O 1
ATOM 2833 N N . ASN A 1 355 ? -54.227 -0.385 86.677 1.00 76.88 355 ASN A N 1
ATOM 2834 C CA . ASN A 1 355 ? -54.164 1.013 86.208 1.00 76.88 355 ASN A CA 1
ATOM 2835 C C . ASN A 1 355 ? -52.824 1.706 86.522 1.00 76.88 355 ASN A C 1
ATOM 2837 O O . ASN A 1 355 ? -52.354 2.523 85.735 1.00 76.88 355 ASN A O 1
ATOM 2841 N N . LYS A 1 356 ? -52.152 1.330 87.621 1.00 77.62 356 LYS A N 1
ATOM 2842 C CA . LYS A 1 356 ? -50.830 1.867 87.993 1.00 77.62 356 LYS A CA 1
ATOM 2843 C C . LYS A 1 356 ? -49.712 1.452 87.030 1.00 77.62 356 LYS A C 1
ATOM 2845 O O . LYS A 1 356 ? -48.765 2.212 86.835 1.00 77.62 356 LYS A O 1
ATOM 2850 N N . LYS A 1 357 ? -49.779 0.251 86.444 1.00 74.81 357 LYS A N 1
ATOM 2851 C CA . LYS A 1 357 ? -48.805 -0.198 85.433 1.00 74.81 357 LYS A CA 1
ATOM 2852 C C . LYS A 1 357 ? -49.093 0.410 84.068 1.00 74.81 357 LYS A C 1
ATOM 2854 O O . LYS A 1 357 ? -48.146 0.780 83.382 1.00 74.81 357 LYS A O 1
ATOM 2859 N N . VAL A 1 358 ? -50.370 0.553 83.714 1.00 76.00 358 VAL A N 1
ATOM 2860 C CA . VAL A 1 358 ? -50.791 1.233 82.481 1.00 76.00 358 VAL A CA 1
ATOM 2861 C C . VAL A 1 358 ? -50.352 2.698 82.501 1.00 76.00 358 VAL A C 1
ATOM 2863 O O . VAL A 1 358 ? -49.765 3.164 81.529 1.00 76.00 358 VAL A O 1
ATOM 2866 N N . GLU A 1 359 ? -50.540 3.408 83.618 1.00 77.44 359 GLU A N 1
ATOM 2867 C CA . GLU A 1 359 ? -50.037 4.780 83.768 1.00 77.44 359 GLU A CA 1
ATOM 2868 C C . GLU A 1 359 ? -48.511 4.860 83.735 1.00 77.44 359 GLU A C 1
ATOM 2870 O O . GLU A 1 359 ? -47.987 5.763 83.099 1.00 77.44 359 GLU A O 1
ATOM 2875 N N . LYS A 1 360 ? -47.777 3.911 84.340 1.00 79.12 360 LYS A N 1
ATOM 2876 C CA . LYS A 1 360 ? -46.307 3.872 84.223 1.00 79.12 360 LYS A CA 1
ATOM 2877 C C . LYS A 1 360 ? -45.832 3.673 82.784 1.00 79.12 360 LYS A C 1
ATOM 2879 O O . LYS A 1 360 ? -44.843 4.292 82.409 1.00 79.12 360 LYS A O 1
ATOM 2884 N N . PHE A 1 361 ? -46.519 2.835 82.005 1.00 72.88 361 PHE A N 1
ATOM 2885 C CA . PHE A 1 361 ? -46.210 2.631 80.587 1.00 72.88 361 PHE A CA 1
ATOM 2886 C C . PHE A 1 361 ? -46.505 3.884 79.756 1.00 72.88 361 PHE A C 1
ATOM 2888 O O . PHE A 1 361 ? -45.654 4.316 78.982 1.00 72.88 361 PHE A O 1
ATOM 2895 N N . LYS A 1 362 ? -47.654 4.529 79.990 1.00 76.69 362 LYS A N 1
ATOM 2896 C CA . LYS A 1 362 ? -47.984 5.819 79.365 1.00 76.69 362 LYS A CA 1
ATOM 2897 C C . LYS A 1 362 ? -47.006 6.925 79.767 1.00 76.69 362 LYS A C 1
ATOM 2899 O O . LYS A 1 362 ? -46.572 7.681 78.914 1.00 76.69 362 LYS A O 1
ATOM 2904 N N . GLN A 1 363 ? -46.567 6.964 81.027 1.00 76.31 363 GLN A N 1
ATOM 2905 C CA . GLN A 1 363 ? -45.526 7.891 81.487 1.00 76.31 363 GLN A CA 1
ATOM 2906 C C . GLN A 1 363 ? -44.161 7.626 80.850 1.00 76.31 363 GLN A C 1
ATOM 2908 O O . GLN A 1 363 ? -43.381 8.566 80.708 1.00 76.31 363 GLN A O 1
ATOM 2913 N N . SER A 1 364 ? -43.822 6.375 80.518 1.00 70.62 364 SER A N 1
ATOM 2914 C CA . SER A 1 364 ? -42.589 6.079 79.780 1.00 70.62 364 SER A CA 1
ATOM 2915 C C . SER A 1 364 ? -42.674 6.473 78.305 1.00 70.62 364 SER A C 1
ATOM 2917 O O . SER A 1 364 ? -41.667 6.956 77.796 1.00 70.62 364 SER A O 1
ATOM 2919 N N . ASP A 1 365 ? -43.844 6.351 77.667 1.00 69.06 365 ASP A N 1
ATOM 2920 C CA . ASP A 1 365 ? -44.084 6.889 76.315 1.00 69.06 365 ASP A CA 1
ATOM 2921 C C . ASP A 1 365 ? -44.026 8.425 76.318 1.00 69.06 365 ASP A C 1
ATOM 2923 O O . ASP A 1 365 ? -43.262 9.023 75.569 1.00 69.06 365 ASP A O 1
ATOM 2927 N N . GLU A 1 366 ? -44.722 9.081 77.250 1.00 65.12 366 GLU A N 1
ATOM 2928 C CA . GLU A 1 366 ? -44.728 10.547 77.361 1.00 65.12 366 GLU A CA 1
ATOM 2929 C C . GLU A 1 366 ? -43.369 11.121 77.799 1.00 65.12 366 GLU A C 1
ATOM 2931 O O . GLU A 1 366 ? -43.000 12.228 77.402 1.00 65.12 366 GLU A O 1
ATOM 2936 N N . ARG A 1 367 ? -42.564 10.382 78.585 1.00 59.53 367 ARG A N 1
ATOM 2937 C CA . ARG A 1 367 ? -41.165 10.774 78.846 1.00 59.53 367 ARG A CA 1
ATOM 2938 C C . ARG A 1 367 ? -40.324 10.738 77.585 1.00 59.53 367 ARG A C 1
ATOM 2940 O O . ARG A 1 367 ? -39.388 11.527 77.496 1.00 59.53 367 ARG A O 1
ATOM 2947 N N . PHE A 1 368 ? -40.619 9.842 76.650 1.00 55.94 368 PHE A N 1
ATOM 2948 C CA . PHE A 1 368 ? -39.883 9.763 75.397 1.00 55.94 368 PHE A CA 1
ATOM 2949 C C . PHE A 1 368 ? -40.197 10.954 74.481 1.00 55.94 368 PHE A C 1
ATOM 2951 O O . PHE A 1 368 ? -39.289 11.445 73.819 1.00 55.94 368 PHE A O 1
ATOM 2958 N N . ASP A 1 369 ? -41.420 11.490 74.545 1.00 55.78 369 ASP A N 1
ATOM 2959 C CA . ASP A 1 369 ? -41.814 12.720 73.842 1.00 55.78 369 ASP A CA 1
ATOM 2960 C C . ASP A 1 369 ? -41.336 14.008 74.550 1.00 55.78 369 ASP A C 1
ATOM 2962 O O . ASP A 1 369 ? -41.106 15.037 73.911 1.00 55.78 369 ASP A O 1
ATOM 2966 N N . GLY A 1 370 ? -41.170 13.968 75.879 1.00 52.81 370 GLY A N 1
ATOM 2967 C CA . GLY A 1 370 ? -40.750 15.108 76.707 1.00 52.81 370 GLY A CA 1
ATOM 2968 C C . GLY A 1 370 ? -39.237 15.349 76.754 1.00 52.81 370 GLY A C 1
ATOM 2969 O O . GLY A 1 370 ? -38.795 16.488 76.938 1.00 52.81 370 GLY A O 1
ATOM 2970 N N . TYR A 1 371 ? -38.421 14.316 76.519 1.00 50.88 371 TYR A N 1
ATOM 2971 C CA . TYR A 1 371 ? -37.104 14.562 75.954 1.00 50.88 371 TYR A CA 1
ATOM 2972 C C . TYR A 1 371 ? -37.366 14.939 74.509 1.00 50.88 371 TYR A C 1
ATOM 2974 O O . TYR A 1 371 ? -37.489 14.072 73.652 1.00 50.88 371 TYR A O 1
ATOM 2982 N N . GLY A 1 372 ? -37.417 16.245 74.241 1.00 48.50 372 GLY A N 1
ATOM 2983 C CA . GLY A 1 372 ? -37.077 16.783 72.936 1.00 48.50 372 GLY A CA 1
ATOM 2984 C C . GLY A 1 372 ? -35.651 16.355 72.622 1.00 48.50 372 GLY A C 1
ATOM 2985 O O . GLY A 1 372 ? -34.730 17.163 72.681 1.00 48.50 372 GLY A O 1
ATOM 2986 N N . MET A 1 373 ? -35.461 15.061 72.351 1.00 46.81 373 MET A N 1
ATOM 2987 C CA . MET A 1 373 ? -34.369 14.542 71.579 1.00 46.81 373 MET A CA 1
ATOM 2988 C C . MET A 1 373 ? -34.491 15.394 70.329 1.00 46.81 373 MET A C 1
ATOM 2990 O O . MET A 1 373 ? -35.506 15.275 69.630 1.00 46.81 373 MET A O 1
ATOM 2994 N N . PRO A 1 374 ? -33.575 16.358 70.114 1.00 49.75 374 PRO A N 1
ATOM 2995 C CA . PRO A 1 374 ? -33.607 17.146 68.905 1.00 49.75 374 PRO A CA 1
ATOM 2996 C C . PRO A 1 374 ? -33.713 16.103 67.817 1.00 49.75 374 PRO A C 1
ATOM 2998 O O . PRO A 1 374 ? -32.947 15.138 67.825 1.00 49.75 374 PRO A O 1
ATOM 3001 N N . CYS A 1 375 ? -34.752 16.193 66.999 1.00 44.09 375 CYS A N 1
ATOM 3002 C CA . CYS A 1 375 ? -34.926 15.283 65.896 1.00 44.09 375 CYS A CA 1
ATOM 3003 C C . CYS A 1 375 ? -33.744 15.564 64.961 1.00 44.09 375 CYS A C 1
ATOM 3005 O O . CYS A 1 375 ? -33.840 16.348 64.023 1.00 44.09 375 CYS A O 1
ATOM 3007 N N . CYS A 1 376 ? -32.586 14.962 65.247 1.00 45.84 376 CYS A N 1
ATOM 3008 C CA . CYS A 1 376 ? -31.370 15.038 64.448 1.00 45.84 376 CYS A CA 1
ATOM 3009 C C . CYS A 1 376 ? -31.608 14.386 63.075 1.00 45.84 376 CYS A C 1
ATOM 3011 O O . CYS A 1 376 ? -30.756 14.457 62.198 1.00 45.84 376 CYS A O 1
ATOM 3013 N N . TYR A 1 377 ? -32.781 13.773 62.881 1.00 51.00 377 TYR A N 1
ATOM 3014 C CA . TYR A 1 377 ? -33.293 13.248 61.624 1.00 51.00 377 TYR A CA 1
ATOM 3015 C C . TYR A 1 377 ? -34.108 14.259 60.799 1.00 51.00 377 TYR A C 1
ATOM 3017 O O . TYR A 1 377 ? -34.562 13.913 59.713 1.00 51.00 377 TYR A O 1
ATOM 3025 N N . ALA A 1 378 ? -34.240 15.513 61.246 1.00 43.66 378 ALA A N 1
ATOM 3026 C CA . ALA A 1 378 ? -34.780 16.616 60.446 1.00 43.66 378 ALA A CA 1
ATOM 3027 C C . ALA A 1 378 ? -33.693 17.608 59.981 1.00 43.66 378 ALA A C 1
ATOM 3029 O O . ALA A 1 378 ? -33.975 18.783 59.757 1.00 43.66 378 ALA A O 1
ATOM 3030 N N . GLN A 1 379 ? -32.448 17.147 59.808 1.00 42.59 379 GLN A N 1
ATOM 3031 C CA . GLN A 1 379 ? -31.460 17.848 58.987 1.00 42.59 379 GLN A CA 1
ATOM 3032 C C . GLN A 1 379 ? -31.272 17.101 57.659 1.00 42.59 379 GLN A C 1
ATOM 3034 O O . GLN A 1 379 ? -30.981 15.902 57.660 1.00 42.59 379 GLN A O 1
ATOM 3039 N N . PRO A 1 380 ? -31.446 17.774 56.509 1.00 43.88 380 PRO A N 1
ATOM 3040 C CA . PRO A 1 380 ? -31.272 17.143 55.213 1.00 43.88 380 PRO A CA 1
ATOM 3041 C C . PRO A 1 380 ? -29.796 16.780 55.013 1.00 43.88 380 PRO A C 1
ATOM 3043 O O . PRO A 1 380 ? -28.953 17.662 54.915 1.00 43.88 380 PRO A O 1
ATOM 3046 N N . LEU A 1 381 ? -29.508 15.475 54.957 1.00 49.09 381 LEU A N 1
ATOM 3047 C CA . LEU A 1 381 ? -28.449 14.840 54.155 1.00 49.09 381 LEU A CA 1
ATOM 3048 C C . LEU A 1 381 ? -27.208 15.709 53.861 1.00 49.09 381 LEU A C 1
ATOM 3050 O O . LEU A 1 381 ? -26.903 16.003 52.707 1.00 49.09 381 LEU A O 1
ATOM 3054 N N . ALA A 1 382 ? -26.458 16.085 54.895 1.00 47.28 382 ALA A N 1
ATOM 3055 C CA . ALA A 1 382 ? -25.189 16.786 54.725 1.00 47.28 382 ALA A CA 1
ATOM 3056 C C . ALA A 1 382 ? -24.189 16.418 55.826 1.00 47.28 382 ALA A C 1
ATOM 3058 O O . ALA A 1 382 ? -23.723 17.296 56.531 1.00 47.28 382 ALA A O 1
ATOM 3059 N N . LEU A 1 383 ? -23.879 15.127 56.003 1.00 46.72 383 LEU A N 1
ATOM 3060 C CA . LEU A 1 383 ? -22.701 14.655 56.757 1.00 46.72 383 LEU A CA 1
ATOM 3061 C C . LEU A 1 383 ? -22.462 13.159 56.481 1.00 46.72 383 LEU A C 1
ATOM 3063 O O . LEU A 1 383 ? -22.677 12.285 57.314 1.00 46.72 383 LEU A O 1
ATOM 3067 N N . ALA A 1 384 ? -22.022 12.855 55.259 1.00 46.19 384 ALA A N 1
ATOM 3068 C CA . ALA A 1 384 ? -21.401 11.578 54.921 1.00 46.19 384 ALA A CA 1
ATOM 3069 C C . ALA A 1 384 ? -19.882 11.781 54.921 1.00 46.19 384 ALA A C 1
ATOM 3071 O O . ALA A 1 384 ? -19.285 12.050 53.880 1.00 46.19 384 ALA A O 1
ATOM 3072 N N . GLY A 1 385 ? -19.255 11.728 56.095 1.00 51.88 385 GLY A N 1
ATOM 3073 C CA . GLY A 1 385 ? -17.826 12.000 56.179 1.00 51.88 385 GLY A CA 1
ATOM 3074 C C . GLY A 1 385 ? -17.195 11.730 57.530 1.00 51.88 385 GLY A C 1
ATOM 3075 O O . GLY A 1 385 ? -16.531 12.626 58.012 1.00 51.88 385 GLY A O 1
ATOM 3076 N N . GLU A 1 386 ? -17.375 10.545 58.137 1.00 44.00 386 GLU A N 1
ATOM 3077 C CA . GLU A 1 386 ? -16.486 10.112 59.242 1.00 44.00 386 GLU A CA 1
ATOM 3078 C C . GLU A 1 386 ? -16.568 8.619 59.648 1.00 44.00 386 GLU A C 1
ATOM 3080 O O . GLU A 1 386 ? -16.354 8.260 60.798 1.00 44.00 386 GLU A O 1
ATOM 3085 N N . LEU A 1 387 ? -16.815 7.692 58.710 1.00 43.28 387 LEU A N 1
ATOM 3086 C CA . LEU A 1 387 ? -16.753 6.237 58.982 1.00 43.28 387 LEU A CA 1
ATOM 3087 C C . LEU A 1 387 ? -15.646 5.530 58.184 1.00 43.28 387 LEU A C 1
ATOM 3089 O O . LEU A 1 387 ? -15.845 4.471 57.594 1.00 43.28 387 LEU A O 1
ATOM 3093 N N . ALA A 1 388 ? -14.449 6.119 58.182 1.00 45.28 388 ALA A N 1
ATOM 3094 C CA . ALA A 1 388 ? -13.256 5.561 57.543 1.00 45.28 388 ALA A CA 1
ATOM 3095 C C . ALA A 1 388 ? -12.068 5.458 58.517 1.00 45.28 388 ALA A C 1
ATOM 3097 O O . ALA A 1 388 ? -10.977 5.937 58.231 1.00 45.28 388 ALA A O 1
ATOM 3098 N N . ARG A 1 389 ? -12.260 4.835 59.686 1.00 43.91 389 ARG A N 1
ATOM 3099 C CA . ARG A 1 389 ? -11.166 4.404 60.582 1.00 43.91 389 ARG A CA 1
ATOM 3100 C C . ARG A 1 389 ? -11.634 3.242 61.459 1.00 43.91 389 ARG A C 1
ATOM 3102 O O . ARG A 1 389 ? -12.039 3.461 62.585 1.00 43.91 389 ARG A O 1
ATOM 3109 N N . CYS A 1 390 ? -11.638 2.025 60.912 1.00 38.16 390 CYS A N 1
ATOM 3110 C CA . CYS A 1 390 ? -11.503 0.755 61.654 1.00 38.16 390 CYS A CA 1
ATOM 3111 C C . CYS A 1 390 ? -11.747 -0.425 60.704 1.00 38.16 390 CYS A C 1
ATOM 3113 O O . CYS A 1 390 ? -12.803 -1.043 60.730 1.00 38.16 390 CYS A O 1
ATOM 3115 N N . ARG A 1 391 ? -10.790 -0.727 59.820 1.00 41.50 391 ARG A N 1
ATOM 3116 C CA . ARG A 1 391 ? -10.713 -2.017 59.105 1.00 41.50 391 ARG A CA 1
ATOM 3117 C C . ARG A 1 391 ? -9.343 -2.133 58.444 1.00 41.50 391 ARG A C 1
ATOM 3119 O O . ARG A 1 391 ? -9.208 -1.977 57.241 1.00 41.50 391 ARG A O 1
ATOM 3126 N N . ASN A 1 392 ? -8.304 -2.325 59.253 1.00 42.69 392 ASN A N 1
ATOM 3127 C CA . ASN A 1 392 ? -6.984 -2.671 58.731 1.00 42.69 392 ASN A CA 1
ATOM 3128 C C . ASN A 1 392 ? -6.188 -3.491 59.749 1.00 42.69 392 ASN A C 1
ATOM 3130 O O . ASN A 1 392 ? -5.176 -3.044 60.260 1.00 42.69 392 ASN A O 1
ATOM 3134 N N . THR A 1 393 ? -6.672 -4.694 60.046 1.00 45.12 393 THR A N 1
ATOM 3135 C CA . THR A 1 393 ? -5.887 -5.799 60.614 1.00 45.12 393 THR A CA 1
ATOM 3136 C C . THR A 1 393 ? -6.733 -7.062 60.492 1.00 45.12 393 THR A C 1
ATOM 3138 O O . THR A 1 393 ? -7.649 -7.248 61.283 1.00 45.12 393 THR A O 1
ATOM 3141 N N . SER A 1 394 ? -6.500 -7.874 59.452 1.00 40.47 394 SER A N 1
ATOM 3142 C CA . SER A 1 394 ? -6.750 -9.335 59.381 1.00 40.47 394 SER A CA 1
ATOM 3143 C C . SER A 1 394 ? -6.912 -9.791 57.926 1.00 40.47 394 SER A C 1
ATOM 3145 O O . SER A 1 394 ? -8.031 -9.961 57.446 1.00 40.47 394 SER A O 1
ATOM 3147 N N . ARG A 1 395 ? -5.804 -10.016 57.210 1.00 38.38 395 ARG A N 1
ATOM 3148 C CA . ARG A 1 395 ? -5.740 -11.079 56.190 1.00 38.38 395 ARG A CA 1
ATOM 3149 C C . ARG A 1 395 ? -4.295 -11.351 55.785 1.00 38.38 395 ARG A C 1
ATOM 3151 O O . ARG A 1 395 ? -3.774 -10.800 54.824 1.00 38.38 395 ARG A O 1
ATOM 3158 N N . ALA A 1 396 ? -3.674 -12.233 56.553 1.00 41.31 396 ALA A N 1
ATOM 3159 C CA . ALA A 1 396 ? -2.584 -13.075 56.098 1.00 41.31 396 ALA A CA 1
ATOM 3160 C C . ALA A 1 396 ? -3.064 -14.531 56.206 1.00 41.31 396 ALA A C 1
ATOM 3162 O O . ALA A 1 396 ? -3.845 -14.849 57.100 1.00 41.31 396 ALA A O 1
ATOM 3163 N N . VAL A 1 397 ? -2.537 -15.382 55.322 1.00 43.06 397 VAL A N 1
ATOM 3164 C CA . VAL A 1 397 ? -2.639 -16.854 55.304 1.00 43.06 397 VAL A CA 1
ATOM 3165 C C . VAL A 1 397 ? -3.908 -17.443 54.665 1.00 43.06 397 VAL A C 1
ATOM 3167 O O . VAL A 1 397 ? -4.958 -17.522 55.288 1.00 43.06 397 VAL A O 1
ATOM 3170 N N . ALA A 1 398 ? -3.772 -17.920 53.421 1.00 36.47 398 ALA A N 1
ATOM 3171 C CA . ALA A 1 398 ? -4.125 -19.295 53.031 1.00 36.47 398 ALA A CA 1
ATOM 3172 C C . ALA A 1 398 ? -3.793 -19.534 51.547 1.00 36.47 398 ALA A C 1
ATOM 3174 O O . ALA A 1 398 ? -4.496 -19.104 50.635 1.00 36.47 398 ALA A O 1
ATOM 3175 N N . SER A 1 399 ? -2.684 -20.232 51.336 1.00 44.28 399 SER A N 1
ATOM 3176 C CA . SER A 1 399 ? -2.291 -20.917 50.111 1.00 44.28 399 SER A CA 1
ATOM 3177 C C . SER A 1 399 ? -2.795 -22.372 50.120 1.00 44.28 399 SER A C 1
ATOM 3179 O O . SER A 1 399 ? -2.871 -22.957 51.195 1.00 44.28 399 SER A O 1
ATOM 3181 N N . HIS A 1 400 ? -2.988 -22.946 48.919 1.00 40.88 400 HIS A N 1
ATOM 3182 C CA . HIS A 1 400 ? -3.008 -24.384 48.534 1.00 40.88 400 HIS A CA 1
ATOM 3183 C C . HIS A 1 400 ? -4.343 -25.055 48.136 1.00 40.88 400 HIS A C 1
ATOM 3185 O O . HIS A 1 400 ? -5.365 -24.899 48.793 1.00 40.88 400 HIS A O 1
ATOM 3191 N N . GLY A 1 401 ? -4.250 -25.877 47.069 1.00 32.91 401 GLY A N 1
ATOM 3192 C CA . GLY A 1 401 ? -5.226 -26.881 46.591 1.00 32.91 401 GLY A CA 1
ATOM 3193 C C . GLY A 1 401 ? -5.600 -26.696 45.107 1.00 32.91 401 GLY A C 1
ATOM 3194 O O . GLY A 1 401 ? -6.473 -25.893 44.816 1.00 32.91 401 GLY A O 1
ATOM 3195 N N . CYS A 1 402 ? -4.857 -27.173 44.097 1.00 36.28 402 CYS A N 1
ATOM 3196 C CA . CYS A 1 402 ? -4.689 -28.541 43.555 1.00 36.28 402 CYS A CA 1
ATOM 3197 C C . CYS A 1 402 ? -5.952 -29.276 43.028 1.00 36.28 402 CYS A C 1
ATOM 3199 O O . CYS A 1 402 ? -6.900 -29.518 43.763 1.00 36.28 402 CYS A O 1
ATOM 3201 N N . SER A 1 403 ? -5.815 -29.761 41.777 1.00 37.34 403 SER A N 1
ATOM 3202 C CA . SER A 1 403 ? -6.472 -30.889 41.064 1.00 37.34 403 SER A CA 1
ATOM 3203 C C . SER A 1 403 ? -7.875 -30.740 40.421 1.00 37.34 403 SER A C 1
ATOM 3205 O O . SER A 1 403 ? -8.856 -30.430 41.082 1.00 37.34 403 SER A O 1
ATOM 3207 N N . GLY A 1 404 ? -7.942 -31.015 39.099 1.00 36.94 404 GLY A N 1
ATOM 3208 C CA . GLY A 1 404 ? -9.161 -31.291 38.296 1.00 36.94 404 GLY A CA 1
ATOM 3209 C C . GLY A 1 404 ? -9.578 -32.778 38.361 1.00 36.94 404 GLY A C 1
ATOM 3210 O O . GLY A 1 404 ? -9.280 -33.387 39.385 1.00 36.94 404 GLY A O 1
ATOM 3211 N N . PRO A 1 405 ? -10.146 -33.436 37.312 1.00 59.44 405 PRO A N 1
ATOM 3212 C CA . PRO A 1 405 ? -10.628 -32.965 36.001 1.00 59.44 405 PRO A CA 1
ATOM 3213 C C . PRO A 1 405 ? -12.006 -33.563 35.549 1.00 59.44 405 PRO A C 1
ATOM 3215 O O . PRO A 1 405 ? -12.616 -34.379 36.226 1.00 59.44 405 PRO A O 1
ATOM 3218 N N . ALA A 1 406 ? -12.428 -33.200 34.328 1.00 47.03 406 ALA A N 1
ATOM 3219 C CA . ALA A 1 406 ? -13.177 -34.031 33.363 1.00 47.03 406 ALA A CA 1
ATOM 3220 C C . ALA A 1 406 ? -14.623 -34.498 33.661 1.00 47.03 406 ALA A C 1
ATOM 3222 O O . ALA A 1 406 ? -14.842 -35.656 33.988 1.00 47.03 406 ALA A O 1
ATOM 3223 N N . VAL A 1 407 ? -15.622 -33.680 33.295 1.00 42.81 407 VAL A N 1
ATOM 3224 C CA . VAL A 1 407 ? -16.889 -34.156 32.690 1.00 42.81 407 VAL A CA 1
ATOM 3225 C C . VAL A 1 407 ? -17.426 -33.042 31.782 1.00 42.81 407 VAL A C 1
ATOM 3227 O O . VAL A 1 407 ? -17.832 -31.998 32.279 1.00 42.81 407 VAL A O 1
ATOM 3230 N N . GLY A 1 408 ? -17.389 -33.185 30.452 1.00 47.28 408 GLY A N 1
ATOM 3231 C CA . GLY A 1 408 ? -17.879 -32.083 29.605 1.00 47.28 408 GLY A CA 1
ATOM 3232 C C . GLY A 1 408 ? -17.859 -32.257 28.090 1.00 47.28 408 GLY A C 1
ATOM 3233 O O . GLY A 1 408 ? -17.869 -31.257 27.382 1.00 47.28 408 GLY A O 1
ATOM 3234 N N . VAL A 1 409 ? -17.815 -33.485 27.560 1.00 47.28 409 VAL A N 1
ATOM 3235 C CA . VAL A 1 409 ? -17.725 -33.693 26.096 1.00 47.28 409 VAL A CA 1
ATOM 3236 C C . VAL A 1 409 ? -19.066 -34.095 25.456 1.00 47.28 409 VAL A C 1
ATOM 3238 O O . VAL A 1 409 ? -19.239 -33.935 24.251 1.00 47.28 409 VAL A O 1
ATOM 3241 N N . CYS A 1 410 ? -20.080 -34.505 26.228 1.00 41.97 410 CYS A N 1
ATOM 3242 C CA . CYS A 1 410 ? -21.352 -34.963 25.645 1.00 41.97 410 CYS A CA 1
ATOM 3243 C C . CYS A 1 410 ? -22.408 -33.861 25.421 1.00 41.97 410 CYS A C 1
ATOM 3245 O O . CYS A 1 410 ? -23.293 -34.038 24.586 1.00 41.97 410 CYS A O 1
ATOM 3247 N N . GLU A 1 411 ? -22.303 -32.695 26.067 1.00 44.62 411 GLU A N 1
ATOM 3248 C CA . GLU A 1 411 ? -23.289 -31.606 25.908 1.00 44.62 411 GLU A CA 1
ATOM 3249 C C . GLU A 1 411 ? -22.983 -30.677 24.710 1.00 44.62 411 GLU A C 1
ATOM 3251 O O . GLU A 1 411 ? -23.874 -30.044 24.136 1.00 44.62 411 GLU A O 1
ATOM 3256 N N . ALA A 1 412 ? -21.732 -30.667 24.234 1.00 48.62 412 ALA A N 1
ATOM 3257 C CA . ALA A 1 412 ? -21.288 -29.804 23.137 1.00 48.62 412 ALA A CA 1
ATOM 3258 C C . ALA A 1 412 ? -21.830 -30.223 21.751 1.00 48.62 412 ALA A C 1
ATOM 3260 O O . ALA A 1 412 ? -22.011 -29.380 20.868 1.00 48.62 412 ALA A O 1
ATOM 3261 N N . ILE A 1 413 ? -22.151 -31.506 21.542 1.00 52.06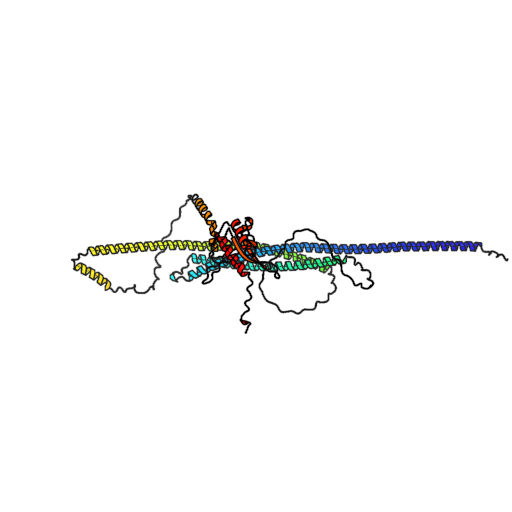 413 ILE A N 1
ATOM 3262 C CA . ILE A 1 413 ? -22.608 -32.014 20.233 1.00 52.06 413 ILE A CA 1
ATOM 3263 C C . ILE A 1 413 ? -24.117 -31.773 20.025 1.00 52.06 413 ILE A C 1
ATOM 3265 O O . ILE A 1 413 ? -24.557 -31.521 18.897 1.00 52.06 413 ILE A O 1
ATOM 3269 N N . ALA A 1 414 ? -24.917 -31.754 21.098 1.00 47.38 414 ALA A N 1
ATOM 3270 C CA . ALA A 1 414 ? -26.352 -31.465 21.024 1.00 47.38 414 ALA A CA 1
ATOM 3271 C C . ALA A 1 414 ? -26.631 -29.970 20.758 1.00 47.38 414 ALA A C 1
ATOM 3273 O O . ALA A 1 414 ? -27.485 -29.634 19.930 1.00 47.38 414 ALA A O 1
ATOM 3274 N N . LEU A 1 415 ? -25.841 -29.066 21.352 1.00 51.41 415 LEU A N 1
ATOM 3275 C CA . LEU A 1 415 ? -25.917 -27.625 21.079 1.00 51.41 415 LEU A CA 1
ATOM 3276 C C . LEU A 1 415 ? -25.471 -27.268 19.649 1.00 51.41 415 LEU A C 1
ATOM 3278 O O . LEU A 1 415 ? -26.074 -26.396 19.018 1.00 51.41 415 LEU A O 1
ATOM 3282 N N . ALA A 1 416 ? -24.499 -27.979 19.068 1.00 51.38 416 ALA A N 1
ATOM 3283 C CA . ALA A 1 416 ? -24.041 -27.720 17.700 1.00 51.38 416 ALA A CA 1
ATOM 3284 C C . ALA A 1 416 ? -25.130 -27.983 16.633 1.00 51.38 416 ALA A C 1
ATOM 3286 O O . ALA A 1 416 ? -25.258 -27.210 15.678 1.00 51.38 416 ALA A O 1
ATOM 3287 N N . LYS A 1 417 ? -25.980 -29.009 16.808 1.00 43.66 417 LYS A N 1
ATOM 3288 C CA . LYS A 1 417 ? -27.062 -29.337 15.852 1.00 43.66 417 LYS A CA 1
ATOM 3289 C C . LYS A 1 417 ? -28.249 -28.365 15.907 1.00 43.66 417 LYS A C 1
ATOM 3291 O O . LYS A 1 417 ? -28.799 -28.031 14.857 1.00 43.66 417 LYS A O 1
ATOM 3296 N N . VAL A 1 418 ? -28.600 -27.847 17.088 1.00 47.38 418 VAL A N 1
ATOM 3297 C CA . VAL A 1 418 ? -29.644 -26.808 17.240 1.00 47.38 418 VAL A CA 1
ATOM 3298 C C . VAL A 1 418 ? -29.153 -25.446 16.723 1.00 47.38 418 VAL A C 1
ATOM 3300 O O . VAL A 1 418 ? -29.926 -24.676 16.149 1.00 47.38 418 VAL A O 1
ATOM 3303 N N . THR A 1 419 ? -27.850 -25.170 16.825 1.00 48.53 419 THR A N 1
ATOM 3304 C CA . THR A 1 419 ? -27.252 -23.923 16.319 1.00 48.53 419 THR A CA 1
ATOM 3305 C C . THR A 1 419 ? -27.184 -23.893 14.784 1.00 48.53 419 THR A C 1
ATOM 3307 O O . THR A 1 419 ? -27.451 -22.854 14.177 1.00 48.53 419 THR A O 1
ATOM 3310 N N . LEU A 1 420 ? -26.938 -25.034 14.124 1.00 46.56 420 LEU A N 1
ATOM 3311 C CA . LEU A 1 420 ? -26.805 -25.113 12.660 1.00 46.56 420 LEU A CA 1
ATOM 3312 C C . LEU A 1 420 ? -28.135 -24.941 11.899 1.00 46.56 420 LEU A C 1
ATOM 3314 O O . LEU A 1 420 ? -28.145 -24.372 10.806 1.00 46.56 420 LEU A O 1
ATOM 3318 N N . LEU A 1 421 ? -29.273 -25.318 12.496 1.00 46.59 421 LEU A N 1
ATOM 3319 C CA . LEU A 1 421 ? -30.609 -25.060 11.931 1.00 46.59 421 LEU A CA 1
ATOM 3320 C C . LEU A 1 421 ? -31.072 -23.594 12.096 1.00 46.59 421 LEU A C 1
ATOM 3322 O O . LEU A 1 421 ? -31.989 -23.160 11.398 1.00 46.59 421 LEU A O 1
ATOM 3326 N N . ARG A 1 422 ? -30.396 -22.786 12.931 1.00 47.53 422 ARG A N 1
ATOM 3327 C CA . ARG A 1 422 ? -30.644 -21.336 13.099 1.00 47.53 422 ARG A CA 1
ATOM 3328 C C . ARG A 1 422 ? -29.843 -20.437 12.142 1.00 47.53 422 ARG A C 1
ATOM 3330 O O . ARG A 1 422 ? -30.176 -19.259 11.992 1.00 47.53 422 ARG A O 1
ATOM 3337 N N . LEU A 1 423 ? -28.832 -20.964 11.444 1.00 49.78 423 LEU A N 1
ATOM 3338 C CA . LEU A 1 423 ? -27.913 -20.166 10.611 1.00 49.78 423 LEU A CA 1
ATOM 3339 C C . LEU A 1 423 ? -28.566 -19.540 9.364 1.00 49.78 423 LEU A C 1
ATOM 3341 O O . LEU A 1 423 ? -28.076 -18.535 8.850 1.00 49.78 423 LEU A O 1
ATOM 3345 N N . GLY A 1 424 ? -29.708 -20.059 8.900 1.00 53.91 424 GLY A N 1
ATOM 3346 C CA . GLY A 1 424 ? -30.452 -19.472 7.777 1.00 53.91 424 GLY A CA 1
ATOM 3347 C C . GLY A 1 424 ? -31.076 -18.096 8.068 1.00 53.91 424 GLY A C 1
ATOM 3348 O O . GLY A 1 424 ? -31.473 -17.409 7.127 1.00 53.91 424 GLY A O 1
ATOM 3349 N N . GLY A 1 425 ? -31.167 -17.690 9.343 1.00 55.91 425 GLY A N 1
ATOM 3350 C CA . GLY A 1 425 ? -31.774 -16.424 9.775 1.00 55.91 425 GLY A CA 1
ATOM 3351 C C . GLY A 1 425 ? -30.790 -15.328 10.208 1.00 55.91 425 GLY A C 1
ATOM 3352 O O . GLY A 1 425 ? -31.185 -14.163 10.288 1.00 55.91 425 GLY A O 1
ATOM 3353 N N . LEU A 1 426 ? -29.517 -15.657 10.462 1.00 62.53 426 LEU A N 1
ATOM 3354 C CA . LEU A 1 426 ? -28.555 -14.715 11.062 1.00 62.53 426 LEU A CA 1
ATOM 3355 C C . LEU A 1 426 ? -28.192 -13.543 10.142 1.00 62.53 426 LEU A C 1
ATOM 3357 O O . LEU A 1 426 ? -28.145 -12.401 10.598 1.00 62.53 426 LEU A O 1
ATOM 3361 N N . GLY A 1 427 ? -28.031 -13.790 8.838 1.00 63.84 427 GLY A N 1
ATOM 3362 C CA . GLY A 1 427 ? -27.706 -12.726 7.878 1.00 63.84 427 GLY A CA 1
ATOM 3363 C C . GLY A 1 427 ? -28.800 -11.655 7.761 1.00 63.84 427 GLY A C 1
ATOM 3364 O O . GLY A 1 427 ? -28.512 -10.483 7.515 1.00 63.84 427 GLY A O 1
ATOM 3365 N N . HIS A 1 428 ? -30.065 -12.024 7.990 1.00 68.38 428 HIS A N 1
ATOM 3366 C CA . HIS A 1 428 ? -31.157 -11.052 8.002 1.00 68.38 428 HIS A CA 1
ATOM 3367 C C . HIS A 1 428 ? -31.220 -10.258 9.316 1.00 68.38 428 HIS A C 1
ATOM 3369 O O . HIS A 1 428 ? -31.546 -9.075 9.297 1.00 68.38 428 HIS A O 1
ATOM 3375 N N . TYR A 1 429 ? -30.874 -10.875 10.451 1.00 70.44 429 TYR A N 1
ATOM 3376 C CA . TYR A 1 429 ? -30.880 -10.193 11.749 1.00 70.44 429 TYR A CA 1
ATOM 3377 C C . TYR A 1 429 ? -29.850 -9.062 11.817 1.00 70.44 429 TYR A C 1
ATOM 3379 O O . TYR A 1 429 ? -30.185 -7.965 12.261 1.00 70.44 429 TYR A O 1
ATOM 3387 N N . GLN A 1 430 ? -28.638 -9.288 11.301 1.00 73.12 430 GLN A N 1
ATOM 3388 C CA . GLN A 1 430 ? -27.593 -8.258 11.267 1.00 73.12 430 GLN A CA 1
ATOM 3389 C C . GLN A 1 430 ? -27.937 -7.082 10.344 1.00 73.12 430 GLN A C 1
ATOM 3391 O O . GLN A 1 430 ? -27.538 -5.959 10.616 1.00 73.12 430 GLN A O 1
ATOM 3396 N N . THR A 1 431 ? -28.708 -7.303 9.276 1.00 74.75 431 THR A N 1
ATOM 3397 C CA . THR A 1 431 ? -29.019 -6.260 8.282 1.00 74.75 431 THR A CA 1
ATOM 3398 C C . THR A 1 431 ? -30.295 -5.471 8.590 1.00 74.75 431 THR A C 1
ATOM 3400 O O . THR A 1 431 ? -30.549 -4.447 7.957 1.00 74.75 431 THR A O 1
ATOM 3403 N N . ARG A 1 432 ? -31.101 -5.890 9.574 1.00 78.12 432 ARG A N 1
ATOM 3404 C CA . ARG A 1 432 ? -32.445 -5.329 9.797 1.00 78.12 432 ARG A CA 1
ATOM 3405 C C . ARG A 1 432 ? -32.457 -3.900 10.344 1.00 78.12 432 ARG A C 1
ATOM 3407 O O . ARG A 1 432 ? -33.380 -3.158 10.022 1.00 78.12 432 ARG A O 1
ATOM 3414 N N . ASN A 1 433 ? -31.456 -3.512 11.137 1.00 82.50 433 ASN A N 1
ATOM 3415 C CA . ASN A 1 433 ? -31.427 -2.200 11.801 1.00 82.50 433 ASN A CA 1
ATOM 3416 C C . ASN A 1 433 ? -30.270 -1.292 11.364 1.00 82.50 433 ASN A C 1
ATOM 3418 O O . ASN A 1 433 ? -30.364 -0.082 11.571 1.00 82.50 433 ASN A O 1
ATOM 3422 N N . SER A 1 434 ? -29.229 -1.857 10.749 1.00 88.44 434 SER A N 1
ATOM 3423 C CA . SER A 1 434 ? -27.971 -1.175 10.411 1.00 88.44 434 SER A CA 1
ATOM 3424 C C . SER A 1 434 ? -27.589 -1.272 8.928 1.00 88.44 434 SER A C 1
ATOM 3426 O O . SER A 1 434 ? -26.488 -0.878 8.554 1.00 88.44 434 SER A O 1
ATOM 3428 N N . SER A 1 435 ? -28.470 -1.777 8.055 1.00 90.25 435 SER A N 1
ATOM 3429 C CA . SER A 1 435 ? -28.204 -1.777 6.611 1.00 90.25 435 SER A CA 1
ATOM 3430 C C . SER A 1 435 ? -28.191 -0.350 6.056 1.00 90.25 435 SER A C 1
ATOM 3432 O O . SER A 1 435 ? -29.139 0.410 6.258 1.00 90.25 435 SER A O 1
ATOM 3434 N N . SER A 1 436 ? -27.150 -0.017 5.288 1.00 92.69 436 SER A N 1
ATOM 3435 C CA . SER A 1 436 ? -27.004 1.268 4.586 1.00 92.69 436 SER A CA 1
ATOM 3436 C C . SER A 1 436 ? -28.103 1.519 3.547 1.00 92.69 436 SER A C 1
ATOM 3438 O O . SER A 1 436 ? -28.338 2.656 3.141 1.00 92.69 436 SER A O 1
ATOM 3440 N N . PHE A 1 437 ? -28.822 0.472 3.131 1.00 91.69 437 PHE A N 1
ATOM 3441 C CA . PHE A 1 437 ? -29.946 0.587 2.206 1.00 91.69 437 PHE A CA 1
ATOM 3442 C C . PHE A 1 437 ? -31.254 1.004 2.889 1.00 91.69 437 PHE A C 1
ATOM 3444 O O . PHE A 1 437 ? -32.205 1.366 2.191 1.00 91.69 437 PHE A O 1
ATOM 3451 N N . ILE A 1 438 ? -31.331 0.953 4.224 1.00 92.62 438 ILE A N 1
ATOM 3452 C CA . ILE A 1 438 ? -32.530 1.324 4.980 1.00 92.62 438 ILE A CA 1
ATOM 3453 C C . ILE A 1 438 ? -32.650 2.847 5.054 1.00 92.62 438 ILE A C 1
ATOM 3455 O O . ILE A 1 438 ? -31.761 3.540 5.536 1.00 92.62 438 ILE A O 1
ATOM 3459 N N . ARG A 1 439 ? -33.800 3.369 4.623 1.00 92.62 439 ARG A N 1
ATOM 3460 C CA . ARG A 1 439 ? -34.160 4.787 4.701 1.00 92.62 439 ARG A CA 1
ATOM 3461 C C . ARG A 1 439 ? -35.282 4.965 5.717 1.00 92.62 439 ARG A C 1
ATOM 3463 O O . ARG A 1 439 ? -36.393 4.463 5.517 1.00 92.62 439 ARG A O 1
ATOM 3470 N N . LYS A 1 440 ? -34.981 5.671 6.808 1.00 93.12 440 LYS A N 1
ATOM 3471 C CA . LYS A 1 440 ? -35.934 6.028 7.865 1.00 93.12 440 LYS A CA 1
ATOM 3472 C C . LYS A 1 440 ? -36.313 7.497 7.689 1.00 93.12 440 LYS A C 1
ATOM 3474 O O . LYS A 1 440 ? -35.506 8.370 7.978 1.00 93.12 440 LYS A O 1
ATOM 3479 N N . ASN A 1 441 ? -37.526 7.752 7.207 1.00 90.88 441 ASN A N 1
ATOM 3480 C CA . ASN A 1 441 ? -38.079 9.102 7.101 1.00 90.88 441 ASN A CA 1
ATOM 3481 C C . ASN A 1 441 ? -39.187 9.277 8.144 1.00 90.88 441 ASN A C 1
ATOM 3483 O O . ASN A 1 441 ? -39.939 8.339 8.414 1.00 90.88 441 ASN A O 1
ATOM 3487 N N . LYS A 1 442 ? -39.310 10.480 8.713 1.00 94.69 442 LYS A N 1
ATOM 3488 C CA . LYS A 1 442 ? -40.395 10.817 9.646 1.00 94.69 442 LYS A CA 1
ATOM 3489 C C . LYS A 1 442 ? -41.748 10.650 8.934 1.00 94.69 442 LYS A C 1
ATOM 3491 O O . LYS A 1 442 ? -41.898 11.102 7.803 1.00 94.69 442 LYS A O 1
ATOM 3496 N N . ASN A 1 443 ? -42.712 9.993 9.583 1.00 91.38 443 ASN A N 1
ATOM 3497 C CA . ASN A 1 443 ? -44.076 9.742 9.081 1.00 91.38 443 ASN A CA 1
ATOM 3498 C C . ASN A 1 443 ? -44.193 8.858 7.821 1.00 91.38 443 ASN A C 1
ATOM 3500 O O . ASN A 1 443 ? -45.250 8.820 7.195 1.00 91.38 443 ASN A O 1
ATOM 3504 N N . VAL A 1 444 ? -43.141 8.125 7.440 1.00 88.94 444 VAL A N 1
ATOM 3505 C CA . VAL A 1 444 ? -43.188 7.162 6.328 1.00 88.94 444 VAL A CA 1
ATOM 3506 C C . VAL A 1 444 ? -42.726 5.793 6.837 1.00 88.94 444 VAL A C 1
ATOM 3508 O O . VAL A 1 444 ? -41.756 5.731 7.596 1.00 88.94 444 VAL A O 1
ATOM 3511 N N . PRO A 1 445 ? -43.371 4.678 6.431 1.00 90.75 445 PRO A N 1
ATOM 3512 C CA . PRO A 1 445 ? -42.870 3.340 6.730 1.00 90.75 445 PRO A CA 1
ATOM 3513 C C . PRO A 1 445 ? -41.398 3.189 6.335 1.00 90.75 445 PRO A C 1
ATOM 3515 O O . PRO A 1 445 ? -40.961 3.742 5.326 1.00 90.75 445 PRO A O 1
ATOM 3518 N N . THR A 1 446 ? -40.628 2.426 7.114 1.00 89.31 446 THR A N 1
ATOM 3519 C CA . THR A 1 446 ? -39.200 2.206 6.837 1.00 89.31 446 THR A CA 1
ATOM 3520 C C . THR A 1 446 ? -39.022 1.539 5.469 1.00 89.31 446 THR A C 1
ATOM 3522 O O . THR A 1 446 ? -39.461 0.408 5.251 1.00 89.31 446 THR A O 1
ATOM 3525 N N . MET A 1 447 ? -38.358 2.237 4.547 1.00 91.06 447 MET A N 1
ATOM 3526 C CA . MET A 1 447 ? -38.104 1.763 3.185 1.00 91.06 447 MET A CA 1
ATOM 3527 C C . MET A 1 447 ? -36.696 1.164 3.096 1.00 91.06 447 MET A C 1
ATOM 3529 O O . MET A 1 447 ? -35.801 1.567 3.833 1.00 91.06 447 MET A O 1
ATOM 3533 N N . THR A 1 448 ? -36.456 0.238 2.164 1.00 91.44 448 THR A N 1
ATOM 3534 C CA . THR A 1 448 ? -35.086 -0.166 1.789 1.00 91.44 448 THR A CA 1
ATOM 3535 C C . THR A 1 448 ? -34.875 -0.077 0.282 1.00 91.44 448 THR A C 1
ATOM 3537 O O . THR A 1 448 ? -35.752 -0.460 -0.502 1.00 91.44 448 THR A O 1
ATOM 3540 N N . ALA A 1 449 ? -33.718 0.463 -0.100 1.00 92.19 449 ALA A N 1
ATOM 3541 C CA . ALA A 1 449 ? -33.283 0.715 -1.470 1.00 92.19 449 ALA A CA 1
ATOM 3542 C C . ALA A 1 449 ? -32.341 -0.381 -2.011 1.00 92.19 449 ALA A C 1
ATOM 3544 O O . ALA A 1 449 ? -31.547 -0.119 -2.910 1.00 92.19 449 ALA A O 1
ATOM 3545 N N . GLU A 1 450 ? -32.407 -1.598 -1.460 1.00 90.88 450 GLU A N 1
ATOM 3546 C CA . GLU A 1 450 ? -31.616 -2.737 -1.944 1.00 90.88 450 GLU A CA 1
ATOM 3547 C C . GLU A 1 450 ? -31.867 -3.022 -3.439 1.00 90.88 450 GLU A C 1
ATOM 3549 O O . GLU A 1 450 ? -33.029 -3.087 -3.869 1.00 90.88 450 GLU A O 1
ATOM 3554 N N . PRO A 1 451 ? -30.807 -3.259 -4.236 1.00 89.62 451 PRO A N 1
ATOM 3555 C CA . PRO A 1 451 ? -30.959 -3.679 -5.623 1.00 89.62 451 PRO A CA 1
ATOM 3556 C C . PRO A 1 451 ? -31.651 -5.048 -5.706 1.00 89.62 451 PRO A C 1
ATOM 3558 O O . PRO A 1 451 ? -31.401 -5.944 -4.901 1.00 89.62 451 PRO A O 1
ATOM 3561 N N . GLY A 1 452 ? -32.534 -5.224 -6.695 1.00 86.69 452 GLY A N 1
ATOM 3562 C CA . GLY A 1 452 ? -33.264 -6.482 -6.896 1.00 86.69 452 GLY A CA 1
ATOM 3563 C C . GLY A 1 452 ? -34.502 -6.664 -6.010 1.00 86.69 452 GLY A C 1
ATOM 3564 O O . GLY A 1 452 ? -35.026 -7.772 -5.926 1.00 86.69 452 GLY A O 1
ATOM 3565 N N . ARG A 1 453 ? -35.000 -5.598 -5.369 1.00 86.06 453 ARG A N 1
ATOM 3566 C CA . ARG A 1 453 ? -36.184 -5.645 -4.499 1.00 86.06 453 ARG A CA 1
ATOM 3567 C C . ARG A 1 453 ? -37.495 -5.320 -5.230 1.00 86.06 453 ARG A C 1
ATOM 3569 O O . ARG A 1 453 ? -37.605 -4.366 -6.007 1.00 86.06 453 ARG A O 1
ATOM 3576 N N . HIS A 1 454 ? -38.542 -6.100 -4.951 1.00 77.31 454 HIS A N 1
ATOM 3577 C CA . HIS A 1 454 ? -39.841 -5.975 -5.625 1.00 77.31 454 HIS A CA 1
ATOM 3578 C C . HIS A 1 454 ? -40.813 -4.954 -5.035 1.00 77.31 454 HIS A C 1
ATOM 3580 O O . HIS A 1 454 ? -41.655 -4.430 -5.757 1.00 77.31 454 HIS A O 1
ATOM 3586 N N . ASN A 1 455 ? -40.730 -4.645 -3.749 1.00 74.31 455 ASN A N 1
ATOM 3587 C CA . ASN A 1 455 ? -41.634 -3.686 -3.127 1.00 74.31 455 ASN A CA 1
ATOM 3588 C C . ASN A 1 455 ? -40.842 -2.818 -2.164 1.00 74.31 455 ASN A C 1
ATOM 3590 O O . ASN A 1 455 ? -40.030 -3.349 -1.418 1.00 74.31 455 ASN A O 1
ATOM 3594 N N . LEU A 1 456 ? -41.060 -1.504 -2.180 1.00 66.00 456 LEU A N 1
ATOM 3595 C CA . LEU A 1 456 ? -40.318 -0.570 -1.337 1.00 66.00 456 LEU A CA 1
ATOM 3596 C C . LEU A 1 456 ? -40.756 -0.659 0.141 1.00 66.00 456 LEU A C 1
ATOM 3598 O O . LEU A 1 456 ? -39.927 -0.443 1.023 1.00 66.00 456 LEU A O 1
ATOM 3602 N N . GLN A 1 457 ? -41.992 -1.089 0.421 1.00 59.78 457 GLN A N 1
ATOM 3603 C CA . GLN A 1 457 ? -42.692 -0.790 1.681 1.00 59.78 457 GLN A CA 1
ATOM 3604 C C . GLN A 1 457 ? -42.388 -1.640 2.933 1.00 59.78 457 GLN A C 1
ATOM 3606 O O . GLN A 1 457 ? -42.757 -1.195 4.011 1.00 59.78 457 GLN A O 1
ATOM 3611 N N . ALA A 1 458 ? -41.727 -2.807 2.872 1.00 67.44 458 ALA A N 1
ATOM 3612 C CA . ALA A 1 458 ? -41.489 -3.600 4.100 1.00 67.44 458 ALA A CA 1
ATOM 3613 C C . ALA A 1 458 ? -40.153 -4.362 4.129 1.00 67.44 458 ALA A C 1
ATOM 3615 O O . ALA A 1 458 ? -39.930 -5.218 3.267 1.00 67.44 458 ALA A O 1
ATOM 3616 N N . SER A 1 459 ? -39.276 -4.096 5.110 1.00 72.94 459 SER A N 1
ATOM 3617 C CA . SER A 1 459 ? -37.961 -4.758 5.301 1.00 72.94 459 SER A CA 1
ATOM 3618 C C . SER A 1 459 ? -38.061 -6.235 5.735 1.00 72.94 459 SER A C 1
ATOM 3620 O O . SER A 1 459 ? -37.297 -6.729 6.558 1.00 72.94 459 SER A O 1
ATOM 3622 N N . LEU A 1 460 ? -39.021 -6.973 5.184 1.00 82.31 460 LEU A N 1
ATOM 3623 C CA . LEU A 1 460 ? -39.192 -8.394 5.436 1.00 82.31 460 LEU A CA 1
ATOM 3624 C C . LEU A 1 460 ? -38.094 -9.186 4.720 1.00 82.31 460 LEU A C 1
ATOM 3626 O O . LEU A 1 460 ? -37.850 -8.982 3.528 1.00 82.31 460 LEU A O 1
ATOM 3630 N N . ALA A 1 461 ? -37.509 -10.160 5.424 1.00 82.69 461 ALA A N 1
ATOM 3631 C CA . ALA A 1 461 ? -36.508 -11.100 4.902 1.00 82.69 461 ALA A CA 1
ATOM 3632 C C . ALA A 1 461 ? -36.898 -11.704 3.547 1.00 82.69 461 ALA A C 1
ATOM 3634 O O . ALA A 1 461 ? -36.065 -11.872 2.659 1.00 82.69 461 ALA A O 1
ATOM 3635 N N . LYS A 1 462 ? -38.199 -11.984 3.383 1.00 84.88 462 LYS A N 1
ATOM 3636 C CA . LYS A 1 462 ? -38.798 -12.593 2.190 1.00 84.88 462 LYS A CA 1
ATOM 3637 C C . LYS A 1 462 ? -38.615 -11.758 0.912 1.00 84.88 462 LYS A C 1
ATOM 3639 O O . LYS A 1 462 ? -38.774 -12.315 -0.171 1.00 84.88 462 LYS A O 1
ATOM 3644 N N . TYR A 1 463 ? -38.299 -10.465 1.035 1.00 86.88 463 TYR A N 1
ATOM 3645 C CA . TYR A 1 463 ? -38.134 -9.522 -0.077 1.00 86.88 463 TYR A CA 1
ATOM 3646 C C . TYR A 1 463 ? -36.733 -8.895 -0.156 1.00 86.88 463 TYR A C 1
ATOM 3648 O O . TYR A 1 463 ? -36.547 -7.962 -0.936 1.00 86.88 463 TYR A O 1
ATOM 3656 N N . SER A 1 464 ? -35.763 -9.354 0.644 1.00 88.81 464 SER A N 1
ATOM 3657 C CA . SER A 1 464 ? -34.387 -8.845 0.558 1.00 88.81 464 SER A CA 1
ATOM 3658 C C . SER A 1 464 ? -33.703 -9.350 -0.712 1.00 88.81 464 SER A C 1
ATOM 3660 O O . SER A 1 464 ? -33.716 -10.549 -1.003 1.00 88.81 464 SER A O 1
ATOM 3662 N N . GLY A 1 465 ? -33.076 -8.426 -1.445 1.00 88.06 465 GLY A N 1
ATOM 3663 C CA . GLY A 1 465 ? -32.310 -8.740 -2.653 1.00 88.06 465 GLY A CA 1
ATOM 3664 C C . GLY A 1 465 ? -30.950 -9.374 -2.352 1.00 88.06 465 GLY A C 1
ATOM 3665 O O . GLY A 1 465 ? -30.375 -10.035 -3.213 1.00 88.06 465 GLY A O 1
ATOM 3666 N N . LEU A 1 466 ? -30.453 -9.210 -1.123 1.00 88.69 466 LEU A N 1
ATOM 3667 C CA . LEU A 1 466 ? -29.137 -9.688 -0.698 1.00 88.69 466 LEU A CA 1
ATOM 3668 C C . LEU A 1 466 ? -29.230 -10.999 0.092 1.00 88.69 466 LEU A C 1
ATOM 3670 O O . LEU A 1 466 ? -28.504 -11.953 -0.191 1.00 88.69 466 LEU A O 1
ATOM 3674 N N . ALA A 1 467 ? -30.153 -11.076 1.055 1.00 87.88 467 ALA A N 1
ATOM 3675 C CA . ALA A 1 467 ? -30.273 -12.236 1.939 1.00 87.88 467 ALA A CA 1
ATOM 3676 C C . ALA A 1 467 ? -31.127 -13.371 1.339 1.00 87.88 467 ALA A C 1
ATOM 3678 O O . ALA A 1 467 ? -30.955 -14.541 1.688 1.00 87.88 467 ALA A O 1
ATOM 3679 N N . GLY A 1 468 ? -32.048 -13.058 0.421 1.00 86.38 468 GLY A N 1
ATOM 3680 C CA . GLY A 1 468 ? -32.976 -14.037 -0.140 1.00 86.38 468 GLY A CA 1
ATOM 3681 C C . GLY A 1 468 ? -32.294 -15.074 -1.041 1.00 86.38 468 GLY A C 1
ATOM 3682 O O . GLY A 1 468 ? -31.577 -14.731 -1.981 1.00 86.38 468 GLY A O 1
ATOM 3683 N N . LYS A 1 469 ? -32.569 -16.372 -0.830 1.00 88.94 469 LYS A N 1
ATOM 3684 C CA . LYS A 1 469 ? -32.211 -17.434 -1.804 1.00 88.94 469 LYS A CA 1
ATOM 3685 C C . LYS A 1 469 ? -32.891 -17.198 -3.157 1.00 88.94 469 LYS A C 1
ATOM 3687 O O . LYS A 1 469 ? -32.325 -17.470 -4.210 1.00 88.94 469 LYS A O 1
ATOM 3692 N N . GLN A 1 470 ? -34.104 -16.664 -3.101 1.00 90.88 470 GLN A N 1
ATOM 3693 C CA . GLN A 1 470 ? -34.946 -16.335 -4.234 1.00 90.88 470 GLN A CA 1
ATOM 3694 C C . GLN A 1 470 ? -35.071 -14.814 -4.337 1.00 90.88 470 GLN A C 1
ATOM 3696 O O . GLN A 1 470 ? -35.827 -14.204 -3.588 1.00 90.88 470 GLN A O 1
ATOM 3701 N N . VAL A 1 471 ? -34.322 -14.214 -5.262 1.00 93.38 471 VAL A N 1
ATOM 3702 C CA . VAL A 1 471 ? -34.395 -12.775 -5.555 1.00 93.38 471 VAL A CA 1
ATOM 3703 C C . VAL A 1 471 ? -35.161 -12.592 -6.847 1.00 93.38 471 VAL A C 1
ATOM 3705 O O . VAL A 1 471 ? -34.838 -13.244 -7.841 1.00 93.38 471 VAL A O 1
ATOM 3708 N N . LEU A 1 472 ? -36.165 -11.727 -6.823 1.00 94.44 472 LEU A N 1
ATOM 3709 C CA . LEU A 1 472 ? -36.930 -11.299 -7.982 1.00 94.44 472 LEU A CA 1
ATOM 3710 C C . LEU A 1 472 ? -37.103 -9.783 -7.819 1.00 94.44 472 LEU A C 1
ATOM 3712 O O . LEU A 1 472 ? -37.557 -9.321 -6.771 1.00 94.44 472 LEU A O 1
ATOM 3716 N N . GLY A 1 473 ? -36.683 -9.014 -8.817 1.00 94.94 473 GLY A N 1
ATOM 3717 C CA . GLY A 1 473 ? -36.800 -7.560 -8.838 1.00 94.94 473 GLY A CA 1
ATOM 3718 C C . GLY A 1 473 ? -37.109 -7.084 -10.250 1.00 94.94 473 GLY A C 1
ATOM 3719 O O . GLY A 1 473 ? -36.579 -7.628 -11.210 1.00 94.94 473 GLY A O 1
ATOM 3720 N N . LEU A 1 474 ? -37.981 -6.089 -10.393 1.00 96.06 474 LEU A N 1
ATOM 3721 C CA . LEU A 1 474 ? -38.295 -5.465 -11.683 1.00 96.06 474 LEU A CA 1
ATOM 3722 C C . LEU A 1 474 ? -37.959 -3.990 -11.618 1.00 96.06 474 LEU A C 1
ATOM 3724 O O . LEU A 1 474 ? -38.553 -3.297 -10.801 1.00 96.06 474 LEU A O 1
ATOM 3728 N N . ASP A 1 475 ? -37.088 -3.506 -12.489 1.00 95.69 475 ASP A N 1
ATOM 3729 C CA . ASP A 1 475 ? -36.691 -2.101 -12.521 1.00 95.69 475 ASP A CA 1
ATOM 3730 C C . ASP A 1 475 ? -36.736 -1.563 -13.958 1.00 95.69 475 ASP A C 1
ATOM 3732 O O . ASP A 1 475 ? -36.652 -2.313 -14.934 1.00 95.69 475 ASP A O 1
ATOM 3736 N N . SER A 1 476 ? -36.913 -0.251 -14.103 1.00 95.50 476 SER A N 1
ATOM 3737 C CA . SER A 1 476 ? -36.755 0.438 -15.384 1.00 95.50 476 SER A CA 1
ATOM 3738 C C . SER A 1 476 ? -35.292 0.825 -15.566 1.00 95.50 476 SER A C 1
ATOM 3740 O O . SER A 1 476 ? -34.756 1.570 -14.746 1.00 95.50 476 SER A O 1
ATOM 3742 N N . LYS A 1 477 ? -34.654 0.365 -16.642 1.00 95.38 477 LYS A N 1
ATOM 3743 C CA . LYS A 1 477 ? -33.283 0.749 -16.993 1.00 95.38 477 LYS A CA 1
ATOM 3744 C C . LYS A 1 477 ? -33.273 1.354 -18.383 1.00 95.38 477 LYS A C 1
ATOM 3746 O O . LYS A 1 477 ? -33.873 0.793 -19.295 1.00 95.38 477 LYS A O 1
ATOM 3751 N N . LYS A 1 478 ? -32.584 2.471 -18.561 1.00 94.31 478 LYS A N 1
ATOM 3752 C CA . LYS A 1 478 ? -32.322 3.001 -19.893 1.00 94.31 478 LYS A CA 1
ATOM 3753 C C . LYS A 1 478 ? -31.228 2.164 -20.561 1.00 94.31 478 LYS A C 1
ATOM 3755 O O . LYS A 1 478 ? -30.203 1.873 -19.948 1.00 94.31 478 LYS A O 1
ATOM 3760 N N . VAL A 1 479 ? -31.503 1.678 -21.765 1.00 90.56 479 VAL A N 1
ATOM 3761 C CA . VAL A 1 479 ? -30.602 0.827 -22.549 1.00 90.56 479 VAL A CA 1
ATOM 3762 C C . VAL A 1 479 ? -30.424 1.482 -23.915 1.00 90.56 479 VAL A C 1
ATOM 3764 O O . VAL A 1 479 ? -31.403 1.907 -24.521 1.00 90.56 479 VAL A O 1
ATOM 3767 N N . GLY A 1 480 ? -29.182 1.572 -24.388 1.00 90.19 480 GLY A N 1
ATOM 3768 C CA . GLY A 1 480 ? -28.830 2.188 -25.670 1.00 90.19 480 GLY A CA 1
ATOM 3769 C C . GLY A 1 480 ? -27.746 3.258 -25.533 1.00 90.19 480 GLY A C 1
ATOM 3770 O O . GLY A 1 480 ? -27.367 3.639 -24.428 1.00 90.19 480 GLY A O 1
ATOM 3771 N N . LYS A 1 481 ? -27.225 3.733 -26.670 1.00 88.25 481 LYS A N 1
ATOM 3772 C CA . LYS A 1 481 ? -26.340 4.909 -26.716 1.00 88.25 481 LYS A CA 1
ATOM 3773 C C . LYS A 1 481 ? -27.156 6.163 -26.386 1.00 88.25 481 LYS A C 1
ATOM 3775 O O . LYS A 1 481 ? -28.353 6.183 -26.651 1.00 88.25 481 LYS A O 1
ATOM 3780 N N . LYS A 1 482 ? -26.513 7.227 -25.892 1.00 86.38 482 LYS A N 1
ATOM 3781 C CA . LYS A 1 482 ? -27.162 8.484 -25.453 1.00 86.38 482 LYS A CA 1
ATOM 3782 C C . LYS A 1 482 ? -28.180 9.061 -26.463 1.00 86.38 482 LYS A C 1
ATOM 3784 O O . LYS A 1 482 ? -29.178 9.632 -26.048 1.00 86.38 482 LYS A O 1
ATOM 3789 N N . ALA A 1 483 ? -27.963 8.865 -27.769 1.00 78.69 483 ALA A N 1
ATOM 3790 C CA . ALA A 1 483 ? -28.862 9.316 -28.842 1.00 78.69 483 ALA A CA 1
ATOM 3791 C C . ALA A 1 483 ? -30.069 8.388 -29.125 1.00 78.69 483 ALA A C 1
ATOM 3793 O O . ALA A 1 483 ? -31.050 8.822 -29.718 1.00 78.69 483 ALA A O 1
ATOM 3794 N N . MET A 1 484 ? -30.018 7.119 -28.709 1.00 82.50 484 MET A N 1
ATOM 3795 C CA . MET A 1 484 ? -31.070 6.106 -28.904 1.00 82.50 484 MET A CA 1
ATOM 3796 C C . MET A 1 484 ? -31.368 5.374 -27.591 1.00 82.50 484 MET A C 1
ATOM 3798 O O . MET A 1 484 ? -31.488 4.148 -27.546 1.00 82.50 484 MET A O 1
ATOM 3802 N N . GLU A 1 485 ? -31.425 6.118 -26.491 1.00 87.25 485 GLU A N 1
ATOM 3803 C CA . GLU A 1 485 ? -31.697 5.545 -25.181 1.00 87.25 485 GLU A CA 1
ATOM 3804 C C . GLU A 1 485 ? -33.187 5.198 -25.081 1.00 87.25 485 GLU A C 1
ATOM 3806 O O . GLU A 1 485 ? -34.055 6.073 -25.109 1.00 87.25 485 GLU A O 1
ATOM 3811 N N . PHE A 1 486 ? -33.507 3.910 -24.961 1.00 89.81 486 PHE A N 1
ATOM 3812 C CA . PHE A 1 486 ? -34.867 3.459 -24.695 1.00 89.81 486 PHE A CA 1
ATOM 3813 C C . PHE A 1 486 ? -34.960 2.884 -23.285 1.00 89.81 486 PHE A C 1
ATOM 3815 O O . PHE A 1 486 ? -34.134 2.090 -22.839 1.00 89.81 486 PHE A O 1
ATOM 3822 N N . GLU A 1 487 ? -36.011 3.251 -22.561 1.00 92.69 487 GLU A N 1
ATOM 3823 C CA . GLU A 1 487 ? -36.292 2.656 -21.255 1.00 92.69 487 GLU A CA 1
ATOM 3824 C C . GLU A 1 487 ? -36.725 1.204 -21.453 1.00 92.69 487 GLU A C 1
ATOM 3826 O O . GLU A 1 487 ? -37.681 0.956 -22.170 1.00 92.69 487 GLU A O 1
ATOM 3831 N N . SER A 1 488 ? -36.056 0.225 -20.862 1.00 95.44 488 SER A N 1
ATOM 3832 C CA . SER A 1 488 ? -36.430 -1.191 -20.893 1.00 95.44 488 SER A CA 1
ATOM 3833 C C . SER A 1 488 ? -36.831 -1.665 -19.496 1.00 95.44 488 SER A C 1
ATOM 3835 O O . SER A 1 488 ? -36.352 -1.138 -18.491 1.00 95.44 488 SER A O 1
ATOM 3837 N N . ILE A 1 489 ? -37.729 -2.654 -19.418 1.00 96.75 489 ILE A N 1
ATOM 3838 C CA . ILE A 1 489 ? -38.078 -3.304 -18.146 1.00 96.75 489 ILE A CA 1
ATOM 3839 C C . ILE A 1 489 ? -37.092 -4.446 -17.944 1.00 96.75 489 ILE A C 1
ATOM 3841 O O . ILE A 1 489 ? -37.054 -5.382 -18.744 1.00 96.75 489 ILE A O 1
ATOM 3845 N N . VAL A 1 490 ? -36.303 -4.368 -16.881 1.00 96.75 490 VAL A N 1
ATOM 3846 C CA . VAL A 1 490 ? -35.280 -5.355 -16.549 1.00 96.75 490 VAL A CA 1
ATOM 3847 C C . VAL A 1 490 ? -35.735 -6.156 -15.336 1.00 96.75 490 VAL A C 1
ATOM 3849 O O . VAL A 1 490 ? -36.080 -5.596 -14.298 1.00 96.75 490 VAL A O 1
ATOM 3852 N N . LEU A 1 491 ? -35.743 -7.478 -15.480 1.00 96.56 491 LEU A N 1
ATOM 3853 C CA . LEU A 1 491 ? -35.961 -8.438 -14.412 1.00 96.56 491 LEU A CA 1
ATOM 3854 C C . LEU A 1 491 ? -34.618 -8.897 -13.851 1.00 96.56 491 LEU A C 1
ATOM 3856 O O . LEU A 1 491 ? -33.842 -9.568 -14.531 1.00 96.56 491 LEU A O 1
ATOM 3860 N N . THR A 1 492 ? -34.384 -8.573 -12.591 1.00 96.12 492 THR A N 1
ATOM 3861 C CA . THR A 1 492 ? -33.234 -9.005 -11.805 1.00 96.12 492 THR A CA 1
ATOM 3862 C C . THR A 1 492 ? -33.592 -10.288 -11.060 1.00 96.12 492 THR A C 1
ATOM 3864 O O . THR A 1 492 ? -34.546 -10.322 -10.284 1.00 96.12 492 THR A O 1
ATOM 3867 N N . THR A 1 493 ? -32.826 -11.352 -11.293 1.00 95.50 493 THR A N 1
ATOM 3868 C CA . THR A 1 493 ? -32.964 -12.655 -10.624 1.00 95.50 493 THR A CA 1
ATOM 3869 C C . THR A 1 493 ? -31.634 -13.093 -10.028 1.00 95.50 493 THR A C 1
ATOM 3871 O O . THR A 1 493 ? -30.577 -12.649 -10.472 1.00 95.50 493 THR A O 1
ATOM 3874 N N . ARG A 1 494 ? -31.645 -13.977 -9.026 1.00 94.06 494 ARG A N 1
ATOM 3875 C CA . ARG A 1 494 ? -30.402 -14.571 -8.511 1.00 94.06 494 ARG A CA 1
ATOM 3876 C C . ARG A 1 494 ? -29.897 -15.659 -9.463 1.00 94.06 494 ARG A C 1
ATOM 3878 O O . ARG A 1 494 ? -30.676 -16.487 -9.932 1.00 94.06 494 ARG A O 1
ATOM 3885 N N . SER A 1 495 ? -28.591 -15.696 -9.719 1.00 94.38 495 SER A N 1
ATOM 3886 C CA . SER A 1 495 ? -27.964 -16.746 -10.526 1.00 94.38 495 SER A CA 1
ATOM 3887 C C . SER A 1 495 ? -28.207 -18.136 -9.921 1.00 94.38 495 SER A C 1
ATOM 3889 O O . SER A 1 495 ? -27.983 -18.351 -8.728 1.00 94.38 495 SER A O 1
ATOM 3891 N N . LYS A 1 496 ? -28.602 -19.111 -10.753 1.00 92.62 496 LYS A N 1
ATOM 3892 C CA . LYS A 1 496 ? -28.750 -20.523 -10.345 1.00 92.62 496 LYS A CA 1
ATOM 3893 C C . LYS A 1 496 ? -27.402 -21.234 -10.149 1.00 92.62 496 LYS A C 1
ATOM 3895 O O . LYS A 1 496 ? -27.337 -22.253 -9.470 1.00 92.62 496 LYS A O 1
ATOM 3900 N N . ARG A 1 497 ? -26.316 -20.713 -10.735 1.00 94.25 497 ARG A N 1
ATOM 3901 C CA . ARG A 1 497 ? -24.979 -21.325 -10.650 1.00 94.25 497 ARG A CA 1
ATOM 3902 C C . ARG A 1 497 ? -24.349 -21.023 -9.288 1.00 94.25 497 ARG A C 1
ATOM 3904 O O . ARG A 1 497 ? -24.042 -19.861 -9.024 1.00 94.25 497 ARG A O 1
ATOM 3911 N N . LYS A 1 498 ? -24.089 -22.057 -8.474 1.00 92.31 498 LYS A N 1
ATOM 3912 C CA . LYS A 1 498 ? -23.485 -21.940 -7.127 1.00 92.31 498 LYS A CA 1
ATOM 3913 C C . LYS A 1 498 ? -22.216 -21.072 -7.114 1.00 92.31 498 LYS A C 1
ATOM 3915 O O . LYS A 1 498 ? -22.128 -20.150 -6.314 1.00 92.31 498 LYS A O 1
ATOM 3920 N N . GLY A 1 499 ? -21.301 -21.269 -8.068 1.00 94.19 499 GLY A N 1
ATOM 3921 C CA . GLY A 1 499 ? -20.063 -20.476 -8.151 1.00 94.19 499 GLY A CA 1
ATOM 3922 C C . GLY A 1 499 ? -20.279 -18.971 -8.374 1.00 94.19 499 GLY A C 1
ATOM 3923 O O . GLY A 1 499 ? -19.502 -18.159 -7.886 1.00 94.19 499 GLY A O 1
ATOM 3924 N N . ARG A 1 500 ? -21.366 -18.566 -9.049 1.00 93.06 500 ARG A N 1
ATOM 3925 C CA . ARG A 1 500 ? -21.721 -17.141 -9.198 1.00 93.06 500 ARG A CA 1
ATOM 3926 C C . ARG A 1 500 ? -22.398 -16.573 -7.951 1.00 93.06 500 ARG A C 1
ATOM 3928 O O . ARG A 1 500 ? -22.319 -15.376 -7.724 1.00 93.06 500 ARG A O 1
ATOM 3935 N N . GLN A 1 501 ? -23.045 -17.408 -7.134 1.00 92.38 501 GLN A N 1
ATOM 3936 C CA . GLN A 1 501 ? -23.716 -16.960 -5.907 1.00 92.38 501 GLN A CA 1
ATOM 3937 C C . GLN A 1 501 ? -22.739 -16.494 -4.823 1.00 92.38 501 GLN A C 1
ATOM 3939 O O . GLN A 1 501 ? -23.141 -15.700 -3.979 1.00 92.38 501 GLN A O 1
ATOM 3944 N N . GLN A 1 502 ? -21.490 -16.970 -4.855 1.00 91.81 502 GLN A N 1
ATOM 3945 C CA . GLN A 1 502 ? -20.420 -16.555 -3.942 1.00 91.81 502 GLN A CA 1
ATOM 3946 C C . GLN A 1 502 ? -19.680 -15.290 -4.405 1.00 91.81 502 GLN A C 1
ATOM 3948 O O . GLN A 1 502 ? -18.890 -14.745 -3.647 1.00 91.81 502 GLN A O 1
ATOM 3953 N N . ARG A 1 503 ? -19.916 -14.817 -5.638 1.00 93.94 503 ARG A N 1
ATOM 3954 C CA . ARG A 1 503 ? -19.203 -13.680 -6.242 1.00 93.94 503 ARG A CA 1
ATOM 3955 C C . ARG A 1 503 ? -20.124 -12.461 -6.326 1.00 93.94 503 ARG A C 1
ATOM 3957 O O . ARG A 1 503 ? -20.901 -12.412 -7.286 1.00 93.94 503 ARG A O 1
ATOM 3964 N N . PRO A 1 504 ? -20.035 -11.481 -5.400 1.00 90.56 504 PRO A N 1
ATOM 3965 C CA . PRO A 1 504 ? -20.988 -10.372 -5.256 1.00 90.56 504 PRO A CA 1
ATOM 3966 C C . PRO A 1 504 ? -21.386 -9.689 -6.573 1.00 90.56 504 PRO A C 1
ATOM 3968 O O . PRO A 1 504 ? -22.576 -9.532 -6.841 1.00 90.56 504 PRO A O 1
ATOM 3971 N N . GLY A 1 505 ? -20.419 -9.394 -7.451 1.00 92.69 505 GLY A N 1
ATOM 3972 C CA . GLY A 1 505 ? -20.667 -8.721 -8.735 1.00 92.69 505 GLY A CA 1
ATOM 3973 C C . GLY A 1 505 ? -21.458 -9.533 -9.773 1.00 92.69 505 GLY A C 1
ATOM 3974 O O . GLY A 1 505 ? -22.006 -8.963 -10.708 1.00 92.69 505 GLY A O 1
ATOM 3975 N N . THR A 1 506 ? -21.561 -10.858 -9.615 1.00 93.94 506 THR A N 1
ATOM 3976 C CA . THR A 1 506 ? -22.247 -11.752 -10.576 1.00 93.94 506 THR A CA 1
ATOM 3977 C C . THR A 1 506 ? -23.429 -12.515 -9.975 1.00 93.94 506 THR A C 1
ATOM 3979 O O . THR A 1 506 ? -24.024 -13.368 -10.645 1.00 93.94 506 THR A O 1
ATOM 3982 N N . VAL A 1 507 ? -23.780 -12.229 -8.714 1.00 94.88 507 VAL A N 1
ATOM 3983 C CA . VAL A 1 507 ? -24.884 -12.899 -8.007 1.00 94.88 507 VAL A CA 1
ATOM 3984 C C . VAL A 1 507 ? -26.223 -12.607 -8.676 1.00 94.88 507 VAL A C 1
ATOM 3986 O O . VAL A 1 507 ? -27.064 -13.504 -8.785 1.00 94.88 507 VAL A O 1
ATOM 3989 N N . LEU A 1 508 ? -26.421 -11.366 -9.120 1.00 95.12 508 LEU A N 1
ATOM 3990 C CA . LEU A 1 508 ? -27.661 -10.892 -9.721 1.00 95.12 508 LEU A CA 1
ATOM 3991 C C . LEU A 1 508 ? -27.540 -10.887 -11.249 1.00 95.12 508 LEU A C 1
ATOM 3993 O O . LEU A 1 508 ? -26.634 -10.287 -11.818 1.00 95.12 508 LEU A O 1
ATOM 3997 N N . VAL A 1 509 ? -28.472 -11.562 -11.915 1.00 95.50 509 VAL A N 1
ATOM 3998 C CA . VAL A 1 509 ? -28.576 -11.646 -13.373 1.00 95.50 509 VAL A CA 1
ATOM 3999 C C . VAL A 1 509 ? -29.772 -10.821 -13.820 1.00 95.50 509 VAL A C 1
ATOM 4001 O O . VAL A 1 509 ? -30.891 -11.019 -13.345 1.00 95.50 509 VAL A O 1
ATOM 4004 N N . THR A 1 510 ? -29.532 -9.907 -14.751 1.00 95.50 510 THR A N 1
ATOM 4005 C CA . THR A 1 510 ? -30.554 -9.035 -15.327 1.00 95.50 510 THR A CA 1
ATOM 4006 C C . THR A 1 510 ? -31.024 -9.584 -16.672 1.00 95.50 510 THR A C 1
ATOM 4008 O O . THR A 1 510 ? -30.223 -9.979 -17.514 1.00 95.50 510 THR A O 1
ATOM 4011 N N . THR A 1 511 ? -32.338 -9.644 -16.878 1.00 96.38 511 THR A N 1
ATOM 4012 C CA . THR A 1 511 ? -32.971 -10.150 -18.106 1.00 96.38 511 THR A CA 1
ATOM 4013 C C . THR A 1 511 ? -34.026 -9.161 -18.594 1.00 96.38 511 THR A C 1
ATOM 4015 O O . THR A 1 511 ? -34.781 -8.612 -17.799 1.00 96.38 511 THR A O 1
ATOM 4018 N N . GLY A 1 512 ? -34.081 -8.884 -19.898 1.00 96.31 512 GLY A N 1
ATOM 4019 C CA . GLY A 1 512 ? -35.065 -7.953 -20.460 1.00 96.31 512 GLY A CA 1
ATOM 4020 C C . GLY A 1 512 ? -36.463 -8.571 -20.571 1.00 96.31 512 GLY A C 1
ATOM 4021 O O . GLY A 1 512 ? -36.614 -9.690 -21.064 1.00 96.31 512 GLY A O 1
ATOM 4022 N N . ILE A 1 513 ? -37.498 -7.829 -20.166 1.00 97.44 513 ILE A N 1
ATOM 4023 C CA . ILE A 1 513 ? -38.908 -8.213 -20.337 1.00 97.44 513 ILE A CA 1
ATOM 4024 C C . ILE A 1 513 ? -39.578 -7.354 -21.411 1.00 97.44 513 ILE A C 1
ATOM 4026 O O . ILE A 1 513 ? -39.392 -6.138 -21.486 1.00 97.44 513 ILE A O 1
ATOM 4030 N N . LYS A 1 514 ? -40.418 -7.989 -22.238 1.00 95.81 514 LYS A N 1
ATOM 4031 C CA . LYS A 1 514 ? -41.198 -7.299 -23.277 1.00 95.81 514 LYS A CA 1
ATOM 4032 C C . LYS A 1 514 ? -42.213 -6.332 -22.650 1.00 95.81 514 LYS A C 1
ATOM 4034 O O . LYS A 1 514 ? -43.032 -6.747 -21.842 1.00 95.81 514 LYS A O 1
ATOM 4039 N N . LYS A 1 515 ? -42.252 -5.078 -23.122 1.00 93.69 515 LYS A N 1
ATOM 4040 C CA . LYS A 1 515 ? -43.165 -4.008 -22.640 1.00 93.69 515 LYS A CA 1
ATOM 4041 C C . LYS A 1 515 ? -44.655 -4.224 -22.950 1.00 93.69 515 LYS A C 1
ATOM 4043 O O . LYS A 1 515 ? -45.520 -3.499 -22.449 1.00 93.69 515 LYS A O 1
ATOM 4048 N N . GLY A 1 516 ? -44.973 -5.169 -23.836 1.00 93.44 516 GLY A N 1
ATOM 4049 C CA . GLY A 1 516 ? -46.331 -5.385 -24.334 1.00 93.44 516 GLY A CA 1
ATOM 4050 C C . GLY A 1 516 ? -47.322 -5.702 -23.210 1.00 93.44 516 GLY A C 1
ATOM 4051 O O . GLY A 1 516 ? -47.003 -6.446 -22.284 1.00 93.44 516 GLY A O 1
ATOM 4052 N N . ALA A 1 517 ? -48.546 -5.168 -23.310 1.00 91.88 517 ALA A N 1
ATOM 4053 C CA . ALA A 1 517 ? -49.600 -5.361 -22.307 1.00 91.88 517 ALA A CA 1
ATOM 4054 C C . ALA A 1 517 ? -49.927 -6.838 -22.051 1.00 91.88 517 ALA A C 1
ATOM 4056 O O . ALA A 1 517 ? -50.165 -7.205 -20.912 1.00 91.88 517 ALA A O 1
ATOM 4057 N N . LYS A 1 518 ? -49.906 -7.658 -23.109 1.00 96.44 518 LYS A N 1
ATOM 4058 C CA . LYS A 1 518 ? -50.185 -9.099 -23.053 1.00 96.44 518 LYS A CA 1
ATOM 4059 C C . LYS A 1 518 ? -48.903 -9.926 -22.866 1.00 96.44 518 LYS A C 1
ATOM 4061 O O . LYS A 1 518 ? -48.847 -10.805 -22.014 1.00 96.44 518 LYS A O 1
ATOM 4066 N N . LYS A 1 519 ? -47.842 -9.603 -23.622 1.00 97.06 519 LYS A N 1
ATOM 4067 C CA . LYS A 1 519 ? -46.591 -10.390 -23.667 1.00 97.06 519 LYS A CA 1
ATOM 4068 C C . LYS A 1 519 ? -45.766 -10.301 -22.374 1.00 97.06 519 LYS A C 1
ATOM 4070 O O . LYS A 1 519 ? -45.247 -11.318 -21.932 1.00 97.06 519 LYS A O 1
ATOM 4075 N N . GLY A 1 520 ? -45.668 -9.122 -21.756 1.00 96.19 520 GLY A N 1
ATOM 4076 C CA . GLY A 1 520 ? -44.901 -8.927 -20.521 1.00 96.19 520 GLY A CA 1
ATOM 4077 C C . GLY A 1 520 ? -45.430 -9.710 -19.312 1.00 96.19 520 GLY A C 1
ATOM 4078 O O . GLY A 1 520 ? -44.673 -10.496 -18.741 1.00 96.19 520 GLY A O 1
ATOM 4079 N N . PRO A 1 521 ? -46.719 -9.588 -18.931 1.00 97.50 521 PRO A N 1
ATOM 4080 C CA . PRO A 1 521 ? -47.252 -10.345 -17.798 1.00 97.50 521 PRO A CA 1
ATOM 4081 C C . PRO A 1 521 ? -47.285 -11.858 -18.057 1.00 97.50 521 PRO A C 1
ATOM 4083 O O . PRO A 1 521 ? -47.056 -12.625 -17.126 1.00 97.50 521 PRO A O 1
ATOM 4086 N N . ALA A 1 522 ? -47.496 -12.307 -19.301 1.00 97.56 522 ALA A N 1
ATOM 4087 C CA . ALA A 1 522 ? -47.391 -13.727 -19.652 1.00 97.56 522 ALA A CA 1
ATOM 4088 C C . ALA A 1 522 ? -45.958 -14.266 -19.464 1.00 97.56 522 ALA A C 1
ATOM 4090 O O . ALA A 1 522 ? -45.768 -15.351 -18.915 1.00 97.56 522 ALA A O 1
ATOM 4091 N N . GLN A 1 523 ? -44.944 -13.482 -19.850 1.00 97.38 523 GLN A N 1
ATOM 4092 C CA . GLN A 1 523 ? -43.537 -13.825 -19.632 1.00 97.38 523 GLN A CA 1
ATOM 4093 C C . GLN A 1 523 ? -43.198 -13.900 -18.132 1.00 97.38 523 GLN A C 1
ATOM 4095 O O . GLN A 1 523 ? -42.531 -14.842 -17.710 1.00 97.38 523 GLN A O 1
ATOM 4100 N N . LEU A 1 524 ? -43.707 -12.967 -17.315 1.00 96.94 524 LEU A N 1
ATOM 4101 C CA . LEU A 1 524 ? -43.550 -12.999 -15.854 1.00 96.94 524 LEU A CA 1
ATOM 4102 C C . LEU A 1 524 ? -44.198 -14.234 -15.221 1.00 96.94 524 LEU A C 1
ATOM 4104 O O . LEU A 1 524 ? -43.544 -14.914 -14.433 1.00 96.94 524 LEU A O 1
ATOM 4108 N N . LYS A 1 525 ? -45.440 -14.564 -15.605 1.00 97.06 525 LYS A N 1
ATOM 4109 C CA . LYS A 1 525 ? -46.133 -15.782 -15.151 1.00 97.06 525 LYS A CA 1
ATOM 4110 C C . LYS A 1 525 ? -45.296 -17.031 -15.424 1.00 97.06 525 LYS A C 1
ATOM 4112 O O . LYS A 1 525 ? -45.085 -17.822 -14.511 1.00 97.06 525 LYS A O 1
ATOM 4117 N N . LYS A 1 526 ? -44.746 -17.158 -16.639 1.00 96.81 526 LYS A N 1
ATOM 4118 C CA . LYS A 1 526 ? -43.895 -18.293 -17.028 1.00 96.81 526 LYS A CA 1
ATOM 4119 C C . LYS A 1 526 ? -42.611 -18.377 -16.194 1.00 96.81 526 LYS A C 1
ATOM 4121 O O . LYS A 1 526 ? -42.292 -19.446 -15.686 1.00 96.81 526 LYS A O 1
ATOM 4126 N N . ILE A 1 527 ? -41.891 -17.266 -16.015 1.00 95.50 527 ILE A N 1
ATOM 4127 C CA . ILE A 1 527 ? -40.625 -17.251 -15.256 1.00 95.50 527 ILE A CA 1
ATOM 4128 C C . ILE A 1 527 ? -40.859 -17.584 -13.776 1.00 95.50 527 ILE A C 1
ATOM 4130 O O . ILE A 1 527 ? -40.098 -18.363 -13.194 1.00 95.50 527 ILE A O 1
ATOM 4134 N N . ILE A 1 528 ? -41.907 -17.014 -13.172 1.00 95.06 528 ILE A N 1
ATOM 4135 C CA . ILE A 1 528 ? -42.216 -17.206 -11.750 1.00 95.06 528 ILE A CA 1
ATOM 4136 C C . ILE A 1 528 ? -42.701 -18.632 -11.484 1.00 95.06 528 ILE A C 1
ATOM 4138 O O . ILE A 1 528 ? -42.198 -19.267 -10.554 1.00 95.06 528 ILE A O 1
ATOM 4142 N N . ALA A 1 529 ? -43.592 -19.154 -12.334 1.00 94.69 529 ALA A N 1
ATOM 4143 C CA . ALA A 1 529 ? -44.042 -20.542 -12.268 1.00 94.69 529 ALA A CA 1
ATOM 4144 C C . ALA A 1 529 ? -42.883 -21.530 -12.461 1.00 94.69 529 ALA A C 1
ATOM 4146 O O . ALA A 1 529 ? -42.816 -22.525 -11.765 1.00 94.69 529 ALA A O 1
ATOM 4147 N N . GLN A 1 530 ? -41.925 -21.248 -13.347 1.00 93.88 530 GLN A N 1
ATOM 4148 C CA . GLN A 1 530 ? -40.810 -22.168 -13.587 1.00 93.88 530 GLN A CA 1
ATOM 4149 C C . GLN A 1 530 ? -39.711 -22.106 -12.512 1.00 93.88 530 GLN A C 1
ATOM 4151 O O . GLN A 1 530 ? -39.010 -23.090 -12.287 1.00 93.88 530 GLN A O 1
ATOM 4156 N N . THR A 1 531 ? -39.475 -20.940 -11.899 1.00 91.19 531 THR A N 1
ATOM 4157 C CA . THR A 1 531 ? -38.271 -20.725 -11.069 1.00 91.19 531 THR A CA 1
ATOM 4158 C C . THR A 1 531 ? -38.553 -20.651 -9.573 1.00 91.19 531 THR A C 1
ATOM 4160 O O . THR A 1 531 ? -37.684 -21.021 -8.786 1.00 91.19 531 THR A O 1
ATOM 4163 N N . TYR A 1 532 ? -39.726 -20.162 -9.165 1.00 88.25 532 TYR A N 1
ATOM 4164 C CA . TYR A 1 532 ? -39.976 -19.814 -7.766 1.00 88.25 532 TYR A CA 1
ATOM 4165 C C . TYR A 1 532 ? -41.101 -20.624 -7.125 1.00 88.25 532 TYR A C 1
ATOM 4167 O O . TYR A 1 532 ? -41.047 -20.799 -5.913 1.00 88.25 532 TYR A O 1
ATOM 4175 N N . ASN A 1 533 ? -42.088 -21.110 -7.894 1.00 89.31 533 ASN A N 1
ATOM 4176 C CA . ASN A 1 533 ? -43.287 -21.791 -7.374 1.00 89.31 533 ASN A CA 1
ATOM 4177 C C . ASN A 1 533 ? -44.001 -20.997 -6.255 1.00 89.31 533 ASN A C 1
ATOM 4179 O O . ASN A 1 533 ? -44.531 -21.575 -5.312 1.00 89.31 533 ASN A O 1
ATOM 4183 N N . ARG A 1 534 ? -43.997 -19.655 -6.327 1.00 88.88 534 ARG A N 1
ATOM 4184 C CA . ARG A 1 534 ? -44.584 -18.766 -5.306 1.00 88.88 534 ARG A CA 1
ATOM 4185 C C . ARG A 1 534 ? -45.631 -17.826 -5.917 1.00 88.88 534 ARG A C 1
ATOM 4187 O O . ARG A 1 534 ? -45.237 -16.833 -6.535 1.00 88.88 534 ARG A O 1
ATOM 4194 N N . PRO A 1 535 ? -46.939 -18.091 -5.734 1.00 90.44 535 PRO A N 1
ATOM 4195 C CA . PRO A 1 535 ? -48.003 -17.276 -6.327 1.00 90.44 535 PRO A CA 1
ATOM 4196 C C . PRO A 1 535 ? -48.057 -15.853 -5.750 1.00 90.44 535 PRO A C 1
ATOM 4198 O O . PRO A 1 535 ? -48.314 -14.911 -6.491 1.00 90.44 535 PRO A O 1
ATOM 4201 N N . GLU A 1 536 ? -47.699 -15.656 -4.478 1.00 89.50 536 GLU A N 1
ATOM 4202 C CA . GLU A 1 536 ? -47.651 -14.323 -3.849 1.00 89.50 536 GLU A CA 1
ATOM 4203 C C . GLU A 1 536 ? -46.701 -13.359 -4.588 1.00 89.50 536 GLU A C 1
ATOM 4205 O O . GLU A 1 536 ? -47.018 -12.193 -4.824 1.00 89.50 536 GLU A O 1
ATOM 4210 N N . LEU A 1 537 ? -45.523 -13.851 -5.007 1.00 89.75 537 LEU A N 1
ATOM 4211 C CA . LEU A 1 537 ? -44.540 -13.048 -5.747 1.00 89.75 537 LEU A CA 1
ATOM 4212 C C . LEU A 1 537 ? -45.064 -12.641 -7.128 1.00 89.75 537 LEU A C 1
ATOM 4214 O O . LEU A 1 537 ? -44.680 -11.584 -7.632 1.00 89.75 537 LEU A O 1
ATOM 4218 N N . LEU A 1 538 ? -45.933 -13.457 -7.734 1.00 94.00 538 LEU A N 1
ATOM 4219 C CA . LEU A 1 538 ? -46.520 -13.169 -9.038 1.00 94.00 538 LEU A CA 1
ATOM 4220 C C . LEU A 1 538 ? -47.427 -11.943 -8.976 1.00 94.00 538 LEU A C 1
ATOM 4222 O O . LEU A 1 538 ? -47.298 -11.056 -9.819 1.00 94.00 538 LEU A O 1
ATOM 4226 N N . GLU A 1 539 ? -48.303 -11.868 -7.980 1.00 93.81 539 GLU A N 1
ATOM 4227 C CA . GLU A 1 539 ? -49.222 -10.742 -7.820 1.00 93.81 539 GLU A CA 1
ATOM 4228 C C . GLU A 1 539 ? -48.457 -9.422 -7.633 1.00 93.81 539 GLU A C 1
ATOM 4230 O O . GLU A 1 539 ? -48.683 -8.447 -8.358 1.00 93.81 539 GLU A O 1
ATOM 4235 N N . MET A 1 540 ? -47.450 -9.419 -6.754 1.00 92.25 540 MET A N 1
ATOM 4236 C CA . MET A 1 540 ? -46.598 -8.247 -6.531 1.00 92.25 540 MET A CA 1
ATOM 4237 C C . MET A 1 540 ? -45.777 -7.863 -7.769 1.00 92.25 540 MET A C 1
ATOM 4239 O O . MET A 1 540 ? -45.635 -6.674 -8.074 1.00 92.25 540 MET A O 1
ATOM 4243 N N . ALA A 1 541 ? -45.250 -8.842 -8.509 1.00 94.50 541 ALA A N 1
ATOM 4244 C CA . ALA A 1 541 ? -44.508 -8.587 -9.739 1.00 94.50 541 ALA A CA 1
ATOM 4245 C C . ALA A 1 541 ? -45.409 -7.990 -10.831 1.00 94.50 541 ALA A C 1
ATOM 4247 O O . ALA A 1 541 ? -44.997 -7.040 -11.501 1.00 94.50 541 ALA A O 1
ATOM 4248 N N . LEU A 1 542 ? -46.645 -8.480 -10.982 1.00 95.94 542 LEU A N 1
ATOM 4249 C CA . LEU A 1 542 ? -47.634 -7.928 -11.914 1.00 95.94 542 LEU A CA 1
ATOM 4250 C C . LEU A 1 542 ? -48.032 -6.497 -11.531 1.00 95.94 542 LEU A C 1
ATOM 4252 O O . LEU A 1 542 ? -48.085 -5.623 -12.402 1.00 95.94 542 LEU A O 1
ATOM 4256 N N . ALA A 1 543 ? -48.223 -6.226 -10.237 1.00 95.56 543 ALA A N 1
ATOM 4257 C CA . ALA A 1 543 ? -48.501 -4.884 -9.735 1.00 95.56 543 ALA A CA 1
ATOM 4258 C C . ALA A 1 543 ? -47.333 -3.912 -9.998 1.00 95.56 543 ALA A C 1
ATOM 4260 O O . ALA A 1 543 ? -47.554 -2.806 -10.504 1.00 95.56 543 ALA A O 1
ATOM 4261 N N . LYS A 1 544 ? -46.076 -4.312 -9.728 1.00 95.38 544 LYS A N 1
ATOM 4262 C CA . LYS A 1 544 ? -44.888 -3.484 -10.033 1.00 95.38 544 LYS A CA 1
ATOM 4263 C C . LYS A 1 544 ? -44.724 -3.284 -11.541 1.00 95.38 544 LYS A C 1
ATOM 4265 O O . LYS A 1 544 ? -44.474 -2.163 -11.979 1.00 95.38 544 LYS A O 1
ATOM 4270 N N . TYR A 1 545 ? -44.935 -4.328 -12.342 1.00 96.25 545 TYR A N 1
ATOM 4271 C CA . TYR A 1 545 ? -44.896 -4.247 -13.803 1.00 96.25 545 TYR A CA 1
ATOM 4272 C C . TYR A 1 545 ? -45.908 -3.229 -14.342 1.00 96.25 545 TYR A C 1
ATOM 4274 O O . TYR A 1 545 ? -45.557 -2.392 -15.173 1.00 96.25 545 TYR A O 1
ATOM 4282 N N . ALA A 1 546 ? -47.147 -3.240 -13.839 1.00 95.94 546 ALA A N 1
ATOM 4283 C CA . ALA A 1 546 ? -48.162 -2.265 -14.228 1.00 95.94 546 ALA A CA 1
ATOM 4284 C C . ALA A 1 546 ? -47.750 -0.824 -13.873 1.00 95.94 546 ALA A C 1
ATOM 4286 O O . ALA A 1 546 ? -47.960 0.079 -14.684 1.00 95.94 546 ALA A O 1
ATOM 4287 N N . LYS A 1 547 ? -47.117 -0.607 -12.709 1.00 95.31 547 LYS A N 1
ATOM 4288 C CA . LYS A 1 547 ? -46.583 0.705 -12.297 1.00 95.31 547 LYS A CA 1
ATOM 4289 C C . LYS A 1 547 ? -45.455 1.187 -13.219 1.00 95.31 547 LYS A C 1
ATOM 4291 O O . LYS A 1 547 ? -45.537 2.306 -13.717 1.00 95.31 547 LYS A O 1
ATOM 4296 N N . ILE A 1 548 ? -44.471 0.336 -13.524 1.00 94.88 548 ILE A N 1
ATOM 4297 C CA . ILE A 1 548 ? -43.364 0.663 -14.449 1.00 94.88 548 ILE A CA 1
ATOM 4298 C C . ILE A 1 548 ? -43.894 0.927 -15.864 1.00 94.88 548 ILE A C 1
ATOM 4300 O O . ILE A 1 548 ? -43.503 1.870 -16.545 1.00 94.88 548 ILE A O 1
ATOM 4304 N N . LYS A 1 549 ? -44.858 0.128 -16.321 1.00 94.31 549 LYS A N 1
ATOM 4305 C CA . LYS A 1 549 ? -45.476 0.349 -17.628 1.00 94.31 549 LYS A CA 1
ATOM 4306 C C . LYS A 1 549 ? -46.219 1.688 -17.690 1.00 94.31 549 LYS A C 1
ATOM 4308 O O . LYS A 1 549 ? -46.213 2.335 -18.735 1.00 94.31 549 LYS A O 1
ATOM 4313 N N . ARG A 1 550 ? -46.869 2.108 -16.597 1.00 93.62 550 ARG A N 1
ATOM 4314 C CA . ARG A 1 550 ? -47.500 3.435 -16.508 1.00 93.62 550 ARG A CA 1
ATOM 4315 C C . ARG A 1 550 ? -46.459 4.556 -16.537 1.00 93.62 550 ARG A C 1
ATOM 4317 O O . ARG A 1 550 ? -46.737 5.559 -17.181 1.00 93.62 550 ARG A O 1
ATOM 4324 N N . SER A 1 551 ? -45.278 4.383 -15.931 1.00 91.31 551 SER A N 1
ATOM 4325 C CA . SER A 1 551 ? -44.219 5.407 -15.963 1.00 91.31 551 SER A CA 1
ATOM 4326 C C . SER A 1 551 ? -43.591 5.600 -17.346 1.00 91.31 551 SER A C 1
ATOM 4328 O O . SER A 1 551 ? -43.126 6.693 -17.635 1.00 91.31 551 SER A O 1
ATOM 4330 N N . PHE A 1 552 ? -43.633 4.587 -18.220 1.00 89.56 552 PHE A N 1
ATOM 4331 C CA . PHE A 1 552 ? -43.153 4.692 -19.609 1.00 89.56 552 PHE A CA 1
ATOM 4332 C C . PHE A 1 552 ? -44.072 5.482 -20.538 1.00 89.56 552 PHE A C 1
ATOM 4334 O O . PHE A 1 552 ? -43.679 5.819 -21.657 1.00 89.56 552 PHE A O 1
ATOM 4341 N N . LYS A 1 553 ? -45.315 5.757 -20.129 1.00 82.56 553 LYS A N 1
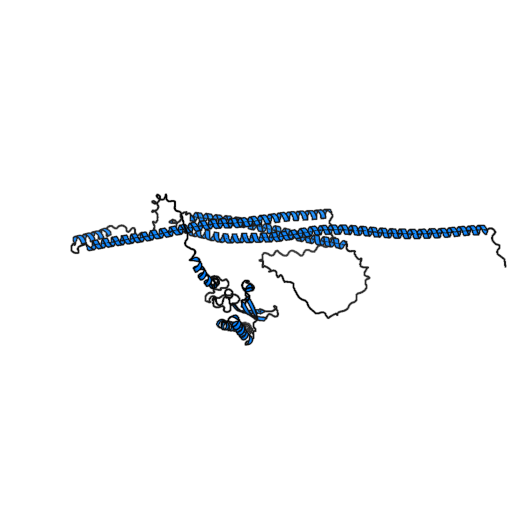ATOM 4342 C CA . LYS A 1 553 ? -46.153 6.678 -20.890 1.00 82.56 553 LYS A CA 1
ATOM 4343 C C . LYS A 1 553 ? -45.514 8.054 -20.750 1.00 82.56 553 LYS A C 1
ATOM 4345 O O . LYS A 1 553 ? -45.504 8.592 -19.644 1.00 82.56 553 LYS A O 1
ATOM 4350 N N . LYS A 1 554 ? -44.964 8.590 -21.852 1.00 73.50 554 LYS A N 1
ATOM 4351 C CA . LYS A 1 554 ? -44.466 9.971 -21.918 1.00 73.50 554 LYS A CA 1
ATOM 4352 C C . LYS A 1 554 ? -45.504 10.843 -21.223 1.00 73.50 554 LYS A C 1
ATOM 4354 O O . LYS A 1 554 ? -46.662 10.848 -21.643 1.00 73.50 554 LYS A O 1
ATOM 4359 N N . LYS A 1 555 ? -45.117 11.510 -20.131 1.00 65.44 555 LYS A N 1
ATOM 4360 C CA . LYS A 1 555 ? -45.973 12.539 -19.548 1.00 65.44 555 LYS A CA 1
ATOM 4361 C C . LYS A 1 555 ? -46.191 13.532 -20.678 1.00 65.44 555 LYS A C 1
ATOM 4363 O O . LYS A 1 555 ? -45.221 14.130 -21.138 1.00 65.44 555 LYS A O 1
ATOM 4368 N N . VAL A 1 556 ? -47.424 13.616 -21.181 1.00 64.56 556 VAL A N 1
ATOM 4369 C CA . VAL A 1 556 ? -47.837 14.734 -22.028 1.00 64.56 556 VAL A CA 1
ATOM 4370 C C . VAL A 1 556 ? -47.379 15.953 -21.252 1.00 64.56 556 VAL A C 1
ATOM 4372 O O . VAL A 1 556 ? -47.744 16.080 -20.080 1.00 64.56 556 VAL A O 1
ATOM 4375 N N . ALA A 1 557 ? -46.456 16.726 -21.824 1.00 58.66 557 ALA A N 1
ATOM 4376 C CA . ALA A 1 557 ? -45.960 17.919 -21.170 1.00 58.66 557 ALA A CA 1
ATOM 4377 C C . ALA A 1 557 ? -47.200 18.765 -20.896 1.00 58.66 557 ALA A C 1
ATOM 4379 O O . ALA A 1 557 ? -47.812 19.284 -21.826 1.00 58.66 557 ALA A O 1
ATOM 4380 N N . LEU A 1 558 ? -47.632 18.805 -19.635 1.00 59.16 558 LEU A N 1
ATOM 4381 C CA . LEU A 1 558 ? -48.604 19.780 -19.189 1.00 59.16 558 LEU A CA 1
ATOM 4382 C C . LEU A 1 558 ? -47.894 21.103 -19.432 1.00 59.16 558 LEU A C 1
ATOM 4384 O O . LEU A 1 558 ? -47.007 21.464 -18.658 1.00 59.16 558 LEU A O 1
ATOM 4388 N N . GLN A 1 559 ? -48.188 21.738 -20.573 1.00 59.62 559 GLN A N 1
ATOM 4389 C CA . GLN A 1 559 ? -47.773 23.104 -20.846 1.00 59.62 559 GLN A CA 1
ATOM 4390 C C . GLN A 1 559 ? -48.136 23.876 -19.589 1.00 59.62 559 GLN A C 1
ATOM 4392 O O . GLN A 1 559 ? -49.302 23.891 -19.183 1.00 59.62 559 GLN A O 1
ATOM 4397 N N . SER A 1 560 ? -47.125 24.395 -18.894 1.00 56.19 560 SER A N 1
ATOM 4398 C CA . SER A 1 560 ? -47.377 25.130 -17.673 1.00 56.19 560 SER A CA 1
ATOM 4399 C C . SER A 1 560 ? -48.296 26.289 -18.053 1.00 56.19 560 SER A C 1
ATOM 4401 O O . SER A 1 560 ? -47.999 27.085 -18.946 1.00 56.19 560 SER A O 1
ATOM 4403 N N . VAL A 1 561 ? -49.445 26.369 -17.382 1.00 56.66 561 VAL A N 1
ATOM 4404 C CA . VAL A 1 561 ? -50.443 27.432 -17.588 1.00 56.66 561 VAL A CA 1
ATOM 4405 C C . VAL A 1 561 ? -49.830 28.826 -17.334 1.00 56.66 561 VAL A C 1
ATOM 4407 O O . VAL A 1 561 ? -50.376 29.834 -17.760 1.00 56.66 561 VAL A O 1
ATOM 4410 N N . ARG A 1 562 ? -48.629 28.894 -16.738 1.00 55.00 562 ARG A N 1
ATOM 4411 C CA . ARG A 1 562 ? -47.813 30.109 -16.592 1.00 55.00 562 ARG A CA 1
ATOM 4412 C C . ARG A 1 562 ? -47.217 30.669 -17.893 1.00 55.00 562 ARG A C 1
ATOM 4414 O O . ARG A 1 562 ? -46.671 31.756 -17.837 1.00 55.00 562 ARG A O 1
ATOM 4421 N N . SER A 1 563 ? -47.325 29.981 -19.031 1.00 47.94 563 SER A N 1
ATOM 4422 C CA . SER A 1 563 ? -46.914 30.517 -20.348 1.00 47.94 563 SER A CA 1
ATOM 4423 C C . SER A 1 563 ? -48.069 31.108 -21.176 1.00 47.94 563 SER A C 1
ATOM 4425 O O . SER A 1 563 ? -47.870 31.455 -22.334 1.00 47.94 563 SER A O 1
ATOM 4427 N N . ARG A 1 564 ? -49.282 31.213 -20.603 1.00 53.22 564 ARG A N 1
ATOM 4428 C CA . ARG A 1 564 ? -50.472 31.807 -21.251 1.00 53.22 564 ARG A CA 1
ATOM 4429 C C . ARG A 1 564 ? -50.967 33.104 -20.589 1.00 53.22 564 ARG A C 1
ATOM 4431 O O . ARG A 1 564 ? -52.152 33.411 -20.689 1.00 53.22 564 ARG A O 1
ATOM 4438 N N . LYS A 1 565 ? -50.103 33.849 -19.901 1.00 46.22 565 LYS A N 1
ATOM 4439 C CA . LYS A 1 565 ? -50.396 35.236 -19.517 1.00 46.22 565 LYS A CA 1
ATOM 4440 C C . LYS A 1 565 ? -49.327 36.155 -20.058 1.00 46.22 565 LYS A C 1
ATOM 4442 O O . LYS A 1 565 ? -48.145 35.789 -19.882 1.00 46.22 565 LYS A O 1
#

Foldseek 3Di:
DDDPDDDPCVVVVVVVVVVVVVVVVVVVVVVVVVVVVVVVVVVVVVVVVVVVVVVVLVVLVVVLVVLLVVLVVLLVLLVVLLVLLVVLLVLLVVLLVLLVVVLVVLVVVLVVLVVVVVVLVPDPPVSNDDDLLVVLSVLLNVLSVVLNVVSVVLSVVSVVLSVVSVVLSVVSVVLNVVSVVVSVVSVVVSPPPPVPPPPPPDDDDDDDDDDDDDDDDDDDDDDDDDDDDPDDDDDDDDDDDDDDDDDDDDDPPDDDDPVVVVVSVVVSVVSSVVSVVSSVVSVVSSVVSVVSSVVSVVSSVVSVVSSVVSVVVVVVVVVVVVVVVVVVVVVVVVVVVVVVVVVVVVVVPPDPPPVVVVVVVVVVVVVVVVPPPVCPVPDPDDDPDDPPPDDPDDDDDDDDDDDDDDDDDVVVVVVVVVVVVCVLCPVLVVCVPDPPQWDDDPPAAIFGPAPQFLDGHDSDCCGHCLSDPWGWHWDWDFDDDPVDTDTWIKIWTADPDPVQCVPVVRRIDIDTADLDPPRRLVVLVVCCVVPPVDVVVSVSNVVSSVVVSVVNPPPPPPPPCVVVD

Secondary structure (DSSP, 8-state):
----PPPTTHHHHHHHHHHHHHHHHHHHHHHHHHHHHHHHHHHHHHHHHHHHHHHHHHHHHHHHHHHHHHHHHHHHHHHHHHHHHHHHHHHHHHHHHHHHHHHHHHHHHHHHHHHHHHHHHTS-GGG----HHHHHHHHHHHHHHHHHHHHHHHHHHHHHHHHHHHHHHHHHHHHHHHHHHHHHHHHHHHS-----------------------------------------------------PPPPP--------HHHHHHHHHHHHHHHHHHHHHHHHHHHHHHHHHHHHHHHHHHHHHHHHHHHHHHHHHHHHHHHHHHHHHHHHHHHHHHHHHHHHHHHHHHHHS-TT-HHHHHHHHHHHHHHHHS----GGGS-S-------SS--S---------------SSHHHHHHHHHHTTHHHHHHHHHHHH-TTEE--TTSPPEE--TT-S-SS---GGG-TTT-SS-EEEEEEEES-GGG-EEEEEEEEE-S-HHHHTSGGGSEEEEEE---TTHHHHHHHHHHHHHT--HHHHHHHHHHHHHHHHHTS-------GGG--

Sequence (565 aa):
MAEPTSPANQGKWIESSEKNMMQARNLIRDMLTVVRNNEVTEASNKAAMQEADKREKEAKKAVVFNKAAAHEKVIATSFKCMQDIEDGILQTEDSLSKLTHERYRGFAYLQVCERRLELRQKRPQAEMFKDALTDALTSEKQALEVARKELLELEEQGKKIVTELRDKRKFLSEDTGIRRLQMMEDLKTLSPQVALPPVKASASPKNNSNNKAEQKEEKKEEKKEENIEAEKVEKSEEPTEAAEAERPVTAPPHMMTPEEQKKAEQASKELIADTMKLLEKTSCHRNKSLETVFKVKQDTSRANHRSEDCLSRRTGELAEMKKQLEKHALDVEAAILRAERSLERTERRLDVKDNKKVEKFKQSDERFDGYGMPCCYAQPLALAGELARCRNTSRAVASHGCSGPAVGVCEAIALAKVTLLRLGGLGHYQTRNSSSFIRKNKNVPTMTAEPGRHNLQASLAKYSGLAGKQVLGLDSKKVGKKAMEFESIVLTTRSKRKGRQQRPGTVLVTTGIKKGAKKGPAQLKKIIAQTYNRPELLEMALAKYAKIKRSFKKKVALQSVRSRK

Radius of gyration: 53.63 Å; chains: 1; bounding box: 129×70×210 Å

pLDDT: mean 81.56, std 21.09, range [32.91, 98.62]

Organism: NCBI:txid878477